Protein AF-A0A517MJU2-F1 (afdb_monomer_lite)

Organism: NCBI:txid1930274

InterPro domains:
  IPR011487 Protein of unknown function DUF1598 [PF07643] (293-374)

Structure (mmCIF, N/CA/C/O backbone):
data_AF-A0A517MJU2-F1
#
_entry.id   AF-A0A517MJU2-F1
#
loop_
_atom_site.group_PDB
_atom_site.id
_atom_site.type_symbol
_atom_site.label_atom_id
_atom_site.label_alt_id
_atom_site.label_comp_id
_atom_site.label_asym_id
_atom_site.label_entity_id
_atom_site.label_seq_id
_atom_site.pdbx_PDB_ins_code
_atom_site.Cartn_x
_atom_site.Cartn_y
_atom_site.Cartn_z
_atom_site.occupancy
_atom_site.B_iso_or_equiv
_atom_site.auth_seq_id
_atom_site.auth_comp_id
_atom_site.auth_asym_id
_atom_site.auth_atom_id
_atom_site.pdbx_PDB_model_num
ATOM 1 N N . MET A 1 1 ? 28.047 -60.889 -69.260 1.00 35.50 1 MET A N 1
ATOM 2 C CA . MET A 1 1 ? 28.869 -60.333 -68.168 1.00 35.50 1 MET A CA 1
ATOM 3 C C . MET A 1 1 ? 28.143 -59.117 -67.637 1.00 35.50 1 MET A C 1
ATOM 5 O O . MET A 1 1 ? 27.719 -58.288 -68.429 1.00 35.50 1 MET A O 1
ATOM 9 N N . GLU A 1 2 ? 27.876 -59.150 -66.340 1.00 37.34 2 GLU A N 1
ATOM 10 C CA . GLU A 1 2 ? 26.973 -58.295 -65.568 1.00 37.34 2 GLU A CA 1
ATOM 11 C C . GLU A 1 2 ? 27.322 -56.804 -65.629 1.00 37.34 2 GLU A C 1
ATOM 13 O O . GLU A 1 2 ? 28.496 -56.459 -65.604 1.00 37.34 2 GLU A O 1
ATOM 18 N N . PHE A 1 3 ? 26.306 -55.937 -65.581 1.00 30.50 3 PHE A N 1
ATOM 19 C CA . PHE A 1 3 ? 26.349 -54.735 -64.744 1.00 30.50 3 PHE A CA 1
ATOM 20 C C . PHE A 1 3 ? 24.928 -54.391 -64.285 1.00 30.50 3 PHE A C 1
ATOM 22 O O . PHE A 1 3 ? 24.055 -54.027 -65.070 1.00 30.50 3 PHE A O 1
ATOM 29 N N . VAL A 1 4 ? 24.709 -54.571 -62.985 1.00 39.84 4 VAL A N 1
ATOM 30 C CA . VAL A 1 4 ? 23.519 -54.179 -62.229 1.00 39.84 4 VAL A CA 1
ATOM 31 C C . VAL A 1 4 ? 23.628 -52.687 -61.907 1.00 39.84 4 VAL A C 1
ATOM 33 O O . VAL A 1 4 ? 24.639 -52.260 -61.355 1.00 39.84 4 VAL A O 1
ATOM 36 N N . SER A 1 5 ? 22.586 -51.894 -62.163 1.00 34.66 5 SER A N 1
ATOM 37 C CA . SER A 1 5 ? 22.390 -50.620 -61.459 1.00 34.66 5 SER A CA 1
ATOM 38 C C . SER A 1 5 ? 20.919 -50.454 -61.074 1.00 34.66 5 SER A C 1
ATOM 40 O O . SER A 1 5 ? 20.023 -50.301 -61.900 1.00 34.66 5 SER A O 1
ATOM 42 N N . GLY A 1 6 ? 20.662 -50.569 -59.770 1.00 32.41 6 GLY A N 1
ATOM 43 C CA . GLY A 1 6 ? 19.353 -50.334 -59.181 1.00 32.41 6 GLY A CA 1
ATOM 44 C C . GLY A 1 6 ? 19.100 -48.840 -59.014 1.00 32.41 6 GLY A C 1
ATOM 45 O O . GLY A 1 6 ? 19.811 -48.173 -58.264 1.00 32.41 6 GLY A O 1
ATOM 46 N N . LEU A 1 7 ? 18.054 -48.323 -59.661 1.00 33.88 7 LEU A N 1
ATOM 47 C CA . LEU A 1 7 ? 17.432 -47.069 -59.247 1.00 33.88 7 LEU A CA 1
ATOM 48 C C . LEU A 1 7 ? 16.597 -47.335 -57.987 1.00 33.88 7 LEU A C 1
ATOM 50 O O . LEU A 1 7 ? 15.564 -48.000 -58.045 1.00 33.88 7 LEU A O 1
ATOM 54 N N . LYS A 1 8 ? 17.038 -46.801 -56.844 1.00 40.03 8 LYS A N 1
ATOM 55 C CA . LYS A 1 8 ? 16.179 -46.644 -55.665 1.00 40.03 8 LYS A CA 1
ATOM 56 C C . LYS A 1 8 ? 15.242 -45.461 -55.903 1.00 40.03 8 LYS A C 1
ATOM 58 O O . LYS A 1 8 ? 15.688 -44.346 -56.155 1.00 40.03 8 LYS A O 1
ATOM 63 N N . THR A 1 9 ? 13.945 -45.717 -55.811 1.00 42.03 9 THR A N 1
ATOM 64 C CA . THR A 1 9 ? 12.885 -44.711 -55.768 1.00 42.03 9 THR A CA 1
ATOM 65 C C . THR A 1 9 ? 12.976 -43.929 -54.458 1.00 42.03 9 THR A C 1
ATOM 67 O O . THR A 1 9 ? 12.679 -44.480 -53.399 1.00 42.03 9 THR A O 1
ATOM 70 N N . THR A 1 10 ? 13.385 -42.661 -54.511 1.00 41.47 10 THR A N 1
ATOM 71 C CA . THR A 1 10 ? 13.316 -41.744 -53.364 1.00 41.47 10 THR A CA 1
ATOM 72 C C . THR A 1 10 ? 11.852 -41.407 -53.100 1.00 41.47 10 THR A C 1
ATOM 74 O O . THR A 1 10 ? 11.198 -40.752 -53.914 1.00 41.47 10 THR A O 1
ATOM 77 N N . THR A 1 11 ? 11.304 -41.890 -51.989 1.00 50.53 11 THR A N 1
ATOM 78 C CA . THR A 1 11 ? 9.923 -41.602 -51.598 1.00 50.53 11 THR A CA 1
ATOM 79 C C . THR A 1 11 ? 9.806 -40.201 -50.995 1.00 50.53 11 THR A C 1
ATOM 81 O O . THR A 1 11 ? 10.687 -39.747 -50.275 1.00 50.53 11 THR A O 1
ATOM 84 N N . TRP A 1 12 ? 8.682 -39.513 -51.236 1.00 42.19 12 TRP A N 1
ATOM 85 C CA . TRP A 1 12 ? 8.375 -38.167 -50.704 1.00 42.19 12 TRP A CA 1
ATOM 86 C C . TRP A 1 12 ? 8.541 -38.045 -49.172 1.00 42.19 12 TRP A C 1
ATOM 88 O O . TRP A 1 12 ? 8.802 -36.964 -48.648 1.00 42.19 12 TRP A O 1
ATOM 98 N N . ARG A 1 13 ? 8.440 -39.170 -48.451 1.00 44.06 13 ARG A N 1
ATOM 99 C CA . ARG A 1 13 ? 8.704 -39.278 -47.010 1.00 44.06 13 ARG A CA 1
ATOM 100 C C . ARG A 1 13 ? 10.171 -39.043 -46.633 1.00 44.06 13 ARG A C 1
ATOM 102 O O . ARG A 1 13 ? 10.407 -38.430 -45.600 1.00 44.06 13 ARG A O 1
ATOM 109 N N . ASP A 1 14 ? 11.128 -39.444 -47.469 1.00 41.28 14 ASP A N 1
ATOM 110 C CA . ASP A 1 14 ? 12.566 -39.261 -47.211 1.00 41.28 14 ASP A CA 1
ATOM 111 C C . ASP A 1 14 ? 12.999 -37.805 -47.436 1.00 41.28 14 ASP A C 1
ATOM 113 O O . ASP A 1 14 ? 13.858 -37.285 -46.727 1.00 41.28 14 ASP A O 1
ATOM 117 N N . VAL A 1 15 ? 12.338 -37.111 -48.370 1.00 50.44 15 VAL A N 1
ATOM 118 C CA . VAL A 1 15 ? 12.524 -35.669 -48.600 1.00 50.44 15 VAL A CA 1
ATOM 119 C C . VAL A 1 15 ? 11.958 -34.859 -47.429 1.00 50.44 15 VAL A C 1
ATOM 121 O O . VAL A 1 15 ? 12.618 -33.947 -46.940 1.00 50.44 15 VAL A O 1
ATOM 124 N N . LEU A 1 16 ? 10.777 -35.227 -46.917 1.00 43.12 16 LEU A N 1
ATOM 125 C CA . LEU A 1 16 ? 10.181 -34.589 -45.736 1.00 43.12 16 LEU A CA 1
ATOM 126 C C . LEU A 1 16 ? 10.998 -34.832 -44.458 1.00 43.12 16 LEU A C 1
ATOM 128 O O . LEU A 1 16 ? 11.178 -33.898 -43.683 1.00 43.12 16 LEU A O 1
ATOM 132 N N . PHE A 1 17 ? 11.546 -36.036 -44.254 1.00 40.94 17 PHE A N 1
ATOM 133 C CA . PHE A 1 17 ? 12.419 -36.320 -43.106 1.00 40.94 17 PHE A CA 1
ATOM 134 C C . PHE A 1 17 ? 13.764 -35.582 -43.207 1.00 40.94 17 PHE A C 1
ATOM 136 O O . PHE A 1 17 ? 14.238 -35.039 -42.211 1.00 40.94 17 PHE A O 1
ATOM 143 N N . GLY A 1 18 ? 14.350 -35.488 -44.406 1.00 37.50 18 GLY A N 1
ATOM 144 C CA . GLY A 1 18 ? 15.578 -34.724 -44.650 1.00 37.50 18 GLY A CA 1
ATOM 145 C C . GLY A 1 18 ? 15.412 -33.217 -44.429 1.00 37.50 18 GLY A C 1
ATOM 146 O O . GLY A 1 18 ? 16.269 -32.597 -43.807 1.00 37.50 18 GLY A O 1
ATOM 147 N N . VAL A 1 19 ? 14.290 -32.627 -44.855 1.00 46.53 19 VAL A N 1
ATOM 148 C CA . VAL A 1 19 ? 13.988 -31.200 -44.624 1.00 46.53 19 VAL A CA 1
ATOM 149 C C . VAL A 1 19 ? 13.717 -30.914 -43.143 1.00 46.53 19 VAL A C 1
ATOM 151 O O . VAL A 1 19 ? 14.149 -29.879 -42.637 1.00 46.53 19 VAL A O 1
ATOM 154 N N . LEU A 1 20 ? 13.075 -31.838 -42.419 1.00 39.31 20 LEU A N 1
ATOM 155 C CA . LEU A 1 20 ? 12.815 -31.685 -40.984 1.00 39.31 20 LEU A CA 1
ATOM 156 C C . LEU A 1 20 ? 14.105 -31.812 -40.153 1.00 39.31 20 LEU A C 1
ATOM 158 O O . LEU A 1 20 ? 14.328 -31.008 -39.252 1.00 39.31 20 LEU A O 1
ATOM 162 N N . VAL A 1 21 ? 14.988 -32.759 -40.493 1.00 40.28 21 VAL A N 1
ATOM 163 C CA . VAL A 1 21 ? 16.290 -32.946 -39.826 1.00 40.28 21 VAL A CA 1
ATOM 164 C C . VAL A 1 21 ? 17.254 -31.804 -40.151 1.00 40.28 21 VAL A C 1
ATOM 166 O O . VAL A 1 21 ? 17.891 -31.291 -39.240 1.00 40.28 21 VAL A O 1
ATOM 169 N N . VAL A 1 22 ? 17.317 -31.326 -41.400 1.00 43.47 22 VAL A N 1
ATOM 170 C CA . VAL A 1 22 ? 18.134 -30.150 -41.750 1.00 43.47 22 VAL A CA 1
ATOM 171 C C . VAL A 1 22 ? 17.583 -28.886 -41.087 1.00 43.47 22 VAL A C 1
ATOM 173 O O . VAL A 1 22 ? 18.371 -28.101 -40.574 1.00 43.47 22 VAL A O 1
ATOM 176 N N . GLY A 1 23 ? 16.260 -28.703 -41.006 1.00 37.69 23 GLY A N 1
ATOM 177 C CA . GLY A 1 23 ? 15.644 -27.581 -40.287 1.00 37.69 23 GLY A CA 1
ATOM 178 C C . GLY A 1 23 ? 15.957 -27.581 -38.786 1.00 37.69 23 GLY A C 1
ATOM 179 O O . GLY A 1 23 ? 16.372 -26.555 -38.250 1.00 37.69 23 GLY A O 1
ATOM 180 N N . LEU A 1 24 ? 15.853 -28.739 -38.123 1.00 36.03 24 LEU A N 1
ATOM 181 C CA . LEU A 1 24 ? 16.211 -28.915 -36.708 1.00 36.03 24 LEU A CA 1
ATOM 182 C C . LEU A 1 24 ? 17.719 -28.759 -36.459 1.00 36.03 24 LEU A C 1
ATOM 184 O O . LEU A 1 24 ? 18.108 -28.075 -35.519 1.00 36.03 24 LEU A O 1
ATOM 188 N N . SER A 1 25 ? 18.582 -29.312 -37.316 1.00 33.25 25 SER A N 1
ATOM 189 C CA . SER A 1 25 ? 20.036 -29.135 -37.204 1.00 33.25 25 SER A CA 1
ATOM 190 C C . SER A 1 25 ? 20.479 -27.698 -37.488 1.00 33.25 25 SER A C 1
ATOM 192 O O . SER A 1 25 ? 21.412 -27.226 -36.846 1.00 33.25 25 SER A O 1
ATOM 194 N N . SER A 1 26 ? 19.813 -26.982 -38.398 1.00 37.38 26 SER A N 1
ATOM 195 C CA . SER A 1 26 ? 20.106 -25.572 -38.701 1.00 37.38 26 SER A CA 1
ATOM 196 C C . SER A 1 26 ? 19.706 -24.657 -37.548 1.00 37.38 26 SER A C 1
ATOM 198 O O . SER A 1 26 ? 20.482 -23.784 -37.176 1.00 37.38 26 SER A O 1
ATOM 200 N N . LEU A 1 27 ? 18.535 -24.886 -36.945 1.00 37.44 27 LEU A N 1
ATOM 201 C CA . LEU A 1 27 ? 18.079 -24.137 -35.771 1.00 37.44 27 LEU A CA 1
ATOM 202 C C . LEU A 1 27 ? 19.016 -24.363 -34.576 1.00 37.44 27 LEU A C 1
ATOM 204 O O . LEU A 1 27 ? 19.504 -23.393 -34.008 1.00 37.44 27 LEU A O 1
ATOM 208 N N . VAL A 1 28 ? 19.384 -25.617 -34.287 1.00 41.59 28 VAL A N 1
ATOM 209 C CA . VAL A 1 28 ? 20.344 -25.953 -33.216 1.00 41.59 28 VAL A CA 1
ATOM 210 C C . VAL A 1 28 ? 21.744 -25.387 -33.503 1.00 41.59 28 VAL A C 1
ATOM 212 O O . VAL A 1 28 ? 22.419 -24.908 -32.595 1.00 41.59 28 VAL A O 1
ATOM 215 N N . SER A 1 29 ? 22.188 -25.381 -34.764 1.00 41.34 29 SER A N 1
ATOM 216 C CA . SER A 1 29 ? 23.501 -24.828 -35.137 1.00 41.34 29 SER A CA 1
ATOM 217 C C . SER A 1 29 ? 23.548 -23.302 -35.017 1.00 41.34 29 SER A C 1
ATOM 219 O O . SER A 1 29 ? 24.549 -22.758 -34.561 1.00 41.34 29 SER A O 1
ATOM 221 N N . VAL A 1 30 ? 22.475 -22.597 -35.389 1.00 49.72 30 VAL A N 1
ATOM 222 C CA . VAL A 1 30 ? 22.383 -21.131 -35.256 1.00 49.72 30 VAL A CA 1
ATOM 223 C C . VAL A 1 30 ? 22.284 -20.714 -33.786 1.00 49.72 30 VAL A C 1
ATOM 225 O O . VAL A 1 30 ? 22.896 -19.714 -33.398 1.00 49.72 30 VAL A O 1
ATOM 228 N N . GLU A 1 31 ? 21.572 -21.498 -32.973 1.00 48.94 31 GLU A N 1
ATOM 229 C CA . GLU A 1 31 ? 21.446 -21.305 -31.525 1.00 48.94 31 GLU A CA 1
ATOM 230 C C . GLU A 1 31 ? 22.793 -21.438 -30.792 1.00 48.94 31 GLU A C 1
ATOM 232 O O . GLU A 1 31 ? 23.118 -20.601 -29.951 1.00 48.94 31 GLU A O 1
ATOM 237 N N . ILE A 1 32 ? 23.612 -22.436 -31.135 1.00 51.34 32 ILE A N 1
ATOM 238 C CA . ILE A 1 32 ? 24.933 -22.641 -30.511 1.00 51.34 32 ILE A CA 1
ATOM 239 C C . ILE A 1 32 ? 25.925 -21.539 -30.924 1.00 51.34 32 ILE A C 1
ATOM 241 O O . ILE A 1 32 ? 26.710 -21.064 -30.102 1.00 51.34 32 ILE A O 1
ATOM 245 N N . VAL A 1 33 ? 25.868 -21.081 -32.180 1.00 54.69 33 VAL A N 1
ATOM 246 C CA . VAL A 1 33 ? 26.784 -20.056 -32.710 1.00 54.69 33 VAL A CA 1
ATOM 247 C C . VAL A 1 33 ? 26.550 -18.679 -32.073 1.00 54.69 33 VAL A C 1
ATOM 249 O O . VAL A 1 33 ? 27.524 -17.988 -31.770 1.00 54.69 33 VAL A O 1
ATOM 252 N N . HIS A 1 34 ? 25.298 -18.284 -31.807 1.00 59.72 34 HIS A N 1
ATOM 253 C CA . HIS A 1 34 ? 25.001 -16.992 -31.165 1.00 59.72 34 HIS A CA 1
ATOM 254 C C . HIS A 1 34 ? 25.488 -16.935 -29.714 1.00 59.72 34 HIS A C 1
ATOM 256 O O . HIS A 1 34 ? 26.163 -15.977 -29.332 1.00 59.72 34 HIS A O 1
ATOM 262 N N . ALA A 1 35 ? 25.210 -17.972 -28.920 1.00 59.62 35 ALA A N 1
ATOM 263 C CA . ALA A 1 35 ? 25.654 -18.037 -27.529 1.00 59.62 35 ALA A CA 1
ATOM 264 C C . ALA A 1 35 ? 27.190 -18.002 -27.418 1.00 59.62 35 ALA A C 1
ATOM 266 O O . ALA A 1 35 ? 27.748 -17.301 -26.572 1.00 59.62 35 ALA A O 1
ATOM 267 N N . GLN A 1 36 ? 27.888 -18.700 -28.318 1.00 63.38 36 GLN A N 1
ATOM 268 C CA . GLN A 1 36 ? 29.347 -18.760 -28.310 1.00 63.38 36 GLN A CA 1
ATOM 269 C C . GLN A 1 36 ? 29.997 -17.442 -28.759 1.00 63.38 36 GLN A C 1
ATOM 271 O O . GLN A 1 36 ? 31.005 -17.046 -28.174 1.00 63.38 36 GLN A O 1
ATOM 276 N N . ALA A 1 37 ? 29.392 -16.726 -29.715 1.00 66.62 37 ALA A N 1
ATOM 277 C CA . ALA A 1 37 ? 29.844 -15.403 -30.152 1.00 66.62 37 ALA A CA 1
ATOM 278 C C . ALA A 1 37 ? 29.714 -14.337 -29.047 1.00 66.62 37 ALA A C 1
ATOM 280 O O . ALA A 1 37 ? 30.634 -13.539 -28.846 1.00 66.62 37 ALA A O 1
ATOM 281 N N . VAL A 1 38 ? 28.607 -14.351 -28.292 1.00 69.44 38 VAL A N 1
ATOM 282 C CA . VAL A 1 38 ? 28.396 -13.458 -27.138 1.00 69.44 38 VAL A CA 1
ATOM 283 C C . VAL A 1 38 ? 29.459 -13.705 -26.070 1.00 69.44 38 VAL A C 1
ATOM 285 O O . VAL A 1 38 ? 30.112 -12.761 -25.626 1.00 69.44 38 VAL A O 1
ATOM 288 N N . VAL A 1 39 ? 29.671 -14.970 -25.692 1.00 70.75 39 VAL A N 1
ATOM 289 C CA . VAL A 1 39 ? 30.656 -15.349 -24.668 1.00 70.75 39 VAL A CA 1
ATOM 290 C C . VAL A 1 39 ? 32.077 -14.997 -25.110 1.00 70.75 39 VAL A C 1
ATOM 292 O O . VAL A 1 39 ? 32.844 -14.479 -24.301 1.00 70.75 39 VAL A O 1
ATOM 295 N N . SER A 1 40 ? 32.435 -15.217 -26.381 1.00 73.31 40 SER A N 1
ATOM 296 C CA . SER A 1 40 ? 33.768 -14.868 -26.888 1.00 73.31 40 SER A CA 1
ATOM 297 C C . SER A 1 40 ? 34.009 -13.360 -26.943 1.00 73.31 40 SER A C 1
ATOM 299 O O . SER A 1 40 ? 35.081 -12.908 -26.548 1.00 73.31 40 SER A O 1
ATOM 301 N N . ALA A 1 41 ? 33.020 -12.577 -27.390 1.00 77.06 41 ALA A N 1
ATOM 302 C CA . ALA A 1 41 ? 33.137 -11.121 -27.462 1.00 77.06 41 ALA A CA 1
ATOM 303 C C . ALA A 1 41 ? 33.234 -10.509 -26.059 1.00 77.06 41 ALA A C 1
ATOM 305 O O . ALA A 1 41 ? 34.077 -9.653 -25.799 1.00 77.06 41 ALA A O 1
ATOM 306 N N . ALA A 1 42 ? 32.418 -10.991 -25.123 1.00 76.62 42 ALA A N 1
ATOM 307 C CA . ALA A 1 42 ? 32.438 -10.511 -23.752 1.00 76.62 42 ALA A CA 1
ATOM 308 C C . ALA A 1 42 ? 33.731 -10.928 -23.010 1.00 76.62 42 ALA A C 1
ATOM 310 O O . ALA A 1 42 ? 34.320 -10.097 -22.317 1.00 76.62 42 ALA A O 1
ATOM 311 N N . ALA A 1 43 ? 34.270 -12.130 -23.263 1.00 75.56 43 ALA A N 1
ATOM 312 C CA . ALA A 1 43 ? 35.576 -12.556 -22.746 1.00 75.56 43 ALA A CA 1
ATOM 313 C C . ALA A 1 43 ? 36.750 -11.744 -23.328 1.00 75.56 43 ALA A C 1
ATOM 315 O O . ALA A 1 43 ? 37.752 -11.533 -22.646 1.00 75.56 43 ALA A O 1
ATOM 316 N N . ALA A 1 44 ? 36.620 -11.255 -24.565 1.00 81.62 44 ALA A N 1
ATOM 317 C CA . ALA A 1 44 ? 37.575 -10.342 -25.195 1.00 81.62 44 ALA A CA 1
ATOM 318 C C . ALA A 1 44 ? 37.430 -8.876 -24.724 1.00 81.62 44 ALA A C 1
ATOM 320 O O . ALA A 1 44 ? 38.206 -8.017 -25.141 1.00 81.62 44 ALA A O 1
ATOM 321 N N . GLY A 1 45 ? 36.451 -8.569 -23.863 1.00 79.44 45 GLY A N 1
ATOM 322 C CA . GLY A 1 45 ? 36.148 -7.207 -23.410 1.00 79.44 45 GLY A CA 1
ATOM 323 C C . GLY A 1 45 ? 35.352 -6.367 -24.420 1.00 79.44 45 GLY A C 1
ATOM 324 O O . GLY A 1 45 ? 35.089 -5.188 -24.176 1.00 79.44 45 GLY A O 1
ATOM 325 N N . GLU A 1 46 ? 34.908 -6.957 -25.532 1.00 87.94 46 GLU A N 1
ATOM 326 C CA . GLU A 1 46 ? 34.091 -6.325 -26.575 1.00 87.94 46 GLU A CA 1
ATOM 327 C C . GLU A 1 46 ? 32.603 -6.296 -26.180 1.00 87.94 46 GLU A C 1
ATOM 329 O O . GLU A 1 46 ? 31.711 -6.781 -26.881 1.00 87.94 46 GLU A O 1
ATOM 334 N N . PHE A 1 47 ? 32.305 -5.703 -25.022 1.00 87.81 47 PHE A N 1
ATOM 335 C CA . PHE A 1 47 ? 30.969 -5.749 -24.420 1.00 87.81 47 PHE A CA 1
ATOM 336 C C . PHE A 1 47 ? 29.862 -5.129 -25.284 1.00 87.81 47 PHE A C 1
ATOM 338 O O . PHE A 1 47 ? 28.710 -5.546 -25.191 1.00 87.81 47 PHE A O 1
ATOM 345 N N . ALA A 1 48 ? 30.185 -4.143 -26.126 1.00 84.62 48 ALA A N 1
ATOM 346 C CA . ALA A 1 48 ? 29.219 -3.541 -27.045 1.00 84.62 48 ALA A CA 1
ATOM 347 C C . ALA A 1 48 ? 28.770 -4.526 -28.140 1.00 84.62 48 ALA A C 1
ATOM 349 O O . ALA A 1 48 ? 27.594 -4.552 -28.496 1.00 84.62 48 ALA A O 1
ATOM 350 N N . VAL A 1 49 ? 29.691 -5.363 -28.627 1.00 85.88 49 VAL A N 1
ATOM 351 C CA . VAL A 1 49 ? 29.411 -6.394 -29.636 1.00 85.88 49 VAL A CA 1
ATOM 352 C C . VAL A 1 49 ? 28.576 -7.511 -29.017 1.00 85.88 49 VAL A C 1
ATOM 354 O O . VAL A 1 49 ? 27.543 -7.885 -29.569 1.00 85.88 49 VAL A O 1
ATOM 357 N N . ALA A 1 50 ? 28.962 -7.975 -27.823 1.00 85.75 50 ALA A N 1
ATOM 358 C CA . ALA A 1 50 ? 28.201 -8.973 -27.071 1.00 85.75 50 ALA A CA 1
ATOM 359 C C . ALA A 1 50 ? 26.761 -8.509 -26.787 1.00 85.75 50 ALA A C 1
ATOM 361 O O . ALA A 1 50 ? 25.810 -9.267 -26.970 1.00 85.75 50 ALA A O 1
ATOM 362 N N . ARG A 1 51 ? 26.591 -7.236 -26.408 1.00 86.19 51 ARG A N 1
ATOM 363 C CA . ARG A 1 51 ? 25.281 -6.610 -26.193 1.00 86.19 51 ARG A CA 1
ATOM 364 C C . ARG A 1 51 ? 24.427 -6.609 -27.465 1.00 86.19 51 ARG A C 1
ATOM 366 O O . ARG A 1 51 ? 23.282 -7.046 -27.418 1.00 86.19 51 ARG A O 1
ATOM 373 N N . ALA A 1 52 ? 24.968 -6.130 -28.586 1.00 85.19 52 ALA A N 1
ATOM 374 C CA . ALA A 1 52 ? 24.231 -6.065 -29.849 1.00 85.19 52 ALA A CA 1
ATOM 375 C C . ALA A 1 52 ? 23.790 -7.459 -30.334 1.00 85.19 52 ALA A C 1
ATOM 377 O O . ALA A 1 52 ? 22.689 -7.616 -30.858 1.00 85.19 52 ALA A O 1
ATOM 378 N N . ALA A 1 53 ? 24.621 -8.481 -30.107 1.0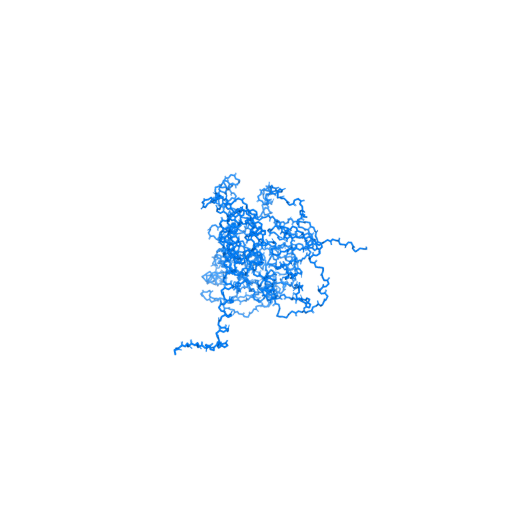0 84.88 53 ALA A N 1
ATOM 379 C CA . ALA A 1 53 ? 24.275 -9.867 -30.404 1.00 84.88 53 ALA A CA 1
ATOM 380 C C . ALA A 1 53 ? 23.132 -10.394 -29.512 1.00 84.88 53 ALA A C 1
ATOM 382 O O . ALA A 1 53 ? 22.235 -11.073 -30.010 1.00 84.88 53 ALA A O 1
ATOM 383 N N . LEU A 1 54 ? 23.107 -10.041 -28.220 1.00 85.19 54 LEU A N 1
ATOM 384 C CA . LEU A 1 54 ? 22.025 -10.423 -27.299 1.00 85.19 54 LEU A CA 1
ATOM 385 C C . LEU A 1 54 ? 20.693 -9.732 -27.599 1.00 85.19 54 LEU A C 1
ATOM 387 O O . LEU A 1 54 ? 19.639 -10.351 -27.458 1.00 85.19 54 LEU A O 1
ATOM 391 N N . GLU A 1 55 ? 20.719 -8.479 -28.058 1.00 82.31 55 GLU A N 1
ATOM 392 C CA . GLU A 1 55 ? 19.510 -7.765 -28.496 1.00 82.31 55 GLU A CA 1
ATOM 393 C C . GLU A 1 55 ? 18.814 -8.491 -29.667 1.00 82.31 55 GLU A C 1
ATOM 395 O O . GLU A 1 55 ? 17.587 -8.455 -29.783 1.00 82.31 55 GLU A O 1
ATOM 400 N N . GLN A 1 56 ? 19.576 -9.221 -30.489 1.00 80.56 56 GLN A N 1
ATOM 401 C CA . GLN A 1 56 ? 19.071 -10.008 -31.621 1.00 80.56 56 GLN A CA 1
ATOM 402 C C . GLN A 1 56 ? 18.826 -11.490 -31.286 1.00 80.56 56 GLN A C 1
ATOM 404 O O . GLN A 1 56 ? 18.226 -12.204 -32.089 1.00 80.56 56 GLN A O 1
ATOM 409 N N . ALA A 1 57 ? 19.246 -11.959 -30.107 1.00 78.69 57 ALA A N 1
ATOM 410 C CA . ALA A 1 57 ? 19.132 -13.361 -29.718 1.00 78.69 57 ALA A CA 1
ATOM 411 C C . ALA A 1 57 ? 17.664 -13.790 -29.494 1.00 78.69 57 ALA A C 1
ATOM 413 O O . ALA A 1 57 ? 16.818 -12.945 -29.167 1.00 78.69 57 ALA A O 1
ATOM 414 N N . PRO A 1 58 ? 17.332 -15.089 -29.624 1.00 73.25 58 PRO A N 1
ATOM 415 C CA . PRO A 1 58 ? 15.994 -15.596 -29.331 1.00 73.25 58 PRO A CA 1
ATOM 416 C C . PRO A 1 58 ? 15.678 -15.518 -27.826 1.00 73.25 58 PRO A C 1
ATOM 418 O O . PRO A 1 58 ? 16.571 -15.586 -26.983 1.00 73.25 58 PRO A O 1
ATOM 421 N N . ALA A 1 59 ? 14.395 -15.377 -27.472 1.00 68.50 59 ALA A N 1
ATOM 422 C CA . ALA A 1 59 ? 13.960 -15.076 -26.101 1.00 68.50 59 ALA A CA 1
ATOM 423 C C . ALA A 1 59 ? 14.450 -16.081 -25.037 1.00 68.50 59 ALA A C 1
ATOM 425 O O . ALA A 1 59 ? 14.763 -15.676 -23.924 1.00 68.50 59 ALA A O 1
ATOM 426 N N . ASN A 1 60 ? 14.580 -17.365 -25.385 1.00 69.38 60 ASN A N 1
ATOM 427 C CA . ASN A 1 60 ? 15.080 -18.431 -24.502 1.00 69.38 60 ASN A CA 1
ATOM 428 C C . ASN A 1 60 ? 16.580 -18.316 -24.158 1.00 69.38 60 ASN A C 1
ATOM 430 O O . ASN A 1 60 ? 17.033 -18.974 -23.228 1.00 69.38 60 ASN A O 1
ATOM 434 N N . GLN A 1 61 ? 17.350 -17.514 -24.897 1.00 70.62 61 GLN A N 1
ATOM 435 C CA . GLN A 1 61 ? 18.798 -17.349 -24.709 1.00 70.62 61 GLN A CA 1
ATOM 436 C C . GLN A 1 61 ? 19.184 -15.971 -24.171 1.00 70.62 61 GLN A C 1
ATOM 438 O O . GLN A 1 61 ? 20.335 -15.760 -23.786 1.00 70.62 61 GLN A O 1
ATOM 443 N N . ARG A 1 62 ? 18.235 -15.029 -24.140 1.00 79.19 62 ARG A N 1
ATOM 444 C CA . ARG A 1 62 ? 18.488 -13.653 -23.704 1.00 79.19 62 ARG A CA 1
ATOM 445 C C . ARG A 1 62 ? 18.866 -13.590 -22.233 1.00 79.19 62 ARG A C 1
ATOM 447 O O . ARG A 1 62 ? 19.905 -13.022 -21.928 1.00 79.19 62 ARG A O 1
ATOM 454 N N . ASP A 1 63 ? 18.083 -14.195 -21.347 1.00 81.25 63 ASP A N 1
ATOM 455 C CA . ASP A 1 63 ? 18.281 -14.046 -19.899 1.00 81.25 63 ASP A CA 1
ATOM 456 C C . ASP A 1 63 ? 19.624 -14.619 -19.409 1.00 81.25 63 ASP A C 1
ATOM 458 O O . ASP A 1 63 ? 20.403 -13.855 -18.826 1.00 81.25 63 ASP A O 1
ATOM 462 N N . PRO A 1 64 ? 19.997 -15.879 -19.732 1.00 82.31 64 PRO A N 1
ATOM 463 C CA . PRO A 1 64 ? 21.319 -16.401 -19.382 1.00 82.31 64 PRO A CA 1
ATOM 464 C C . PRO A 1 64 ? 22.462 -15.597 -20.014 1.00 82.31 64 PRO A C 1
ATOM 466 O O . PRO A 1 64 ? 23.507 -15.392 -19.395 1.00 82.31 64 PRO A O 1
ATOM 469 N N . GLY A 1 65 ? 22.266 -15.111 -21.243 1.00 85.38 65 GLY A N 1
ATOM 470 C CA . GLY A 1 65 ? 23.248 -14.299 -21.951 1.00 85.38 65 GLY A CA 1
ATOM 471 C C . GLY A 1 65 ? 23.464 -12.922 -21.316 1.00 85.38 65 GLY A C 1
ATOM 472 O O . GLY A 1 65 ? 24.608 -12.507 -21.124 1.00 85.38 65 GLY A O 1
ATOM 473 N N . TRP A 1 66 ? 22.387 -12.230 -20.935 1.00 89.31 66 TRP A N 1
ATOM 474 C CA . TRP A 1 66 ? 22.436 -10.940 -20.242 1.00 89.31 66 TRP A CA 1
ATOM 475 C C . TRP A 1 66 ? 23.057 -11.059 -18.852 1.00 89.31 66 TRP A C 1
ATOM 477 O O . TRP A 1 66 ? 23.893 -10.225 -18.491 1.00 89.31 66 TRP A O 1
ATOM 487 N N . ALA A 1 67 ? 22.699 -12.102 -18.098 1.00 86.75 67 ALA A N 1
ATOM 488 C CA . ALA A 1 67 ? 23.291 -12.386 -16.795 1.00 86.75 67 ALA A CA 1
ATOM 489 C C . ALA A 1 67 ? 24.798 -12.681 -16.911 1.00 86.75 67 ALA A C 1
ATOM 491 O O . ALA A 1 67 ? 25.599 -12.071 -16.200 1.00 86.75 67 ALA A O 1
ATOM 492 N N . GLY A 1 68 ? 25.202 -13.529 -17.865 1.00 86.38 68 GLY A N 1
ATOM 493 C CA . GLY A 1 68 ? 26.613 -13.843 -18.113 1.00 86.38 68 GLY A CA 1
ATOM 494 C C . GLY A 1 68 ? 27.428 -12.633 -18.584 1.00 86.38 68 GLY A C 1
ATOM 495 O O . GLY A 1 68 ? 28.543 -12.410 -18.109 1.00 86.38 68 GLY A O 1
ATOM 496 N N . LEU A 1 69 ? 26.867 -11.794 -19.463 1.00 89.81 69 LEU A N 1
ATOM 497 C CA . LEU A 1 69 ? 27.498 -10.535 -19.870 1.00 89.81 69 LEU A CA 1
ATOM 498 C C . LEU A 1 69 ? 27.689 -9.597 -18.670 1.00 89.81 69 LEU A C 1
ATOM 500 O O . LEU A 1 69 ? 28.750 -8.985 -18.535 1.00 89.81 69 LEU A O 1
ATOM 504 N N . ALA A 1 70 ? 26.688 -9.494 -17.792 1.00 90.50 70 ALA A N 1
ATOM 505 C CA . ALA A 1 70 ? 26.781 -8.668 -16.594 1.00 90.50 70 ALA A CA 1
ATOM 506 C C . ALA A 1 70 ? 27.881 -9.146 -15.638 1.00 90.50 70 ALA A C 1
ATOM 508 O O . ALA A 1 70 ? 28.630 -8.323 -15.108 1.00 90.50 70 ALA A O 1
ATOM 509 N N . GLU A 1 71 ? 28.012 -10.457 -15.445 1.00 87.50 71 GLU A N 1
ATOM 510 C CA . GLU A 1 71 ? 29.059 -11.051 -14.614 1.00 87.50 71 GLU A CA 1
ATOM 511 C C . GLU A 1 71 ? 30.458 -10.766 -15.176 1.00 87.50 71 GLU A C 1
ATOM 513 O O . GLU A 1 71 ? 31.340 -10.314 -14.447 1.00 87.50 71 GLU A O 1
ATOM 518 N N . GLN A 1 72 ? 30.656 -10.926 -16.487 1.00 88.88 72 GLN A N 1
ATOM 519 C CA . GLN A 1 72 ? 31.941 -10.622 -17.125 1.00 88.88 72 GLN A CA 1
ATOM 520 C C . GLN A 1 72 ? 32.276 -9.126 -17.082 1.00 88.88 72 GLN A C 1
ATOM 522 O O . GLN A 1 72 ? 33.418 -8.744 -16.814 1.00 88.88 72 GLN A O 1
ATOM 527 N N . GLN A 1 73 ? 31.279 -8.258 -17.273 1.00 90.88 73 GLN A N 1
ATOM 528 C CA . GLN A 1 73 ? 31.436 -6.817 -17.079 1.00 90.88 73 GLN A CA 1
ATOM 529 C C . GLN A 1 73 ? 31.817 -6.489 -15.631 1.00 90.88 73 GLN A C 1
ATOM 531 O O . GLN A 1 73 ? 32.683 -5.645 -15.404 1.00 90.88 73 GLN A O 1
ATOM 536 N N . ALA A 1 74 ? 31.215 -7.157 -14.647 1.00 88.12 74 ALA A N 1
ATOM 537 C CA . ALA A 1 74 ? 31.545 -6.985 -13.236 1.00 88.12 74 ALA A CA 1
ATOM 538 C C . ALA A 1 74 ? 32.965 -7.470 -12.906 1.00 88.12 74 ALA A C 1
ATOM 540 O O . ALA A 1 74 ? 33.712 -6.735 -12.260 1.00 88.12 74 ALA A O 1
ATOM 541 N N . ALA A 1 75 ? 33.385 -8.625 -13.426 1.00 87.00 75 ALA A N 1
ATOM 542 C CA . ALA A 1 75 ? 34.758 -9.117 -13.295 1.00 87.00 75 ALA A CA 1
ATOM 543 C C . ALA A 1 75 ? 35.781 -8.127 -13.890 1.00 87.00 75 ALA A C 1
ATOM 545 O O . ALA A 1 75 ? 36.841 -7.885 -13.311 1.00 87.00 75 ALA A O 1
ATOM 546 N N . ALA A 1 76 ? 35.426 -7.467 -14.998 1.00 87.62 76 ALA A N 1
ATOM 547 C CA . ALA A 1 76 ? 36.206 -6.392 -15.615 1.00 87.62 76 ALA A CA 1
ATOM 548 C C . ALA A 1 76 ? 36.041 -5.012 -14.935 1.00 87.62 76 ALA A C 1
ATOM 550 O O . ALA A 1 76 ? 36.546 -4.008 -15.441 1.00 87.62 76 ALA A O 1
ATOM 551 N N . ARG A 1 77 ? 35.342 -4.931 -13.794 1.00 86.44 77 ARG A N 1
ATOM 552 C CA . ARG A 1 77 ? 35.034 -3.697 -13.039 1.00 86.44 77 ARG A CA 1
ATOM 553 C C . ARG A 1 77 ? 34.200 -2.658 -13.805 1.00 86.44 77 ARG A C 1
ATOM 555 O O . ARG A 1 77 ? 34.127 -1.493 -13.407 1.00 86.44 77 ARG A O 1
ATOM 562 N N . ALA A 1 78 ? 33.511 -3.066 -14.866 1.00 88.19 78 ALA A N 1
ATOM 563 C CA . ALA A 1 78 ? 32.579 -2.256 -15.647 1.00 88.19 78 ALA A CA 1
ATOM 564 C C . ALA A 1 78 ? 31.163 -2.255 -15.024 1.00 88.19 78 ALA A C 1
ATOM 566 O O . ALA A 1 78 ? 30.182 -2.659 -15.648 1.00 88.19 78 ALA A O 1
ATOM 567 N N . TRP A 1 79 ? 31.037 -1.772 -13.781 1.00 85.44 79 TRP A N 1
ATOM 568 C CA . TRP A 1 79 ? 29.810 -1.868 -12.961 1.00 85.44 79 TRP A CA 1
ATOM 569 C C . TRP A 1 79 ? 28.559 -1.236 -13.587 1.00 85.44 79 TRP A C 1
ATOM 571 O O . TRP A 1 79 ? 27.446 -1.745 -13.447 1.00 85.44 79 TRP A O 1
ATOM 581 N N . THR A 1 80 ? 28.724 -0.100 -14.264 1.00 84.06 80 THR A N 1
ATOM 582 C CA . THR A 1 80 ? 27.629 0.595 -14.957 1.00 84.06 80 THR A CA 1
ATOM 583 C C . THR A 1 80 ? 27.160 -0.172 -16.191 1.00 84.06 80 THR A C 1
ATOM 585 O O . THR A 1 80 ? 25.972 -0.163 -16.493 1.00 84.06 80 THR A O 1
ATOM 588 N N . GLY A 1 81 ? 28.067 -0.870 -16.881 1.00 86.62 81 GLY A N 1
ATOM 589 C CA . GLY A 1 81 ? 27.717 -1.809 -17.947 1.00 86.62 81 GLY A CA 1
ATOM 590 C C . GLY A 1 81 ? 26.975 -3.021 -17.391 1.00 86.62 81 GLY A C 1
ATOM 591 O O . GLY A 1 81 ? 25.877 -3.313 -17.856 1.00 86.62 81 GLY A O 1
ATOM 592 N N . ALA A 1 82 ? 27.521 -3.636 -16.336 1.00 89.06 82 ALA A N 1
ATOM 593 C CA . ALA A 1 82 ? 26.948 -4.815 -15.689 1.00 89.06 82 ALA A CA 1
ATOM 594 C C . ALA A 1 82 ? 25.502 -4.584 -15.232 1.00 89.06 82 ALA A C 1
ATOM 596 O O . ALA A 1 82 ? 24.600 -5.336 -15.587 1.00 89.06 82 ALA A O 1
ATOM 597 N N . SER A 1 83 ? 25.258 -3.489 -14.509 1.00 87.31 83 SER A N 1
ATOM 598 C CA . SER A 1 83 ? 23.908 -3.113 -14.062 1.00 87.31 83 SER A CA 1
ATOM 599 C C . SER A 1 83 ? 22.926 -2.861 -15.210 1.00 87.31 83 SER A C 1
ATOM 601 O O . SER A 1 83 ? 21.765 -3.253 -15.107 1.00 87.31 83 SER A O 1
ATOM 603 N N . ARG A 1 84 ? 23.371 -2.253 -16.320 1.00 88.06 84 ARG A N 1
ATOM 604 C CA . ARG A 1 84 ? 22.530 -2.091 -17.518 1.00 88.06 84 ARG A CA 1
ATOM 605 C C . ARG A 1 84 ? 22.183 -3.442 -18.138 1.00 88.06 84 ARG A C 1
ATOM 607 O O . ARG A 1 84 ? 21.023 -3.655 -18.465 1.00 88.06 84 ARG A O 1
ATOM 614 N N . SER A 1 85 ? 23.143 -4.355 -18.261 1.00 90.88 85 SER A N 1
ATOM 615 C CA . SER A 1 85 ? 22.896 -5.711 -18.770 1.00 90.88 85 SER A CA 1
ATOM 616 C C . SER A 1 85 ? 21.904 -6.478 -17.885 1.00 90.88 85 SER A C 1
ATOM 618 O O . SER A 1 85 ? 20.966 -7.068 -18.407 1.00 90.88 85 SER A O 1
ATOM 620 N N . LEU A 1 86 ? 22.017 -6.374 -16.553 1.00 90.44 86 LEU A N 1
ATOM 621 C CA . LEU A 1 86 ? 21.063 -6.988 -15.615 1.00 90.44 86 LEU A CA 1
ATOM 622 C C . LEU A 1 86 ? 19.626 -6.487 -15.791 1.00 90.44 86 LEU A C 1
ATOM 624 O O . LEU A 1 86 ? 18.688 -7.260 -15.616 1.00 90.44 86 LEU A O 1
ATOM 628 N N . SER A 1 87 ? 19.434 -5.214 -16.152 1.00 88.44 87 SER A N 1
ATOM 629 C CA . SER A 1 87 ? 18.092 -4.653 -16.371 1.00 88.44 87 SER A CA 1
ATOM 630 C C . SER A 1 87 ? 17.343 -5.267 -17.561 1.00 88.44 87 SER A C 1
ATOM 632 O O . SER A 1 87 ? 16.135 -5.083 -17.671 1.00 88.44 87 SER A O 1
ATOM 634 N N . HIS A 1 88 ? 18.045 -5.999 -18.434 1.00 87.69 88 HIS A N 1
ATOM 635 C CA . HIS A 1 88 ? 17.459 -6.719 -19.565 1.00 87.69 88 HIS A CA 1
ATOM 636 C C . HIS A 1 88 ? 17.077 -8.174 -19.243 1.00 87.69 88 HIS A C 1
ATOM 638 O O . HIS A 1 88 ? 16.440 -8.810 -20.078 1.00 87.69 88 HIS A O 1
ATOM 644 N N . VAL A 1 89 ? 17.449 -8.696 -18.066 1.00 88.38 89 VAL A N 1
ATOM 645 C CA . VAL A 1 89 ? 17.062 -10.041 -17.611 1.00 88.38 89 VAL A CA 1
ATOM 646 C C . VAL A 1 89 ? 15.586 -10.023 -17.204 1.00 88.38 89 VAL A C 1
ATOM 648 O O . VAL A 1 89 ? 15.204 -9.252 -16.321 1.00 88.38 89 VAL A O 1
ATOM 651 N N . ALA A 1 90 ? 14.761 -10.837 -17.864 1.00 85.56 90 ALA A N 1
ATOM 652 C CA . ALA A 1 90 ? 13.313 -10.868 -17.669 1.00 85.56 90 ALA A CA 1
ATOM 653 C C . ALA A 1 90 ? 12.859 -11.834 -16.561 1.00 85.56 90 ALA A C 1
ATOM 655 O O . ALA A 1 90 ? 11.795 -11.619 -15.978 1.00 85.56 90 ALA A O 1
ATOM 656 N N . ASP A 1 91 ? 13.627 -12.878 -16.252 1.00 87.50 91 ASP A N 1
ATOM 657 C CA . ASP A 1 91 ? 13.360 -13.735 -15.098 1.00 87.50 91 ASP A CA 1
ATOM 658 C C . ASP A 1 91 ? 13.819 -13.068 -13.777 1.00 87.50 91 ASP A C 1
ATOM 660 O O . ASP A 1 91 ? 14.999 -12.729 -13.621 1.00 87.50 91 ASP A O 1
ATOM 664 N N . PRO A 1 92 ? 12.922 -12.877 -12.786 1.00 87.38 92 PRO A N 1
ATOM 665 C CA . PRO A 1 92 ? 13.281 -12.222 -11.528 1.00 87.38 92 PRO A CA 1
ATOM 666 C C . PRO A 1 92 ? 14.311 -12.985 -10.685 1.00 87.38 92 PRO A C 1
ATOM 668 O O . PRO A 1 92 ? 15.061 -12.357 -9.932 1.00 87.38 92 PRO A O 1
ATOM 671 N N . ALA A 1 93 ? 14.353 -14.320 -10.759 1.00 86.00 93 ALA A N 1
ATOM 672 C CA . ALA A 1 93 ? 15.297 -15.124 -9.985 1.00 86.00 93 ALA A CA 1
ATOM 673 C C . ALA A 1 93 ? 16.707 -15.041 -10.583 1.00 86.00 93 ALA A C 1
ATOM 675 O O . ALA A 1 93 ? 17.672 -14.838 -9.835 1.00 86.00 93 ALA A O 1
ATOM 676 N N . ASP A 1 94 ? 16.819 -15.102 -11.910 1.00 86.94 94 ASP A N 1
ATOM 677 C CA . ASP A 1 94 ? 18.084 -14.901 -12.624 1.00 86.94 94 ASP A CA 1
ATOM 678 C C . ASP A 1 94 ? 18.599 -13.468 -12.443 1.00 86.94 94 ASP A C 1
ATOM 680 O O . ASP A 1 94 ? 19.786 -13.254 -12.173 1.00 86.94 94 ASP A O 1
ATOM 684 N N . GLN A 1 95 ? 17.709 -12.472 -12.483 1.00 88.56 95 GLN A N 1
ATOM 685 C CA . GLN A 1 95 ? 18.075 -11.082 -12.214 1.00 88.56 95 GLN A CA 1
ATOM 686 C C . GLN A 1 95 ? 18.564 -10.897 -10.769 1.00 88.56 95 GLN A C 1
ATOM 688 O O . GLN A 1 95 ? 19.577 -10.230 -10.545 1.00 88.56 95 GLN A O 1
ATOM 693 N N . ALA A 1 96 ? 17.911 -11.530 -9.785 1.00 87.00 96 ALA A N 1
ATOM 694 C CA . ALA A 1 96 ? 18.362 -11.531 -8.391 1.00 87.00 96 ALA A CA 1
ATOM 695 C C . ALA A 1 96 ? 19.755 -12.163 -8.239 1.00 87.00 96 ALA A C 1
ATOM 697 O O . ALA A 1 96 ? 20.615 -11.623 -7.535 1.00 87.00 96 ALA A O 1
ATOM 698 N N . ALA A 1 97 ? 19.993 -13.302 -8.897 1.00 85.81 97 ALA A N 1
ATOM 699 C CA . ALA A 1 97 ? 21.286 -13.977 -8.895 1.00 85.81 97 ALA A CA 1
ATOM 700 C C . ALA A 1 97 ? 22.379 -13.101 -9.524 1.00 85.81 97 ALA A C 1
ATOM 702 O O . ALA A 1 97 ? 23.445 -12.937 -8.928 1.00 85.81 97 ALA A O 1
ATOM 703 N N . GLY A 1 98 ? 22.088 -12.463 -10.658 1.00 88.12 98 GLY A N 1
ATOM 704 C CA . GLY A 1 98 ? 23.000 -11.534 -11.316 1.00 88.12 98 GLY A CA 1
ATOM 705 C C . GLY A 1 98 ? 23.314 -10.296 -10.468 1.00 88.12 98 GLY A C 1
ATOM 706 O O . GLY A 1 98 ? 24.478 -9.911 -10.356 1.00 88.12 98 GLY A O 1
ATOM 707 N N . ILE A 1 99 ? 22.319 -9.703 -9.794 1.00 87.62 99 ILE A N 1
ATOM 708 C CA . ILE A 1 99 ? 22.539 -8.589 -8.850 1.00 87.62 99 ILE A CA 1
ATOM 709 C C . ILE A 1 99 ? 23.504 -9.005 -7.733 1.00 87.62 99 ILE A C 1
ATOM 711 O O . ILE A 1 99 ? 24.429 -8.248 -7.425 1.00 87.62 99 ILE A O 1
ATOM 715 N N . ARG A 1 100 ? 23.318 -10.198 -7.146 1.00 85.50 100 ARG A N 1
ATOM 716 C CA . ARG A 1 100 ? 24.238 -10.740 -6.131 1.00 85.50 100 ARG A CA 1
ATOM 717 C C . ARG A 1 100 ? 25.645 -10.910 -6.695 1.00 85.50 100 ARG A C 1
ATOM 719 O O . ARG A 1 100 ? 26.574 -10.358 -6.124 1.00 85.50 100 ARG A O 1
ATOM 726 N N . ALA A 1 101 ? 25.792 -11.550 -7.853 1.00 85.06 101 ALA A N 1
ATOM 727 C CA . ALA A 1 101 ? 27.096 -11.777 -8.478 1.00 85.06 101 ALA A CA 1
ATOM 728 C C . ALA A 1 101 ? 27.859 -10.469 -8.764 1.00 85.06 101 ALA A C 1
ATOM 730 O O . ALA A 1 101 ? 29.059 -10.368 -8.492 1.00 85.06 101 ALA A O 1
ATOM 731 N N . VAL A 1 102 ? 27.174 -9.435 -9.269 1.00 85.94 102 VAL A N 1
ATOM 732 C CA . VAL A 1 102 ? 27.783 -8.112 -9.498 1.00 85.94 102 VAL A CA 1
ATOM 733 C C . VAL A 1 102 ? 28.195 -7.456 -8.177 1.00 85.94 102 VAL A C 1
ATOM 735 O O . VAL A 1 102 ? 29.279 -6.870 -8.096 1.00 85.94 102 VAL A O 1
ATOM 738 N N . ARG A 1 103 ? 27.362 -7.564 -7.135 1.00 83.25 103 ARG A N 1
ATOM 739 C CA . ARG A 1 103 ? 27.659 -7.035 -5.797 1.00 83.25 103 ARG A CA 1
ATOM 740 C C . ARG A 1 103 ? 28.859 -7.749 -5.170 1.00 83.25 103 ARG A C 1
ATOM 742 O O . ARG A 1 103 ? 29.765 -7.075 -4.682 1.00 83.25 103 ARG A O 1
ATOM 749 N N . ASP A 1 104 ? 28.909 -9.071 -5.261 1.00 83.00 104 ASP A N 1
ATOM 750 C CA . ASP A 1 104 ? 29.993 -9.905 -4.738 1.00 83.00 104 ASP A CA 1
ATOM 751 C C . ASP A 1 104 ? 31.318 -9.615 -5.451 1.00 83.00 104 ASP A C 1
ATOM 753 O O . ASP A 1 104 ? 32.355 -9.507 -4.800 1.00 83.00 104 ASP A O 1
ATOM 757 N N . ASN A 1 105 ? 31.301 -9.391 -6.771 1.00 84.12 105 ASN A N 1
ATOM 758 C CA . ASN A 1 105 ? 32.489 -8.959 -7.519 1.00 84.12 105 ASN A CA 1
ATOM 759 C C . ASN A 1 105 ? 32.977 -7.562 -7.099 1.00 84.12 105 ASN A C 1
ATOM 761 O O . ASN A 1 105 ? 34.176 -7.282 -7.128 1.00 84.12 105 ASN A O 1
ATOM 765 N N . ARG A 1 106 ? 32.055 -6.664 -6.735 1.00 79.81 106 ARG A N 1
ATOM 766 C CA . ARG A 1 106 ? 32.368 -5.273 -6.386 1.00 79.81 106 ARG A CA 1
ATOM 767 C C . ARG A 1 106 ? 32.902 -5.120 -4.970 1.00 79.81 106 ARG A C 1
ATOM 769 O O . ARG A 1 106 ? 33.846 -4.359 -4.763 1.00 79.81 106 ARG A O 1
ATOM 776 N N . PHE A 1 107 ? 32.263 -5.775 -4.009 1.00 76.06 107 PHE A N 1
ATOM 777 C CA . PHE A 1 107 ? 32.571 -5.610 -2.591 1.00 76.06 107 PHE A CA 1
ATOM 778 C C . PHE A 1 107 ? 33.379 -6.783 -2.028 1.00 76.06 107 PHE A C 1
ATOM 780 O O . PHE A 1 107 ? 34.114 -6.574 -1.069 1.00 76.06 107 PHE A O 1
ATOM 787 N N . GLY A 1 108 ? 33.339 -7.959 -2.662 1.00 65.62 108 GLY A N 1
ATOM 788 C CA . GLY A 1 108 ? 33.890 -9.227 -2.176 1.00 65.62 108 GLY A CA 1
ATOM 789 C C . GLY A 1 108 ? 32.798 -10.093 -1.536 1.00 65.62 108 GLY A C 1
ATOM 790 O O . GLY A 1 108 ? 31.969 -9.575 -0.793 1.00 65.62 108 GLY A O 1
ATOM 791 N N . ALA A 1 109 ? 32.833 -11.414 -1.754 1.00 54.72 109 ALA A N 1
ATOM 792 C CA . ALA A 1 109 ? 31.821 -12.396 -1.310 1.00 54.72 109 ALA A CA 1
ATOM 793 C C . ALA A 1 109 ? 31.657 -12.565 0.228 1.00 54.72 109 ALA A C 1
ATOM 795 O O . ALA A 1 109 ? 30.996 -13.487 0.694 1.00 54.72 109 ALA A O 1
ATOM 796 N N . GLY A 1 110 ? 32.267 -11.685 1.025 1.00 50.91 110 GLY A N 1
ATOM 797 C CA . GLY A 1 110 ? 32.143 -11.616 2.487 1.00 50.91 110 GLY A CA 1
ATOM 798 C C . GLY A 1 110 ? 32.205 -10.188 3.038 1.00 50.91 110 GLY A C 1
ATOM 799 O O . GLY A 1 110 ? 32.302 -9.995 4.243 1.00 50.91 110 GLY A O 1
ATOM 800 N N . SER A 1 111 ? 32.162 -9.184 2.164 1.00 46.56 111 SER A N 1
ATOM 801 C CA . SER A 1 111 ? 32.166 -7.763 2.509 1.00 46.56 111 SER A CA 1
ATOM 802 C C . SER A 1 111 ? 30.746 -7.244 2.317 1.00 46.56 111 SER A C 1
ATOM 804 O O . SER A 1 111 ? 30.403 -6.484 1.411 1.00 46.56 111 SER A O 1
ATOM 806 N N . LEU A 1 112 ? 29.871 -7.718 3.202 1.00 45.03 112 LEU A N 1
ATOM 807 C CA . LEU A 1 112 ? 28.802 -6.848 3.656 1.00 45.03 112 LEU A CA 1
ATOM 808 C C . LEU A 1 112 ? 29.518 -5.689 4.342 1.00 45.03 112 LEU A C 1
ATOM 810 O O . LEU A 1 112 ? 30.315 -5.915 5.254 1.00 45.03 112 LEU A O 1
ATOM 814 N N . ALA A 1 113 ? 29.299 -4.462 3.870 1.00 48.66 113 ALA A N 1
ATOM 815 C CA . ALA A 1 113 ? 29.680 -3.311 4.668 1.00 48.66 113 ALA A CA 1
ATOM 816 C C . ALA A 1 113 ? 29.087 -3.523 6.065 1.00 48.66 113 ALA A C 1
ATOM 818 O O . ALA A 1 113 ? 27.920 -3.902 6.192 1.00 48.66 113 ALA A O 1
ATOM 819 N N . ASP A 1 114 ? 29.920 -3.361 7.090 1.00 45.78 114 ASP A N 1
ATOM 820 C CA . ASP A 1 114 ? 29.527 -3.511 8.485 1.00 45.78 114 ASP A CA 1
ATOM 821 C C . ASP A 1 114 ? 28.668 -2.305 8.888 1.00 45.78 114 ASP A C 1
ATOM 823 O O . ASP A 1 114 ? 29.080 -1.397 9.613 1.00 45.78 114 ASP A O 1
ATOM 827 N N . PHE A 1 115 ? 27.468 -2.256 8.308 1.00 54.06 115 PHE A N 1
ATOM 828 C CA . PHE A 1 115 ? 26.450 -1.281 8.639 1.00 54.06 115 PHE A CA 1
ATOM 829 C C . PHE A 1 115 ? 26.057 -1.442 10.099 1.00 54.06 115 PHE A C 1
ATOM 831 O O . PHE A 1 115 ? 25.774 -0.436 10.721 1.00 54.06 115 PHE A O 1
ATOM 838 N N . SER A 1 116 ? 26.156 -2.645 10.672 1.00 49.03 116 SER A N 1
ATOM 839 C CA . SER A 1 116 ? 25.948 -2.884 12.098 1.00 49.03 116 SER A CA 1
ATOM 840 C C . SER A 1 116 ? 26.917 -2.075 12.963 1.00 49.03 116 SER A C 1
ATOM 842 O O . SER A 1 116 ? 26.476 -1.422 13.901 1.00 49.03 116 SER A O 1
ATOM 844 N N . SER A 1 117 ? 28.209 -2.023 12.631 1.00 53.06 117 SER A N 1
ATOM 845 C CA . SER A 1 117 ? 29.172 -1.169 13.345 1.00 53.06 117 SER A CA 1
ATOM 846 C C . SER A 1 117 ? 28.915 0.324 13.140 1.00 53.06 117 SER A C 1
ATOM 848 O O . SER A 1 117 ? 29.086 1.103 14.076 1.00 53.06 117 SER A O 1
ATOM 850 N N . LEU A 1 118 ? 28.484 0.748 11.947 1.00 59.06 118 LEU A N 1
ATOM 851 C CA . LEU A 1 118 ? 28.122 2.150 11.693 1.00 59.06 118 LEU A CA 1
ATOM 852 C C . LEU A 1 118 ? 26.835 2.553 12.432 1.00 59.06 118 LEU A C 1
ATOM 854 O O . LEU A 1 118 ? 26.769 3.631 13.015 1.00 59.06 118 LEU A O 1
ATOM 858 N N . MET A 1 119 ? 25.826 1.686 12.411 1.00 57.44 119 MET A N 1
ATOM 859 C CA . MET A 1 119 ? 24.549 1.839 13.103 1.00 57.44 119 MET A CA 1
ATOM 860 C C . MET A 1 119 ? 24.789 1.879 14.609 1.00 57.44 119 MET A C 1
ATOM 862 O O . MET A 1 119 ? 24.379 2.830 15.259 1.00 57.44 119 MET A O 1
ATOM 866 N N . ASN A 1 120 ? 25.587 0.956 15.144 1.00 57.66 120 ASN A N 1
ATOM 867 C CA . ASN A 1 120 ? 25.993 0.967 16.545 1.00 57.66 120 ASN A CA 1
ATOM 868 C C . ASN A 1 120 ? 26.756 2.255 16.901 1.00 57.66 120 ASN A C 1
ATOM 870 O O . ASN A 1 120 ? 26.442 2.902 17.897 1.00 57.66 120 ASN A O 1
ATOM 874 N N . LEU A 1 121 ? 27.693 2.714 16.061 1.00 68.00 121 LEU A N 1
ATOM 875 C CA . LEU A 1 121 ? 28.378 3.992 16.281 1.00 68.00 121 LEU A CA 1
ATOM 876 C C . LEU A 1 121 ? 27.384 5.163 16.323 1.00 68.00 121 LEU A C 1
ATOM 878 O O . LEU A 1 121 ? 27.431 5.966 17.248 1.00 68.00 121 LEU A O 1
ATOM 882 N N . ILE A 1 122 ? 26.464 5.273 15.366 1.00 61.78 122 ILE A N 1
ATOM 883 C CA . ILE A 1 122 ? 25.478 6.363 15.356 1.00 61.78 122 ILE A CA 1
ATOM 884 C C . ILE A 1 122 ? 24.551 6.265 16.583 1.00 61.78 122 ILE A C 1
ATOM 886 O O . ILE A 1 122 ? 24.381 7.264 17.278 1.00 61.78 122 ILE A O 1
ATOM 890 N N . GLN A 1 123 ? 24.031 5.075 16.903 1.00 61.47 123 GLN A N 1
ATOM 891 C CA . GLN A 1 123 ? 23.156 4.817 18.056 1.00 61.47 123 GLN A CA 1
ATOM 892 C C . GLN A 1 123 ? 23.837 5.084 19.407 1.00 61.47 123 GLN A C 1
ATOM 894 O O . GLN A 1 123 ? 23.172 5.476 20.365 1.00 61.47 123 GLN A O 1
ATOM 899 N N . THR A 1 124 ? 25.152 4.883 19.512 1.00 65.25 124 THR A N 1
ATOM 900 C CA . THR A 1 124 ? 25.914 5.114 20.753 1.00 65.25 124 THR A CA 1
ATOM 901 C C . THR A 1 124 ? 26.485 6.524 20.866 1.00 65.25 124 THR A C 1
ATOM 903 O O . THR A 1 124 ? 26.783 6.967 21.975 1.00 65.25 124 THR A O 1
ATOM 906 N N . THR A 1 125 ? 26.630 7.246 19.751 1.00 61.69 125 THR A N 1
ATOM 907 C CA . THR A 1 125 ? 27.319 8.549 19.726 1.00 61.69 125 THR A CA 1
ATOM 908 C C . THR A 1 125 ? 26.366 9.733 19.542 1.00 61.69 125 THR A C 1
ATOM 910 O O . THR A 1 125 ? 26.654 10.826 20.027 1.00 61.69 125 THR A O 1
ATOM 913 N N . VAL A 1 126 ? 25.229 9.553 18.862 1.00 52.56 126 VAL A N 1
ATOM 914 C CA . VAL A 1 126 ? 24.257 10.624 18.582 1.00 52.56 126 VAL A CA 1
ATOM 915 C C . VAL A 1 126 ? 23.030 10.427 19.462 1.00 52.56 126 VAL A C 1
ATOM 917 O O . VAL A 1 126 ? 22.260 9.521 19.195 1.00 52.56 126 VAL A O 1
ATOM 920 N N . ALA A 1 127 ? 22.830 11.267 20.485 1.00 51.84 127 ALA A N 1
ATOM 921 C CA . ALA A 1 127 ? 21.683 11.194 21.408 1.00 51.84 127 ALA A CA 1
ATOM 922 C C . ALA A 1 127 ? 21.345 9.744 21.845 1.00 51.84 127 ALA A C 1
ATOM 924 O O . ALA A 1 127 ? 20.252 9.252 21.548 1.00 51.84 127 ALA A O 1
ATOM 925 N N . PRO A 1 128 ? 22.286 9.021 22.480 1.00 55.06 128 PRO A N 1
ATOM 926 C CA . PRO A 1 128 ? 22.171 7.585 22.756 1.00 55.06 128 PRO A CA 1
ATOM 927 C C . PRO A 1 128 ? 20.923 7.190 23.558 1.00 55.06 128 PRO A C 1
ATOM 929 O O . PRO A 1 128 ? 20.403 6.092 23.396 1.00 55.06 128 PRO A O 1
ATOM 932 N N . GLU A 1 129 ? 20.389 8.096 24.372 1.00 52.12 129 GLU A N 1
ATOM 933 C CA . GLU A 1 129 ? 19.123 7.945 25.094 1.00 52.12 129 GLU A CA 1
ATOM 934 C C . GLU A 1 129 ? 17.868 7.914 24.200 1.00 52.12 129 GLU A C 1
ATOM 936 O O . GLU A 1 129 ? 16.806 7.488 24.647 1.00 52.12 129 GLU A O 1
ATOM 941 N N . SER A 1 130 ? 17.966 8.367 22.948 1.00 54.66 130 SER A N 1
ATOM 942 C CA . SER A 1 130 ? 16.835 8.460 22.013 1.00 54.66 130 SER A CA 1
ATOM 943 C C . SER A 1 130 ? 16.634 7.212 21.149 1.00 54.66 130 SER A C 1
ATOM 945 O O . SER A 1 130 ? 15.565 7.064 20.550 1.00 54.66 130 SER A O 1
ATOM 947 N N . TRP A 1 131 ? 17.621 6.311 21.107 1.00 53.00 131 TRP A N 1
ATOM 948 C CA . TRP A 1 131 ? 17.616 5.111 20.270 1.00 53.00 131 TRP A CA 1
ATOM 949 C C . TRP A 1 131 ? 17.123 3.878 21.014 1.00 53.00 131 TRP A C 1
ATOM 951 O O . TRP A 1 131 ? 17.469 3.647 22.178 1.00 53.00 131 TRP A O 1
ATOM 961 N N . GLU A 1 132 ? 16.361 3.055 20.299 1.00 58.66 132 GLU A N 1
ATOM 962 C CA . GLU A 1 132 ? 15.783 1.826 20.835 1.00 58.66 132 GLU A CA 1
ATOM 963 C C . GLU A 1 132 ? 16.860 0.835 21.311 1.00 58.66 132 GLU A C 1
ATOM 965 O O . GLU A 1 132 ? 16.793 0.338 22.434 1.00 58.66 132 GLU A O 1
ATOM 970 N N . GLU A 1 133 ? 17.901 0.609 20.504 1.00 50.81 133 GLU A N 1
ATOM 971 C CA . GLU A 1 133 ? 18.926 -0.414 20.770 1.00 50.81 133 GLU A CA 1
ATOM 972 C C . GLU A 1 133 ? 19.920 -0.048 21.885 1.00 50.81 133 GLU A C 1
ATOM 974 O O . GLU A 1 133 ? 20.489 -0.941 22.512 1.00 50.81 133 GLU A O 1
ATOM 979 N N . THR A 1 134 ? 20.126 1.242 22.171 1.00 52.50 134 THR A N 1
ATOM 980 C CA . THR A 1 134 ? 21.109 1.676 23.179 1.00 52.50 134 THR A CA 1
ATOM 981 C C . THR A 1 134 ? 20.491 1.795 24.570 1.00 52.50 134 THR A C 1
ATOM 983 O O . THR A 1 134 ? 21.118 1.398 25.552 1.00 52.50 134 THR A O 1
ATOM 986 N N . MET A 1 135 ? 19.285 2.372 24.672 1.00 51.62 135 MET A N 1
ATOM 987 C CA . MET A 1 135 ? 18.645 2.719 25.953 1.00 51.62 135 MET A CA 1
ATOM 988 C C . MET A 1 135 ? 17.104 2.618 25.932 1.00 51.62 135 MET A C 1
ATOM 990 O O . MET A 1 135 ? 16.457 3.085 26.869 1.00 51.62 135 MET A O 1
ATOM 994 N N . GLY A 1 136 ? 16.498 2.015 24.899 1.00 50.69 136 GLY A N 1
ATOM 995 C CA . GLY A 1 136 ? 15.039 1.860 24.801 1.00 50.69 136 GLY A CA 1
ATOM 996 C C . GLY A 1 136 ? 14.285 3.144 24.433 1.00 50.69 136 GLY A C 1
ATOM 997 O O . GLY A 1 136 ? 13.134 3.316 24.835 1.00 50.69 136 GLY A O 1
ATOM 998 N N . GLY A 1 137 ? 14.933 4.067 23.714 1.00 50.12 137 GLY A N 1
ATOM 999 C CA . GLY A 1 137 ? 14.293 5.272 23.181 1.00 50.12 137 GLY A CA 1
ATOM 1000 C C . GLY A 1 137 ? 13.392 4.990 21.962 1.00 50.12 137 GLY A C 1
ATOM 1001 O O . GLY A 1 137 ? 13.467 3.914 21.375 1.00 50.12 137 GLY A O 1
ATOM 1002 N N . PRO A 1 138 ? 12.530 5.939 21.549 1.00 47.22 138 PRO A N 1
ATOM 1003 C CA . PRO A 1 138 ? 11.514 5.717 20.512 1.00 47.22 138 PRO A CA 1
ATOM 1004 C C . PRO A 1 138 ? 12.049 5.735 19.065 1.00 47.22 138 PRO A C 1
ATOM 1006 O O . PRO A 1 138 ? 11.261 5.629 18.130 1.00 47.22 138 PRO A O 1
ATOM 1009 N N . SER A 1 139 ? 13.351 5.933 18.841 1.00 46.78 139 SER A N 1
ATOM 1010 C CA . SER A 1 139 ? 13.904 6.156 17.495 1.00 46.78 139 SER A CA 1
ATOM 1011 C C . SER A 1 139 ? 14.472 4.876 16.879 1.00 46.78 139 SER A C 1
ATOM 1013 O O . SER A 1 139 ? 15.225 4.151 17.533 1.00 46.78 139 SER A O 1
ATOM 1015 N N . THR A 1 140 ? 14.185 4.652 15.589 1.00 51.56 140 THR A N 1
ATOM 1016 C CA . THR A 1 140 ? 14.754 3.564 14.769 1.00 51.56 140 THR A CA 1
ATOM 1017 C C . THR A 1 140 ? 15.553 4.133 13.595 1.00 51.56 140 THR A C 1
ATOM 1019 O O . THR A 1 140 ? 15.356 5.277 13.189 1.00 51.56 140 THR A O 1
ATOM 1022 N N . MET A 1 141 ? 16.477 3.348 13.035 1.00 52.16 141 MET A N 1
ATOM 1023 C CA . MET A 1 141 ? 17.353 3.792 11.938 1.00 52.16 141 MET A CA 1
ATOM 1024 C C . MET A 1 141 ? 16.739 3.704 10.541 1.00 52.16 141 MET A C 1
ATOM 1026 O O . MET A 1 141 ? 17.416 3.999 9.553 1.00 52.16 141 MET A O 1
ATOM 1030 N N . ALA A 1 142 ? 15.475 3.305 10.432 1.00 44.12 142 ALA A N 1
ATOM 1031 C CA . ALA A 1 142 ? 14.791 3.242 9.156 1.00 44.12 142 ALA A CA 1
ATOM 1032 C C . ALA A 1 142 ? 13.885 4.467 8.967 1.00 44.12 142 ALA A C 1
ATOM 1034 O O . ALA A 1 142 ? 13.102 4.788 9.862 1.00 44.12 142 ALA A O 1
ATOM 1035 N N . PRO A 1 143 ? 13.939 5.146 7.807 1.00 46.50 143 PRO A N 1
ATOM 1036 C CA . PRO A 1 143 ? 13.013 6.230 7.521 1.00 46.50 143 PRO A CA 1
ATOM 1037 C C . PRO A 1 143 ? 11.594 5.660 7.408 1.00 46.50 143 PRO A C 1
ATOM 1039 O O . PRO A 1 143 ? 11.280 4.941 6.458 1.00 46.50 143 PRO A O 1
ATOM 1042 N N . TYR A 1 144 ? 10.738 5.982 8.374 1.00 49.72 144 TYR A N 1
ATOM 1043 C CA . TYR A 1 144 ? 9.310 5.690 8.354 1.00 49.72 144 TYR A CA 1
ATOM 1044 C C . TYR A 1 144 ? 8.547 6.986 8.630 1.00 49.72 144 TYR A C 1
ATOM 1046 O O . TYR A 1 144 ? 8.770 7.638 9.642 1.00 49.72 144 TYR A O 1
ATOM 1054 N N . TYR A 1 145 ? 7.669 7.369 7.704 1.00 51.00 145 TYR A N 1
ATOM 1055 C CA . TYR A 1 145 ? 6.915 8.628 7.767 1.00 51.00 145 TYR A CA 1
ATOM 1056 C C . TYR A 1 145 ? 5.632 8.529 8.608 1.00 51.00 145 TYR A C 1
ATOM 1058 O O . TYR A 1 145 ? 4.891 9.501 8.728 1.00 51.00 145 TYR A O 1
ATOM 1066 N N . GLY A 1 146 ? 5.311 7.344 9.126 1.00 60.28 146 GLY A N 1
ATOM 1067 C CA . GLY A 1 146 ? 4.067 7.108 9.850 1.00 60.28 146 GLY A CA 1
ATOM 1068 C C . GLY A 1 146 ? 4.152 7.390 11.349 1.00 60.28 146 GLY A C 1
ATOM 1069 O O . GLY A 1 146 ? 5.203 7.709 11.897 1.00 60.28 146 GLY A O 1
ATOM 1070 N N . GLY A 1 147 ? 3.009 7.268 12.016 1.00 65.94 147 GLY A N 1
ATOM 1071 C CA . GLY A 1 147 ? 2.806 7.652 13.411 1.00 65.94 147 GLY A CA 1
ATOM 1072 C C . GLY A 1 147 ? 3.101 6.549 14.423 1.00 65.94 147 GLY A C 1
ATOM 1073 O O . GLY A 1 147 ? 2.647 6.654 15.561 1.00 65.94 147 GLY A O 1
ATOM 1074 N N . ILE A 1 148 ? 3.816 5.484 14.043 1.00 76.88 148 ILE A N 1
ATOM 1075 C CA . ILE A 1 148 ? 4.099 4.341 14.923 1.00 76.88 148 ILE A CA 1
ATOM 1076 C C . ILE A 1 148 ? 5.585 4.000 15.023 1.00 76.88 148 ILE A C 1
ATOM 1078 O O . ILE A 1 148 ? 6.360 4.224 14.095 1.00 76.88 148 ILE A O 1
ATOM 1082 N N . VAL A 1 149 ? 5.940 3.383 16.148 1.00 75.62 149 VAL A N 1
ATOM 1083 C CA . VAL A 1 149 ? 7.216 2.708 16.406 1.00 75.62 149 VAL A CA 1
ATOM 1084 C C . VAL A 1 149 ? 6.910 1.280 16.832 1.00 75.62 149 VAL A C 1
ATOM 1086 O O . VAL A 1 149 ? 5.965 1.049 17.591 1.00 75.62 149 VAL A O 1
ATOM 1089 N N . VAL A 1 150 ? 7.698 0.324 16.348 1.00 77.25 150 VAL A N 1
ATOM 1090 C CA . VAL A 1 150 ? 7.597 -1.084 16.737 1.00 77.25 150 VAL A CA 1
ATOM 1091 C C . VAL A 1 150 ? 8.879 -1.478 17.441 1.00 77.25 150 VAL A C 1
ATOM 1093 O O . VAL A 1 150 ? 9.944 -1.381 16.838 1.00 77.25 150 VAL A O 1
ATOM 1096 N N . ASP A 1 151 ? 8.760 -1.925 18.688 1.00 76.50 151 ASP A N 1
ATOM 1097 C CA . ASP A 1 151 ? 9.922 -2.375 19.445 1.00 76.50 151 ASP A CA 1
ATOM 1098 C C . ASP A 1 151 ? 10.396 -3.785 19.030 1.00 76.50 151 ASP A C 1
ATOM 1100 O O . ASP A 1 151 ? 9.721 -4.517 18.300 1.00 76.50 151 ASP A O 1
ATOM 1104 N N . SER A 1 152 ? 11.546 -4.213 19.549 1.00 74.69 152 SER A N 1
ATOM 1105 C CA . SER A 1 152 ? 12.105 -5.560 19.347 1.00 74.69 152 SER A CA 1
ATOM 1106 C C . SER A 1 152 ? 11.196 -6.718 19.800 1.00 74.69 152 SER A C 1
ATOM 1108 O O . SER A 1 152 ? 11.381 -7.852 19.353 1.00 74.69 152 SER A O 1
ATOM 1110 N N . SER A 1 153 ? 10.203 -6.464 20.662 1.00 80.25 153 SER A N 1
ATOM 1111 C CA . SER A 1 153 ? 9.177 -7.445 21.049 1.00 80.25 153 SER A CA 1
ATOM 1112 C C . SER A 1 153 ? 7.986 -7.484 20.079 1.00 80.25 153 SER A C 1
ATOM 1114 O O . SER A 1 153 ? 7.130 -8.371 20.168 1.00 80.25 153 SER A O 1
ATOM 1116 N N . GLY A 1 154 ? 7.940 -6.549 19.129 1.00 80.75 154 GLY A N 1
ATOM 1117 C CA . GLY A 1 154 ? 6.861 -6.359 18.170 1.00 80.75 154 GLY A CA 1
ATOM 1118 C C . GLY A 1 154 ? 5.689 -5.543 18.716 1.00 80.75 154 GLY A C 1
ATOM 1119 O O . GLY A 1 154 ? 4.590 -5.606 18.155 1.00 80.75 154 GLY A O 1
ATOM 1120 N N . LEU A 1 155 ? 5.872 -4.813 19.818 1.00 87.38 155 LEU A N 1
ATOM 1121 C CA . LEU A 1 155 ? 4.851 -3.925 20.364 1.00 87.38 155 LEU A CA 1
ATOM 1122 C C . LEU A 1 155 ? 4.808 -2.622 19.567 1.00 87.38 155 LEU A C 1
ATOM 1124 O O . LEU A 1 155 ? 5.788 -1.887 19.490 1.00 87.38 155 LEU A O 1
ATOM 1128 N N . VAL A 1 156 ? 3.632 -2.321 19.027 1.00 85.62 156 VAL A N 1
ATOM 1129 C CA . VAL A 1 156 ? 3.339 -1.084 18.311 1.00 85.62 156 VAL A CA 1
ATOM 1130 C C . VAL A 1 156 ? 2.953 0.002 19.311 1.00 85.62 156 VAL A C 1
ATOM 1132 O O . VAL A 1 156 ? 1.982 -0.139 20.062 1.00 85.62 156 VAL A O 1
ATOM 1135 N N . THR A 1 157 ? 3.682 1.110 19.276 1.00 83.31 157 THR A N 1
ATOM 1136 C CA . THR A 1 157 ? 3.434 2.318 20.072 1.00 83.31 157 THR A CA 1
ATOM 1137 C C . THR A 1 157 ? 3.355 3.542 19.170 1.00 83.31 157 THR A C 1
ATOM 1139 O O . THR A 1 157 ? 3.751 3.493 18.009 1.00 83.31 157 THR A O 1
ATOM 1142 N N . GLU A 1 158 ? 2.785 4.633 19.675 1.00 76.75 158 GLU A N 1
ATOM 1143 C CA . GLU A 1 158 ? 2.694 5.881 18.919 1.00 76.75 158 GLU A CA 1
ATOM 1144 C C . GLU A 1 158 ? 4.054 6.582 18.881 1.00 76.75 158 GLU A C 1
ATOM 1146 O O . GLU A 1 158 ? 4.707 6.754 19.914 1.00 76.75 158 GLU A O 1
ATOM 1151 N N . LEU A 1 159 ? 4.470 6.999 17.686 1.00 66.00 159 LEU A N 1
ATOM 1152 C CA . LEU A 1 159 ? 5.650 7.826 17.510 1.00 66.00 159 LEU A CA 1
ATOM 1153 C C . LEU A 1 159 ? 5.365 9.197 18.122 1.00 66.00 159 LEU A C 1
ATOM 1155 O O . LEU A 1 159 ? 4.541 9.969 17.630 1.00 66.00 159 LEU A O 1
ATOM 1159 N N . VAL A 1 160 ? 6.081 9.525 19.192 1.00 55.47 160 VAL A N 1
ATOM 1160 C CA . VAL A 1 160 ? 6.047 10.870 19.764 1.00 55.47 160 VAL A CA 1
ATOM 1161 C C . VAL A 1 160 ? 6.847 11.790 18.841 1.00 55.47 160 VAL A C 1
ATOM 1163 O O . VAL A 1 160 ? 8.052 11.965 19.012 1.00 55.47 160 VAL A O 1
ATOM 1166 N N . THR A 1 161 ? 6.188 12.360 17.832 1.00 47.78 161 THR A N 1
ATOM 1167 C CA . THR A 1 161 ? 6.817 13.328 16.927 1.00 47.78 161 THR A CA 1
ATOM 1168 C C . THR A 1 161 ? 7.185 14.609 17.674 1.00 47.78 161 THR A C 1
ATOM 1170 O O . THR A 1 161 ? 6.620 14.965 18.714 1.00 47.78 161 THR A O 1
ATOM 1173 N N . SER A 1 162 ? 8.149 15.347 17.134 1.00 40.25 162 SER A N 1
ATOM 1174 C CA . SER A 1 162 ? 8.627 16.610 17.694 1.00 40.25 162 SER A CA 1
ATOM 1175 C C . SER A 1 162 ? 7.545 17.671 17.905 1.00 40.25 162 SER A C 1
ATOM 1177 O O . SER A 1 162 ? 7.735 18.553 18.737 1.00 40.25 162 SER A O 1
ATOM 1179 N N . GLU A 1 163 ? 6.395 17.598 17.234 1.00 39.94 163 GLU A N 1
ATOM 1180 C CA . GLU A 1 163 ? 5.257 18.480 17.530 1.00 39.94 163 GLU A CA 1
ATOM 1181 C C . GLU A 1 163 ? 4.639 18.207 18.910 1.00 39.94 163 GLU A C 1
ATOM 1183 O O . GLU A 1 163 ? 4.314 19.154 19.629 1.00 39.94 163 GLU A O 1
ATOM 1188 N N . ASN A 1 164 ? 4.598 16.945 19.352 1.00 40.25 164 ASN A N 1
ATOM 1189 C CA . ASN A 1 164 ? 4.163 16.572 20.703 1.00 40.25 164 ASN A CA 1
ATOM 1190 C C . ASN A 1 164 ? 5.185 16.979 21.789 1.00 40.25 164 ASN A C 1
ATOM 1192 O O . ASN A 1 164 ? 4.804 17.255 22.929 1.00 40.25 164 ASN A O 1
ATOM 1196 N N . LEU A 1 165 ? 6.475 17.084 21.444 1.00 35.66 165 LEU A N 1
ATOM 1197 C CA . LEU A 1 165 ? 7.555 17.508 22.354 1.00 35.66 165 LEU A CA 1
ATOM 1198 C C . LEU A 1 165 ? 7.804 19.030 22.373 1.00 35.66 165 LEU A C 1
ATOM 1200 O O . LEU A 1 165 ? 8.262 19.560 23.392 1.00 35.66 165 LEU A O 1
ATOM 1204 N N . ARG A 1 166 ? 7.454 19.763 21.304 1.00 39.47 166 ARG A N 1
ATOM 1205 C CA . ARG A 1 166 ? 7.585 21.235 21.219 1.00 39.47 166 ARG A CA 1
ATOM 1206 C C . ARG A 1 166 ? 6.813 21.969 22.318 1.00 39.47 166 ARG A C 1
ATOM 1208 O O . ARG A 1 166 ? 7.238 23.039 22.741 1.00 39.47 166 ARG A O 1
ATOM 1215 N N . ASN A 1 167 ? 5.751 21.363 22.847 1.00 39.91 167 ASN A N 1
ATOM 1216 C CA . ASN A 1 167 ? 4.988 21.909 23.971 1.00 39.91 167 ASN A CA 1
ATOM 1217 C C . ASN A 1 167 ? 5.631 21.689 25.356 1.00 39.91 167 ASN A C 1
ATOM 1219 O O . ASN A 1 167 ? 5.087 22.183 26.345 1.00 39.91 167 ASN A O 1
ATOM 1223 N N . ARG A 1 168 ? 6.767 20.978 25.478 1.00 36.16 168 ARG A N 1
ATOM 1224 C CA . ARG A 1 168 ? 7.410 20.730 26.787 1.00 36.16 168 ARG A CA 1
ATOM 1225 C C . ARG A 1 168 ? 8.903 21.032 26.897 1.00 36.16 168 ARG A C 1
ATOM 1227 O O . ARG A 1 168 ? 9.343 21.314 28.007 1.00 36.16 168 ARG A O 1
ATOM 1234 N N . SER A 1 169 ? 9.681 21.058 25.820 1.00 33.16 169 SER A N 1
ATOM 1235 C CA . SER A 1 169 ? 11.104 21.427 25.925 1.00 33.16 169 SER A CA 1
ATOM 1236 C C . SER A 1 169 ? 11.695 21.715 24.550 1.00 33.16 169 SER A C 1
ATOM 1238 O O . SER A 1 169 ? 11.794 20.814 23.723 1.00 33.16 169 SER A O 1
ATOM 1240 N N . GLY A 1 170 ? 12.068 22.974 24.303 1.00 29.86 170 GLY A N 1
ATOM 1241 C CA . GLY A 1 170 ? 12.515 23.482 23.003 1.00 29.86 170 GLY A CA 1
ATOM 1242 C C . GLY A 1 170 ? 13.833 22.894 22.492 1.00 29.86 170 GLY A C 1
ATOM 1243 O O . GLY A 1 170 ? 14.876 23.529 22.619 1.00 29.86 170 GLY A O 1
ATOM 1244 N N . PHE A 1 171 ? 13.768 21.729 21.847 1.00 28.98 171 PHE A N 1
ATOM 1245 C CA . PHE A 1 171 ? 14.860 21.149 21.064 1.00 28.98 171 PHE A CA 1
ATOM 1246 C C . PHE A 1 171 ? 14.500 21.117 19.563 1.00 28.98 171 PHE A C 1
ATOM 1248 O O . PHE A 1 171 ? 13.397 20.687 19.218 1.00 28.98 171 PHE A O 1
ATOM 1255 N N . PRO A 1 172 ? 15.391 21.572 18.660 1.00 31.97 172 PRO A N 1
ATOM 1256 C CA . PRO A 1 172 ? 15.156 21.544 17.218 1.00 31.97 172 PRO A CA 1
ATOM 1257 C C . PRO A 1 172 ? 15.436 20.157 16.618 1.00 31.97 172 PRO A C 1
ATOM 1259 O O . PRO A 1 172 ? 16.453 19.531 16.902 1.00 31.97 172 PRO A O 1
ATOM 1262 N N . SER A 1 173 ? 14.517 19.699 15.768 1.00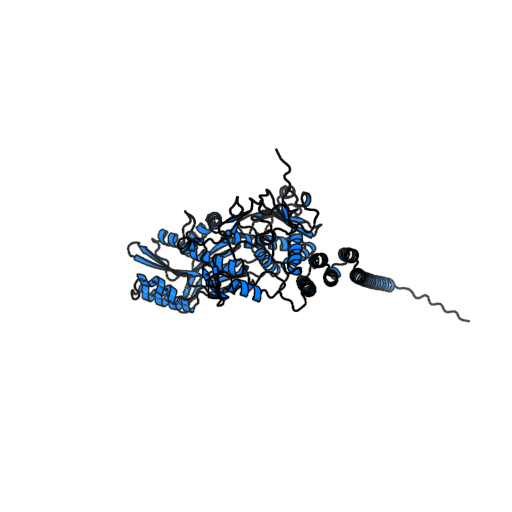 34.19 173 SER A N 1
ATOM 1263 C CA . SER A 1 173 ? 14.397 18.329 15.235 1.00 34.19 173 SER A CA 1
ATOM 1264 C C . SER A 1 173 ? 14.971 18.168 13.819 1.00 34.19 173 SER A C 1
ATOM 1266 O O . SER A 1 173 ? 14.708 17.178 13.148 1.00 34.19 173 SER A O 1
ATOM 1268 N N . ASP A 1 174 ? 15.783 19.122 13.365 1.00 29.98 174 ASP A N 1
ATOM 1269 C CA . ASP A 1 174 ? 16.240 19.217 11.969 1.00 29.98 174 ASP A CA 1
ATOM 1270 C C . ASP A 1 174 ? 17.420 18.289 11.612 1.00 29.98 174 ASP A C 1
ATOM 1272 O O . ASP A 1 174 ? 17.971 18.380 10.517 1.00 29.98 174 ASP A O 1
ATOM 1276 N N . LEU A 1 175 ? 17.847 17.396 12.511 1.00 31.94 175 LEU A N 1
ATOM 1277 C CA . LEU A 1 175 ? 19.142 16.707 12.388 1.00 31.94 175 LEU A CA 1
ATOM 1278 C C . LEU A 1 175 ? 19.086 15.206 12.066 1.00 31.94 175 LEU A C 1
ATOM 1280 O O . LEU A 1 175 ? 20.136 14.627 11.806 1.00 31.94 175 LEU A O 1
ATOM 1284 N N . LEU A 1 176 ? 17.904 14.578 12.030 1.00 34.06 176 LEU A N 1
ATOM 1285 C CA . LEU A 1 176 ? 17.787 13.115 11.867 1.00 34.06 176 LEU A CA 1
ATOM 1286 C C . LEU A 1 176 ? 16.809 12.637 10.781 1.00 34.06 176 LEU A C 1
ATOM 1288 O O . LEU A 1 176 ? 16.865 11.473 10.398 1.00 34.06 176 LEU A O 1
ATOM 1292 N N . LEU A 1 177 ? 15.977 13.529 10.232 1.00 35.47 177 LEU A N 1
ATOM 1293 C CA . LEU A 1 177 ? 14.994 13.215 9.180 1.00 35.47 177 LEU A CA 1
ATOM 1294 C C . LEU A 1 177 ? 15.297 13.875 7.829 1.00 35.47 177 LEU A C 1
ATOM 1296 O O . LEU A 1 177 ? 14.556 13.698 6.863 1.00 35.47 177 LEU A O 1
ATOM 1300 N N . ALA A 1 178 ? 16.417 14.590 7.716 1.00 28.77 178 ALA A N 1
ATOM 1301 C CA . ALA A 1 178 ? 16.920 14.971 6.409 1.00 28.77 178 ALA A CA 1
ATOM 1302 C C . ALA A 1 178 ? 17.469 13.706 5.719 1.00 28.77 178 ALA A C 1
ATOM 1304 O O . ALA A 1 178 ? 18.456 13.150 6.211 1.00 28.77 178 ALA A O 1
ATOM 1305 N N . PRO A 1 179 ? 16.925 13.246 4.569 1.00 32.69 179 PRO A N 1
ATOM 1306 C CA . PRO A 1 179 ? 17.749 12.454 3.667 1.00 32.69 179 PRO A CA 1
ATOM 1307 C C . PRO A 1 179 ? 18.987 13.308 3.414 1.00 32.69 179 PRO A C 1
ATOM 1309 O O . PRO A 1 179 ? 18.846 14.462 3.013 1.00 32.69 179 PRO A O 1
ATOM 1312 N N . SER A 1 180 ? 20.161 12.784 3.771 1.00 30.34 180 SER A N 1
ATOM 1313 C CA . SER A 1 180 ? 21.420 13.519 3.819 1.00 30.34 180 SER A CA 1
ATOM 1314 C C . SER A 1 180 ? 21.482 14.569 2.709 1.00 30.34 180 SER A C 1
ATOM 1316 O O . SER A 1 180 ? 21.552 14.229 1.526 1.00 30.34 180 SER A O 1
ATOM 1318 N N . ALA A 1 181 ? 21.473 15.849 3.093 1.00 33.94 181 ALA A N 1
ATOM 1319 C CA . ALA A 1 181 ? 21.639 16.973 2.172 1.00 33.94 181 ALA A CA 1
ATOM 1320 C C . ALA A 1 181 ? 22.999 16.940 1.430 1.00 33.94 181 ALA A C 1
ATOM 1322 O O . ALA A 1 181 ? 23.256 17.772 0.568 1.00 33.94 181 ALA A O 1
ATOM 1323 N N . ASP A 1 182 ? 23.833 15.928 1.696 1.00 30.56 182 ASP A N 1
ATOM 1324 C CA . ASP A 1 182 ? 25.110 15.643 1.043 1.00 30.56 182 ASP A CA 1
ATOM 1325 C C . ASP A 1 182 ? 25.062 14.595 -0.091 1.00 30.56 182 ASP A C 1
ATOM 1327 O O . ASP A 1 182 ? 26.100 14.251 -0.657 1.00 30.56 182 ASP A O 1
ATOM 1331 N N . ALA A 1 183 ? 23.885 14.130 -0.529 1.00 35.12 183 ALA A N 1
ATOM 1332 C CA . ALA A 1 183 ? 23.770 13.354 -1.778 1.00 35.12 183 ALA A CA 1
ATOM 1333 C C . ALA A 1 183 ? 23.618 14.231 -3.046 1.00 35.12 183 ALA A C 1
ATOM 1335 O O . ALA A 1 183 ? 23.436 13.711 -4.146 1.00 35.12 183 ALA A O 1
ATOM 1336 N N . GLY A 1 184 ? 23.740 15.558 -2.920 1.00 33.72 184 GLY A N 1
ATOM 1337 C CA . GLY A 1 184 ? 23.595 16.554 -3.995 1.00 33.72 184 GLY A CA 1
ATOM 1338 C C . GLY A 1 184 ? 24.755 16.646 -4.998 1.00 33.72 184 GLY A C 1
ATOM 1339 O O . GLY A 1 184 ? 24.965 17.696 -5.603 1.00 33.72 184 GLY A O 1
ATOM 1340 N N . ARG A 1 185 ? 25.524 15.570 -5.184 1.00 34.38 185 ARG A N 1
ATOM 1341 C CA . ARG A 1 185 ? 26.402 15.387 -6.354 1.00 34.38 185 ARG A CA 1
ATOM 1342 C C . ARG A 1 185 ? 26.240 13.982 -6.939 1.00 34.38 185 ARG A C 1
ATOM 1344 O O . ARG A 1 185 ? 27.216 13.312 -7.273 1.00 34.38 185 ARG A O 1
ATOM 1351 N N . SER A 1 186 ? 24.999 13.512 -7.073 1.00 38.50 186 SER A N 1
ATOM 1352 C CA . SER A 1 186 ? 24.669 12.659 -8.216 1.00 38.50 186 SER A CA 1
ATOM 1353 C C . SER A 1 186 ? 24.841 13.497 -9.490 1.00 38.50 186 SER A C 1
ATOM 1355 O O . SER A 1 186 ? 24.703 14.716 -9.469 1.00 38.50 186 SER A O 1
ATOM 1357 N N . ASN A 1 187 ? 25.138 12.864 -10.621 1.00 38.81 187 ASN A N 1
ATOM 1358 C CA . ASN A 1 187 ? 25.191 13.509 -11.941 1.00 38.81 187 ASN A CA 1
ATOM 1359 C C . ASN A 1 187 ? 23.811 14.062 -12.412 1.00 38.81 187 ASN A C 1
ATOM 1361 O O . ASN A 1 187 ? 23.619 14.277 -13.604 1.00 38.81 187 ASN A O 1
ATOM 1365 N N . ASP A 1 188 ? 22.861 14.298 -11.494 1.00 42.91 188 ASP A N 1
ATOM 1366 C CA . ASP A 1 188 ? 21.495 14.800 -11.720 1.00 42.91 188 ASP A CA 1
ATOM 1367 C C . ASP A 1 188 ? 21.440 16.278 -12.119 1.00 42.91 188 ASP A C 1
ATOM 1369 O O . ASP A 1 188 ? 20.360 16.804 -12.364 1.00 42.91 188 ASP A O 1
ATOM 1373 N N . SER A 1 189 ? 22.577 16.964 -12.254 1.00 43.19 189 SER A N 1
ATOM 1374 C CA . SER A 1 189 ? 22.651 18.361 -12.709 1.00 43.19 189 SER A CA 1
ATOM 1375 C C . SER A 1 189 ? 21.982 18.608 -14.076 1.00 43.19 189 SER A C 1
ATOM 1377 O O . SER A 1 189 ? 21.802 19.759 -14.466 1.00 43.19 189 SER A O 1
ATOM 1379 N N . LEU A 1 190 ? 21.659 17.539 -14.817 1.00 46.06 190 LEU A N 1
ATOM 1380 C CA . LEU A 1 190 ? 20.980 17.557 -16.115 1.00 46.06 190 LEU A CA 1
ATOM 1381 C C . LEU A 1 190 ? 19.473 17.245 -16.041 1.00 46.06 190 LEU A C 1
ATOM 1383 O O . LEU A 1 190 ? 18.780 17.439 -17.040 1.00 46.06 190 LEU A O 1
ATOM 1387 N N . LEU A 1 191 ? 18.959 16.753 -14.909 1.00 52.78 191 LEU A N 1
ATOM 1388 C CA . LEU A 1 191 ? 17.537 16.464 -14.730 1.00 52.78 191 LEU A CA 1
ATOM 1389 C C . LEU A 1 191 ? 16.817 17.665 -14.100 1.00 52.78 191 LEU A C 1
ATOM 1391 O O . LEU A 1 191 ? 17.372 18.320 -13.213 1.00 52.78 191 LEU A O 1
ATOM 1395 N N . PRO A 1 192 ? 15.572 17.965 -14.519 1.00 60.69 192 PRO A N 1
ATOM 1396 C CA . PRO A 1 192 ? 14.716 18.866 -13.763 1.00 60.69 192 PRO A CA 1
ATOM 1397 C C . PRO A 1 192 ? 14.625 18.384 -12.312 1.00 60.69 192 PRO A C 1
ATOM 1399 O O . PRO A 1 192 ? 14.611 17.188 -12.038 1.00 60.69 192 PRO A O 1
ATOM 1402 N N . ASP A 1 193 ? 14.576 19.312 -11.365 1.00 83.62 193 ASP A N 1
ATOM 1403 C CA . ASP A 1 193 ? 14.352 18.969 -9.964 1.00 83.62 193 ASP A CA 1
ATOM 1404 C C . ASP A 1 193 ? 12.960 18.328 -9.818 1.00 83.62 193 ASP A C 1
ATOM 1406 O O . ASP A 1 193 ? 11.947 18.946 -10.147 1.00 83.62 193 ASP A O 1
ATOM 1410 N N . TRP A 1 194 ? 12.914 17.080 -9.341 1.00 88.94 194 TRP A N 1
ATOM 1411 C CA . TRP A 1 194 ? 11.686 16.288 -9.193 1.00 88.94 194 TRP A CA 1
ATOM 1412 C C . TRP A 1 194 ? 10.657 16.941 -8.261 1.00 88.94 194 TRP A C 1
ATOM 1414 O O . TRP A 1 194 ? 9.473 16.610 -8.315 1.00 88.94 194 TRP A O 1
ATOM 1424 N N . THR A 1 195 ? 11.072 17.888 -7.422 1.00 91.00 195 THR A N 1
ATOM 1425 C CA . THR A 1 195 ? 10.159 18.641 -6.556 1.00 91.00 195 THR A CA 1
ATOM 1426 C C . THR A 1 195 ? 9.453 19.786 -7.282 1.00 91.00 195 THR A C 1
ATOM 1428 O O . THR A 1 195 ? 8.512 20.368 -6.743 1.00 91.00 195 THR A O 1
ATOM 1431 N N . ARG A 1 196 ? 9.848 20.125 -8.515 1.00 92.25 196 ARG A N 1
ATOM 1432 C CA . ARG A 1 196 ? 9.224 21.218 -9.269 1.00 92.25 196 ARG A CA 1
ATOM 1433 C C . ARG A 1 196 ? 7.833 20.848 -9.780 1.00 92.25 196 ARG A C 1
ATOM 1435 O O . ARG A 1 196 ? 7.589 19.679 -10.095 1.00 92.25 196 ARG A O 1
ATOM 1442 N N . PRO A 1 197 ? 6.931 21.840 -9.890 1.00 92.44 197 PRO A N 1
ATOM 1443 C CA . PRO A 1 197 ? 5.630 21.633 -10.500 1.00 92.44 197 PRO A CA 1
ATOM 1444 C C . PRO A 1 197 ? 5.764 21.284 -11.983 1.00 92.44 197 PRO A C 1
ATOM 1446 O O . PRO A 1 197 ? 6.618 21.818 -12.688 1.00 92.44 197 PRO A O 1
ATOM 1449 N N . ALA A 1 198 ? 4.869 20.425 -12.454 1.00 92.00 198 ALA A N 1
ATOM 1450 C CA . ALA A 1 198 ? 4.722 20.042 -13.843 1.00 92.00 198 ALA A CA 1
ATOM 1451 C C . ALA A 1 198 ? 3.237 19.850 -14.157 1.00 92.00 198 ALA A C 1
ATOM 1453 O O . ALA A 1 198 ? 2.543 19.080 -13.492 1.00 92.00 198 ALA A O 1
ATOM 1454 N N . LYS A 1 199 ? 2.746 20.483 -15.232 1.00 90.69 199 LYS A N 1
ATOM 1455 C CA . LYS A 1 199 ? 1.385 20.221 -15.746 1.00 90.69 199 LYS A CA 1
ATOM 1456 C C . LYS A 1 199 ? 1.166 18.733 -16.017 1.00 90.69 199 LYS A C 1
ATOM 1458 O O . LYS A 1 199 ? 0.048 18.234 -15.911 1.00 90.69 199 LYS A O 1
ATOM 1463 N N . ARG A 1 200 ? 2.238 18.045 -16.412 1.00 91.75 200 ARG A N 1
ATOM 1464 C CA . ARG A 1 200 ? 2.249 16.609 -16.632 1.00 91.75 200 ARG A CA 1
ATOM 1465 C C . ARG A 1 200 ? 3.647 16.050 -16.442 1.00 91.75 200 ARG A C 1
ATOM 1467 O O . ARG A 1 200 ? 4.564 16.448 -17.160 1.00 91.75 200 ARG A O 1
ATOM 1474 N N . ARG A 1 201 ? 3.764 15.095 -15.530 1.00 94.25 201 ARG A N 1
ATOM 1475 C CA . ARG A 1 201 ? 4.945 14.259 -15.353 1.00 94.25 201 ARG A CA 1
ATOM 1476 C C . ARG A 1 201 ? 4.706 12.894 -15.976 1.00 94.25 201 ARG A C 1
ATOM 1478 O O . ARG A 1 201 ? 3.579 12.391 -15.982 1.00 94.25 201 ARG A O 1
ATOM 1485 N N . TYR A 1 202 ? 5.765 12.320 -16.522 1.00 95.44 202 TYR A N 1
ATOM 1486 C CA . TYR A 1 202 ? 5.794 10.983 -17.093 1.00 95.44 202 TYR A CA 1
ATOM 1487 C C . TYR A 1 202 ? 6.839 10.151 -16.358 1.00 95.44 202 TYR A C 1
ATOM 1489 O O . TYR A 1 202 ? 7.968 10.605 -16.182 1.00 95.44 202 TYR A O 1
ATOM 1497 N N . VAL A 1 203 ? 6.473 8.937 -15.955 1.00 96.00 203 VAL A N 1
ATOM 1498 C CA . VAL A 1 203 ? 7.361 7.970 -15.294 1.00 96.00 203 VAL A CA 1
ATOM 1499 C C . VAL A 1 203 ? 7.345 6.676 -16.102 1.00 96.00 203 VAL A C 1
ATOM 1501 O O . VAL A 1 203 ? 6.316 6.010 -16.182 1.00 96.00 203 VAL A O 1
ATOM 1504 N N . SER A 1 204 ? 8.476 6.327 -16.718 1.00 95.62 204 SER A N 1
ATOM 1505 C CA . SER A 1 204 ? 8.654 5.061 -17.440 1.00 95.62 204 SER A CA 1
ATOM 1506 C C . SER A 1 204 ? 8.931 3.942 -16.446 1.00 95.62 204 SER A C 1
ATOM 1508 O O . SER A 1 204 ? 9.959 3.957 -15.769 1.00 95.62 204 SER A O 1
ATOM 1510 N N . LEU A 1 205 ? 8.049 2.944 -16.385 1.00 95.56 205 LEU A N 1
ATOM 1511 C CA . LEU A 1 205 ? 8.230 1.790 -15.507 1.00 95.56 205 LEU A CA 1
ATOM 1512 C C . LEU A 1 205 ? 9.430 0.937 -15.931 1.00 95.56 205 LEU A C 1
ATOM 1514 O O . LEU A 1 205 ? 10.162 0.463 -15.065 1.00 95.56 205 LEU A O 1
ATOM 1518 N N . LYS A 1 206 ? 9.706 0.810 -17.238 1.00 93.12 206 LYS A N 1
ATOM 1519 C CA . LYS A 1 206 ? 10.887 0.076 -17.724 1.00 93.12 206 LYS A CA 1
ATOM 1520 C C . LYS A 1 206 ? 12.184 0.741 -17.265 1.00 93.12 206 LYS A C 1
ATOM 1522 O O . LYS A 1 206 ? 13.069 0.079 -16.725 1.00 93.12 206 LYS A O 1
ATOM 1527 N N . ARG A 1 207 ? 12.305 2.060 -17.453 1.00 93.62 207 ARG A N 1
ATOM 1528 C CA . ARG A 1 207 ? 13.509 2.805 -17.049 1.00 93.62 207 ARG A CA 1
ATOM 1529 C C . ARG A 1 207 ? 13.625 2.923 -15.526 1.00 93.62 207 ARG A C 1
ATOM 1531 O O . ARG A 1 207 ? 14.734 2.834 -15.008 1.00 93.62 207 ARG A O 1
ATOM 1538 N N . LEU A 1 208 ? 12.505 3.060 -14.811 1.00 94.94 208 LEU A N 1
ATOM 1539 C CA . LEU A 1 208 ? 12.458 3.037 -13.344 1.00 94.94 208 LEU A CA 1
ATOM 1540 C C . LEU A 1 208 ? 12.982 1.700 -12.803 1.00 94.94 208 LEU A C 1
ATOM 1542 O O . LEU A 1 208 ? 13.815 1.685 -11.900 1.00 94.94 208 LEU A O 1
ATOM 1546 N N . GLY A 1 209 ? 12.537 0.583 -13.386 1.00 93.25 209 GLY A N 1
ATOM 1547 C CA . GLY A 1 209 ? 13.018 -0.753 -13.042 1.00 93.25 209 GLY A CA 1
ATOM 1548 C C . GLY A 1 209 ? 14.516 -0.921 -13.310 1.00 93.25 209 GLY A C 1
ATOM 1549 O O . GLY A 1 209 ? 15.244 -1.433 -12.461 1.00 93.25 209 GLY A O 1
ATOM 1550 N N . ALA A 1 210 ? 15.013 -0.411 -14.439 1.00 91.44 210 ALA A N 1
ATOM 1551 C CA . ALA A 1 210 ? 16.445 -0.421 -14.737 1.00 91.44 210 ALA A CA 1
ATOM 1552 C C . ALA A 1 210 ? 17.269 0.391 -13.720 1.00 91.44 210 ALA A C 1
ATOM 1554 O O . ALA A 1 210 ? 18.333 -0.058 -13.286 1.00 91.44 210 ALA A O 1
ATOM 1555 N N . GLU A 1 211 ? 16.771 1.556 -13.297 1.00 91.50 211 GLU A N 1
ATOM 1556 C CA . GLU A 1 211 ? 17.405 2.364 -12.251 1.00 91.50 211 GLU A CA 1
ATOM 1557 C C . GLU A 1 211 ? 17.387 1.653 -10.889 1.00 91.50 211 GLU A C 1
ATOM 1559 O O . GLU A 1 211 ? 18.396 1.646 -10.177 1.00 91.50 211 GLU A O 1
ATOM 1564 N N . TRP A 1 212 ? 16.284 0.980 -10.556 1.00 90.69 212 TRP A N 1
ATOM 1565 C CA . TRP A 1 212 ? 16.170 0.161 -9.350 1.00 90.69 212 TRP A CA 1
ATOM 1566 C C . TRP A 1 212 ? 17.192 -0.986 -9.328 1.00 90.69 212 TRP A C 1
ATOM 1568 O O . TRP A 1 212 ? 17.918 -1.160 -8.345 1.00 90.69 212 TRP A O 1
ATOM 1578 N N . VAL A 1 213 ? 17.332 -1.726 -10.432 1.00 89.94 213 VAL A N 1
ATOM 1579 C CA . VAL A 1 213 ? 18.367 -2.766 -10.590 1.00 89.94 213 VAL A CA 1
ATOM 1580 C C . VAL A 1 213 ? 19.764 -2.168 -10.451 1.00 89.94 213 VAL A C 1
ATOM 1582 O O . VAL A 1 213 ? 20.622 -2.736 -9.769 1.00 89.94 213 VAL A O 1
ATOM 1585 N N . ARG A 1 214 ? 20.001 -0.995 -11.048 1.00 88.19 214 ARG A N 1
ATOM 1586 C CA . ARG A 1 214 ? 21.295 -0.313 -10.982 1.00 88.19 214 ARG A CA 1
ATOM 1587 C C . ARG A 1 214 ? 21.686 0.021 -9.550 1.00 88.19 214 ARG A C 1
ATOM 1589 O O . ARG A 1 214 ? 22.813 -0.281 -9.157 1.00 88.19 214 ARG A O 1
ATOM 1596 N N . ILE A 1 215 ? 20.801 0.625 -8.758 1.00 85.81 215 ILE A N 1
ATOM 1597 C CA . ILE A 1 215 ? 21.151 0.980 -7.377 1.00 85.81 215 ILE A CA 1
ATOM 1598 C C . ILE A 1 215 ? 21.335 -0.254 -6.492 1.00 85.81 215 ILE A C 1
ATOM 1600 O O . ILE A 1 215 ? 22.259 -0.264 -5.677 1.00 85.81 215 ILE A O 1
ATOM 1604 N N . GLN A 1 216 ? 20.567 -1.325 -6.719 1.00 84.81 216 GLN A N 1
ATOM 1605 C CA . GLN A 1 216 ? 20.767 -2.597 -6.026 1.00 84.81 216 GLN A CA 1
ATOM 1606 C C . GLN A 1 216 ? 22.133 -3.205 -6.365 1.00 84.81 216 GLN A C 1
ATOM 1608 O O . GLN A 1 216 ? 22.908 -3.509 -5.456 1.00 84.81 216 GLN A O 1
ATOM 1613 N N . ALA A 1 217 ? 22.488 -3.319 -7.646 1.00 83.81 217 ALA A N 1
ATOM 1614 C CA . ALA A 1 217 ? 23.789 -3.843 -8.071 1.00 83.81 217 ALA A CA 1
ATOM 1615 C C . ALA A 1 217 ? 24.966 -3.014 -7.521 1.00 83.81 217 ALA A C 1
ATOM 1617 O O . ALA A 1 217 ? 26.038 -3.543 -7.231 1.00 83.81 217 ALA A O 1
ATOM 1618 N N . LEU A 1 218 ? 24.763 -1.706 -7.334 1.00 81.56 218 LEU A N 1
ATOM 1619 C CA . LEU A 1 218 ? 25.762 -0.799 -6.768 1.00 81.56 218 LEU A CA 1
ATOM 1620 C C . LEU A 1 218 ? 25.752 -0.725 -5.234 1.00 81.56 218 LEU A C 1
ATOM 1622 O O . LEU A 1 218 ? 26.615 -0.041 -4.683 1.00 81.56 218 LEU A O 1
ATOM 1626 N N . GLY A 1 219 ? 24.807 -1.388 -4.559 1.00 76.38 219 GLY A N 1
ATOM 1627 C CA . GLY A 1 219 ? 24.656 -1.343 -3.102 1.00 76.38 219 GLY A CA 1
ATOM 1628 C C . GLY A 1 219 ? 24.302 0.048 -2.568 1.00 76.38 219 GLY A C 1
ATOM 1629 O O . GLY A 1 219 ? 24.772 0.430 -1.501 1.00 76.38 219 GLY A O 1
ATOM 1630 N N . LYS A 1 220 ? 23.538 0.840 -3.329 1.00 77.62 220 LYS A N 1
ATOM 1631 C CA . LYS A 1 220 ? 23.141 2.206 -2.959 1.00 77.62 220 LYS A CA 1
ATOM 1632 C C . LYS A 1 220 ? 21.693 2.256 -2.472 1.00 77.62 220 LYS A C 1
ATOM 1634 O O . LYS A 1 220 ? 20.825 1.571 -3.015 1.00 77.62 220 LYS A O 1
ATOM 1639 N N . ALA A 1 221 ? 21.433 3.113 -1.489 1.00 74.38 221 ALA A N 1
ATOM 1640 C CA . ALA A 1 221 ? 20.075 3.480 -1.106 1.00 74.38 221 ALA A CA 1
ATOM 1641 C C . ALA A 1 221 ? 19.375 4.252 -2.247 1.00 74.38 221 ALA A C 1
ATOM 1643 O O . ALA A 1 221 ? 20.056 4.927 -3.032 1.00 74.38 221 ALA A O 1
ATOM 1644 N N . PRO A 1 222 ? 18.038 4.163 -2.363 1.00 78.56 222 PRO A N 1
ATOM 1645 C CA . PRO A 1 222 ? 17.284 4.962 -3.322 1.00 78.56 222 PRO A CA 1
ATOM 1646 C C . PRO A 1 222 ? 17.407 6.460 -3.027 1.00 78.56 222 PRO A C 1
ATOM 1648 O O . PRO A 1 222 ? 17.368 6.885 -1.875 1.00 78.56 222 PRO A O 1
ATOM 1651 N N . SER A 1 223 ? 17.536 7.271 -4.081 1.00 81.44 223 SER A N 1
ATOM 1652 C CA . SER A 1 223 ? 17.415 8.727 -3.968 1.00 81.44 223 SER A CA 1
ATOM 1653 C C . SER A 1 223 ? 15.976 9.123 -3.620 1.00 81.44 223 SER A C 1
ATOM 1655 O O . SER A 1 223 ? 15.038 8.365 -3.870 1.00 81.44 223 SER A O 1
ATOM 1657 N N . ALA A 1 224 ? 15.772 10.342 -3.114 1.00 82.12 224 ALA A N 1
ATOM 1658 C CA . ALA A 1 224 ? 14.430 10.851 -2.816 1.00 82.12 224 ALA A CA 1
ATOM 1659 C C . ALA A 1 224 ? 13.518 10.889 -4.057 1.00 82.12 224 ALA A C 1
ATOM 1661 O O . ALA A 1 224 ? 12.329 10.590 -3.949 1.00 82.12 224 ALA A O 1
ATOM 1662 N N . SER A 1 225 ? 14.076 11.199 -5.235 1.00 88.12 225 SER A N 1
ATOM 1663 C CA . SER A 1 225 ? 13.346 11.155 -6.504 1.00 88.12 225 SER A CA 1
ATOM 1664 C C . SER A 1 225 ? 12.882 9.739 -6.829 1.00 88.12 225 SER A C 1
ATOM 1666 O O . SER A 1 225 ? 11.714 9.550 -7.145 1.00 88.12 225 SER A O 1
ATOM 1668 N N . LEU A 1 226 ? 13.758 8.740 -6.698 1.00 87.44 226 LEU A N 1
ATOM 1669 C CA . LEU A 1 226 ? 13.427 7.342 -6.967 1.00 87.44 226 LEU A CA 1
ATOM 1670 C C . LEU A 1 226 ? 12.416 6.793 -5.956 1.00 87.44 226 LEU A C 1
ATOM 1672 O O . LEU A 1 226 ? 11.446 6.145 -6.342 1.00 87.44 226 LEU A O 1
ATOM 1676 N N . TYR A 1 227 ? 12.621 7.084 -4.672 1.00 86.88 227 TYR A N 1
ATOM 1677 C CA . TYR A 1 227 ? 11.742 6.636 -3.598 1.00 86.88 227 TYR A CA 1
ATOM 1678 C C . TYR A 1 227 ? 10.317 7.186 -3.761 1.00 86.88 227 TYR A C 1
ATOM 1680 O O . TYR A 1 227 ? 9.367 6.434 -3.577 1.00 86.88 227 TYR A O 1
ATOM 1688 N N . ASN A 1 228 ? 10.167 8.455 -4.160 1.00 90.62 228 ASN A N 1
ATOM 1689 C CA . ASN A 1 228 ? 8.873 9.133 -4.325 1.00 90.62 228 ASN A CA 1
ATOM 1690 C C . ASN A 1 228 ? 8.365 9.167 -5.779 1.00 90.62 228 ASN A C 1
ATOM 1692 O O . ASN A 1 228 ? 7.582 10.052 -6.123 1.00 90.62 228 ASN A O 1
ATOM 1696 N N . LEU A 1 229 ? 8.860 8.282 -6.656 1.00 94.31 229 LEU A N 1
ATOM 1697 C CA . LEU A 1 229 ? 8.476 8.186 -8.076 1.00 94.31 229 LEU A CA 1
ATOM 1698 C C . LEU A 1 229 ? 8.406 9.557 -8.775 1.00 94.31 229 LEU A C 1
ATOM 1700 O O . LEU A 1 229 ? 7.449 9.897 -9.469 1.00 94.31 229 LEU A O 1
ATOM 1704 N N . ALA A 1 230 ? 9.439 10.365 -8.546 1.00 94.38 230 ALA A N 1
ATOM 1705 C CA . ALA A 1 230 ? 9.586 11.720 -9.051 1.00 94.38 230 ALA A CA 1
ATOM 1706 C C . ALA A 1 230 ? 8.400 12.629 -8.698 1.00 94.38 230 ALA A C 1
ATOM 1708 O O . ALA A 1 230 ? 8.017 13.482 -9.487 1.00 94.38 230 ALA A O 1
ATOM 1709 N N . GLY A 1 231 ? 7.801 12.468 -7.519 1.00 93.50 231 GLY A N 1
ATOM 1710 C CA . GLY A 1 231 ? 6.723 13.333 -7.043 1.00 93.50 231 GLY A CA 1
ATOM 1711 C C . GLY A 1 231 ? 5.363 13.059 -7.683 1.00 93.50 231 GLY A C 1
ATOM 1712 O O . GLY A 1 231 ? 4.474 13.894 -7.566 1.00 93.50 231 GLY A O 1
ATOM 1713 N N . LEU A 1 232 ? 5.184 11.927 -8.370 1.00 95.56 232 LEU A N 1
ATOM 1714 C CA . LEU A 1 232 ? 3.916 11.574 -9.005 1.00 95.56 232 LEU A CA 1
ATOM 1715 C C . LEU A 1 232 ? 2.847 11.279 -7.935 1.00 95.56 232 LEU A C 1
ATOM 1717 O O . LEU A 1 232 ? 2.778 10.175 -7.404 1.00 95.56 232 LEU A O 1
ATOM 1721 N N . SER A 1 233 ? 2.054 12.289 -7.580 1.00 91.62 233 SER A N 1
ATOM 1722 C CA . SER A 1 233 ? 1.052 12.265 -6.500 1.00 91.62 233 SER A CA 1
ATOM 1723 C C . SER A 1 233 ? -0.332 11.788 -6.947 1.00 91.62 233 SER A C 1
ATOM 1725 O O . SER A 1 233 ? -1.132 11.332 -6.125 1.00 91.62 233 SER A O 1
ATOM 1727 N N . GLU A 1 234 ? -0.585 11.831 -8.254 1.00 90.56 234 GLU A N 1
ATOM 1728 C CA . GLU A 1 234 ? -1.786 11.331 -8.909 1.00 90.56 234 GLU A CA 1
ATOM 1729 C C . GLU A 1 234 ? -1.412 10.667 -10.242 1.00 90.56 234 GLU A C 1
ATOM 1731 O O . GLU A 1 234 ? -0.483 11.094 -10.929 1.00 90.56 234 GLU A O 1
ATOM 1736 N N . VAL A 1 235 ? -2.124 9.596 -10.600 1.00 93.88 235 VAL A N 1
ATOM 1737 C CA . VAL A 1 235 ? -1.946 8.882 -11.871 1.00 93.88 235 VAL A CA 1
ATOM 1738 C C . VAL A 1 235 ? -3.280 8.867 -12.594 1.00 93.88 235 VAL A C 1
ATOM 1740 O O . VAL A 1 235 ? -4.173 8.087 -12.252 1.00 93.88 235 VAL A O 1
ATOM 1743 N N . ASP A 1 236 ? -3.380 9.729 -13.601 1.00 89.94 236 ASP A N 1
ATOM 1744 C CA . ASP A 1 236 ? -4.572 9.880 -14.433 1.00 89.94 236 ASP A CA 1
ATOM 1745 C C . ASP A 1 236 ? -4.519 8.965 -15.652 1.00 89.94 236 ASP A C 1
ATOM 1747 O O . ASP A 1 236 ? -5.547 8.432 -16.070 1.00 89.94 236 ASP A O 1
ATOM 1751 N N . TYR A 1 237 ? -3.324 8.809 -16.235 1.00 95.00 237 TYR A N 1
ATOM 1752 C CA . TYR A 1 237 ? -3.121 8.109 -17.498 1.00 95.00 237 TYR A CA 1
ATOM 1753 C C . TYR A 1 237 ? -2.030 7.046 -17.405 1.00 95.00 237 TYR A C 1
ATOM 1755 O O . TYR A 1 237 ? -0.985 7.243 -16.779 1.00 95.00 237 TYR A O 1
ATOM 1763 N N . VAL A 1 238 ? -2.266 5.943 -18.107 1.00 95.88 238 VAL A N 1
ATOM 1764 C CA . VAL A 1 238 ? -1.313 4.856 -18.327 1.00 95.88 238 VAL A CA 1
ATOM 1765 C C . VAL A 1 238 ? -1.151 4.686 -19.833 1.00 95.88 238 VAL A C 1
ATOM 1767 O O . VAL A 1 238 ? -2.119 4.389 -20.532 1.00 95.88 238 VAL A O 1
ATOM 1770 N N . PHE A 1 239 ? 0.064 4.894 -20.333 1.00 94.44 239 PHE A N 1
ATOM 1771 C CA . PHE A 1 239 ? 0.401 4.755 -21.748 1.00 94.44 239 PHE A CA 1
ATOM 1772 C C . PHE A 1 239 ? 1.155 3.450 -21.980 1.00 94.44 239 PHE A C 1
ATOM 1774 O O . PHE A 1 239 ? 2.112 3.155 -21.260 1.00 94.44 239 PHE A O 1
ATOM 1781 N N . ILE A 1 240 ? 0.753 2.700 -23.002 1.00 92.38 240 ILE A N 1
ATOM 1782 C CA . ILE A 1 240 ? 1.398 1.456 -23.419 1.00 92.38 240 ILE A CA 1
ATOM 1783 C C . ILE A 1 240 ? 2.221 1.726 -24.675 1.00 92.38 240 ILE A C 1
ATOM 1785 O O . ILE A 1 240 ? 1.682 2.039 -25.735 1.00 92.38 240 ILE A O 1
ATOM 1789 N N . ASP A 1 241 ? 3.536 1.585 -24.557 1.00 89.12 241 ASP A N 1
ATOM 1790 C CA . ASP A 1 241 ? 4.486 1.680 -25.661 1.00 89.12 241 ASP A CA 1
ATOM 1791 C C . ASP A 1 241 ? 4.975 0.267 -25.991 1.00 89.12 241 ASP A C 1
ATOM 1793 O O . ASP A 1 241 ? 6.007 -0.199 -25.507 1.00 89.12 241 ASP A O 1
ATOM 1797 N N . SER A 1 242 ? 4.191 -0.449 -26.800 1.00 85.12 242 SER A N 1
ATOM 1798 C CA . SER A 1 242 ? 4.498 -1.831 -27.177 1.00 85.12 242 SER A CA 1
ATOM 1799 C C . SER A 1 242 ? 5.772 -1.953 -28.013 1.00 85.12 242 SER A C 1
ATOM 1801 O O . SER A 1 242 ? 6.393 -3.009 -28.008 1.00 85.12 242 SER A O 1
ATOM 1803 N N . VAL A 1 243 ? 6.169 -0.888 -28.720 1.00 84.75 243 VAL A N 1
ATOM 1804 C CA . VAL A 1 243 ? 7.369 -0.872 -29.571 1.00 84.75 243 VAL A CA 1
ATOM 1805 C C . VAL A 1 243 ? 8.630 -0.872 -28.716 1.00 84.75 243 VAL A C 1
ATOM 1807 O O . VAL A 1 243 ? 9.562 -1.620 -28.998 1.00 84.75 243 VAL A O 1
ATOM 1810 N N . ASN A 1 244 ? 8.658 -0.062 -27.655 1.00 84.19 244 ASN A N 1
ATOM 1811 C CA . ASN A 1 244 ? 9.797 0.001 -26.737 1.00 84.19 244 ASN A CA 1
ATOM 1812 C C . ASN A 1 244 ? 9.636 -0.905 -25.504 1.00 84.19 244 ASN A C 1
ATOM 1814 O O . ASN A 1 244 ? 10.479 -0.856 -24.600 1.00 84.19 244 ASN A O 1
ATOM 1818 N N . GLU A 1 245 ? 8.580 -1.723 -25.476 1.00 88.06 245 GLU A N 1
ATOM 1819 C CA . GLU A 1 245 ? 8.176 -2.595 -24.365 1.00 88.06 245 GLU A CA 1
ATOM 1820 C C . GLU A 1 245 ? 8.074 -1.835 -23.033 1.00 88.06 245 GLU A C 1
ATOM 1822 O O . GLU A 1 245 ? 8.565 -2.281 -21.995 1.00 88.06 245 GLU A O 1
ATOM 1827 N N . ASP A 1 246 ? 7.494 -0.641 -23.071 1.00 91.06 246 ASP A N 1
ATOM 1828 C CA . ASP A 1 246 ? 7.480 0.293 -21.953 1.00 91.06 246 ASP A CA 1
ATOM 1829 C C . ASP A 1 246 ? 6.044 0.645 -21.557 1.00 91.06 246 ASP A C 1
ATOM 1831 O O . ASP A 1 246 ? 5.114 0.634 -22.366 1.00 91.06 246 ASP A O 1
ATOM 1835 N N . VAL A 1 247 ? 5.875 0.973 -20.282 1.00 94.19 247 VAL A N 1
ATOM 1836 C CA . VAL A 1 247 ? 4.626 1.488 -19.729 1.00 94.19 247 VAL A CA 1
ATOM 1837 C C . VAL A 1 247 ? 4.954 2.790 -19.031 1.00 94.19 247 VAL A C 1
ATOM 1839 O O . VAL A 1 247 ? 5.828 2.832 -18.164 1.00 94.19 247 VAL A O 1
ATOM 1842 N N . VAL A 1 248 ? 4.254 3.855 -19.406 1.00 95.69 248 VAL A N 1
ATOM 1843 C CA . VAL A 1 248 ? 4.491 5.191 -18.863 1.00 95.69 248 VAL A CA 1
ATOM 1844 C C . VAL A 1 248 ? 3.285 5.624 -18.042 1.00 95.69 248 VAL A C 1
ATOM 1846 O O . VAL A 1 248 ? 2.178 5.751 -18.566 1.00 95.69 248 VAL A O 1
ATOM 1849 N N . LEU A 1 249 ? 3.506 5.864 -16.752 1.00 96.75 249 LEU A N 1
ATOM 1850 C CA . LEU A 1 249 ? 2.521 6.473 -15.862 1.00 96.75 249 LEU A CA 1
ATOM 1851 C C . LEU A 1 249 ? 2.557 7.988 -16.021 1.00 96.75 249 LEU A C 1
ATOM 1853 O O . LEU A 1 249 ? 3.629 8.566 -16.228 1.00 96.75 249 LEU A O 1
ATOM 1857 N N . SER A 1 250 ? 1.403 8.641 -15.910 1.00 95.56 250 SER A N 1
ATOM 1858 C CA . SER A 1 250 ? 1.335 10.090 -16.031 1.00 95.56 250 SER A CA 1
ATOM 1859 C C . SER A 1 250 ? 0.246 10.735 -15.192 1.00 95.56 250 SER A C 1
ATOM 1861 O O . SER A 1 250 ? -0.873 10.229 -15.092 1.00 95.56 250 SER A O 1
ATOM 1863 N N . GLY A 1 251 ? 0.574 11.912 -14.670 1.00 94.44 251 GLY A N 1
ATOM 1864 C CA . GLY A 1 251 ? -0.331 12.773 -13.924 1.00 94.44 251 GLY A CA 1
ATOM 1865 C C . GLY A 1 251 ? 0.272 14.160 -13.695 1.00 94.44 251 GLY A C 1
ATOM 1866 O O . GLY A 1 251 ? 1.432 14.401 -14.060 1.00 94.44 251 GLY A O 1
ATOM 1867 N N . PRO A 1 252 ? -0.519 15.101 -13.164 1.00 93.88 252 PRO A N 1
ATOM 1868 C CA . PRO A 1 252 ? -0.042 16.421 -12.779 1.00 93.88 252 PRO A CA 1
ATOM 1869 C C . PRO A 1 252 ? 0.838 16.343 -11.525 1.00 93.88 252 PRO A C 1
ATOM 1871 O O . PRO A 1 252 ? 0.686 15.446 -10.700 1.00 93.88 252 PRO A O 1
ATOM 1874 N N . VAL A 1 253 ? 1.742 17.309 -11.370 1.00 94.44 253 VAL A N 1
ATOM 1875 C CA . VAL A 1 253 ? 2.506 17.514 -10.134 1.00 94.44 253 VAL A CA 1
ATOM 1876 C C . VAL A 1 253 ? 2.468 18.996 -9.780 1.00 94.44 253 VAL A C 1
ATOM 1878 O O . VAL A 1 253 ? 2.954 19.839 -10.529 1.00 94.44 253 VAL A O 1
ATOM 1881 N N . GLY A 1 254 ? 1.905 19.335 -8.626 1.00 91.75 254 GLY A N 1
ATOM 1882 C CA . GLY A 1 254 ? 1.801 20.703 -8.110 1.00 91.75 254 GLY A CA 1
ATOM 1883 C C . GLY A 1 254 ? 3.090 21.259 -7.501 1.00 91.75 254 GLY A C 1
ATOM 1884 O O . GLY A 1 254 ? 3.127 22.399 -7.040 1.00 91.75 254 GLY A O 1
ATOM 1885 N N . GLY A 1 255 ? 4.154 20.459 -7.521 1.00 90.50 255 GLY A N 1
ATOM 1886 C CA . GLY A 1 255 ? 5.423 20.710 -6.855 1.00 90.50 255 GLY A CA 1
ATOM 1887 C C . GLY A 1 255 ? 5.420 20.098 -5.460 1.00 90.50 255 GLY A C 1
ATOM 1888 O O . GLY A 1 255 ? 4.440 20.218 -4.732 1.00 90.50 255 GLY A O 1
ATOM 1889 N N . ILE A 1 256 ? 6.499 19.419 -5.091 1.00 91.06 256 ILE A N 1
ATOM 1890 C CA . ILE A 1 256 ? 6.581 18.650 -3.851 1.00 91.06 256 ILE A CA 1
ATOM 1891 C C . ILE A 1 256 ? 7.225 19.486 -2.754 1.00 91.06 256 ILE A C 1
ATOM 1893 O O . ILE A 1 256 ? 8.265 20.113 -2.951 1.00 91.06 256 ILE A O 1
ATOM 1897 N N . VAL A 1 257 ? 6.588 19.491 -1.591 1.00 87.75 257 VAL A N 1
ATOM 1898 C CA . VAL A 1 257 ? 7.080 20.095 -0.354 1.00 87.75 257 VAL A CA 1
ATOM 1899 C C . VAL A 1 257 ? 7.001 19.062 0.759 1.00 87.75 257 VAL A C 1
ATOM 1901 O O . VAL A 1 257 ? 6.113 18.216 0.752 1.00 87.75 257 VAL A O 1
ATOM 1904 N N . THR A 1 258 ? 7.910 19.126 1.723 1.00 84.00 258 THR A N 1
ATOM 1905 C CA . THR A 1 258 ? 7.798 18.306 2.932 1.00 84.00 258 THR A CA 1
ATOM 1906 C C . THR A 1 258 ? 6.954 19.054 3.961 1.00 84.00 258 THR A C 1
ATOM 1908 O O . THR A 1 258 ? 7.250 20.209 4.268 1.00 84.00 258 THR A O 1
ATOM 1911 N N . SER A 1 259 ? 5.902 18.415 4.468 1.00 77.81 259 SER A N 1
ATOM 1912 C CA . SER A 1 259 ? 5.022 18.926 5.526 1.00 77.81 259 SER A CA 1
ATOM 1913 C C . SER A 1 259 ? 4.703 17.790 6.486 1.00 77.81 259 SER A C 1
ATOM 1915 O O . SER A 1 259 ? 4.216 16.749 6.043 1.00 77.81 259 SER A O 1
ATOM 1917 N N . ASP A 1 260 ? 4.953 18.007 7.778 1.00 73.12 260 ASP A N 1
ATOM 1918 C CA . ASP A 1 260 ? 4.802 17.005 8.848 1.00 73.12 260 ASP A CA 1
ATOM 1919 C C . ASP A 1 260 ? 5.603 15.733 8.548 1.00 73.12 260 ASP A C 1
ATOM 1921 O O . ASP A 1 260 ? 5.093 14.624 8.639 1.00 73.12 260 ASP A O 1
ATOM 1925 N N . ASP A 1 261 ? 6.834 15.906 8.060 1.00 73.88 261 ASP A N 1
ATOM 1926 C CA . ASP A 1 261 ? 7.723 14.843 7.573 1.00 73.88 261 ASP A CA 1
ATOM 1927 C C . ASP A 1 261 ? 7.228 14.085 6.323 1.00 73.88 261 ASP A C 1
ATOM 1929 O O . ASP A 1 261 ? 7.993 13.340 5.715 1.00 73.88 261 ASP A O 1
ATOM 1933 N N . TRP A 1 262 ? 6.011 14.341 5.833 1.00 81.44 262 TRP A N 1
ATOM 1934 C CA . TRP A 1 262 ? 5.500 13.753 4.594 1.00 81.44 262 TRP A CA 1
ATOM 1935 C C . TRP A 1 262 ? 5.880 14.580 3.361 1.00 81.44 262 TRP A C 1
ATOM 1937 O O . TRP A 1 262 ? 5.646 15.792 3.339 1.00 81.44 262 TRP A O 1
ATOM 1947 N N . PRO A 1 263 ? 6.368 13.958 2.270 1.00 87.06 263 PRO A N 1
ATOM 1948 C CA . PRO A 1 263 ? 6.385 14.610 0.970 1.00 87.06 263 PRO A CA 1
ATOM 1949 C C . PRO A 1 263 ? 4.943 14.768 0.476 1.00 87.06 263 PRO A C 1
ATOM 1951 O O . PRO A 1 263 ? 4.185 13.800 0.396 1.00 87.06 263 PRO A O 1
ATOM 1954 N N . ARG A 1 264 ? 4.562 15.996 0.136 1.00 90.25 264 ARG A N 1
ATOM 1955 C CA . ARG A 1 264 ? 3.215 16.349 -0.306 1.00 90.25 264 ARG A CA 1
ATOM 1956 C C . ARG A 1 264 ? 3.253 17.233 -1.536 1.00 90.25 264 ARG A C 1
ATOM 1958 O O . ARG A 1 264 ? 4.086 18.126 -1.674 1.00 90.25 264 ARG A O 1
ATOM 1965 N N . ASP A 1 265 ? 2.295 17.010 -2.411 1.00 93.12 265 ASP A N 1
ATOM 1966 C CA . ASP A 1 265 ? 1.981 17.895 -3.513 1.00 93.12 265 ASP A CA 1
ATOM 1967 C C . ASP A 1 265 ? 1.410 19.214 -2.980 1.00 93.12 265 ASP A C 1
ATOM 1969 O O . ASP A 1 265 ? 0.416 19.234 -2.257 1.00 93.12 265 ASP A O 1
ATOM 1973 N N . ARG A 1 266 ? 2.042 20.331 -3.336 1.00 91.50 266 ARG A N 1
ATOM 1974 C CA . ARG A 1 266 ? 1.708 21.670 -2.841 1.00 91.50 266 ARG A CA 1
ATOM 1975 C C . ARG A 1 266 ? 0.289 22.103 -3.205 1.00 91.50 266 ARG A C 1
ATOM 1977 O O . ARG A 1 266 ? -0.305 22.874 -2.457 1.00 91.50 266 ARG A O 1
ATOM 1984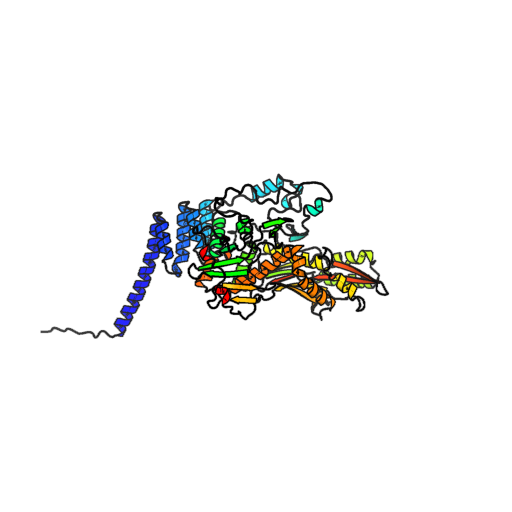 N N . LEU A 1 267 ? -0.232 21.669 -4.354 1.00 90.12 267 LEU A N 1
ATOM 1985 C CA . LEU A 1 267 ? -1.546 22.106 -4.831 1.00 90.12 267 LEU A CA 1
ATOM 1986 C C . LEU A 1 267 ? -2.672 21.261 -4.240 1.00 90.12 267 LEU A C 1
ATOM 1988 O O . LEU A 1 267 ? -3.732 21.790 -3.914 1.00 90.12 267 LEU A O 1
ATOM 1992 N N . THR A 1 268 ? -2.454 19.954 -4.120 1.00 90.50 268 THR A N 1
ATOM 1993 C CA . THR A 1 268 ? -3.514 19.003 -3.744 1.00 90.50 268 THR A CA 1
ATOM 1994 C C . THR A 1 268 ? -3.421 18.522 -2.296 1.00 90.50 268 THR A C 1
ATOM 1996 O O . THR A 1 268 ? -4.433 18.116 -1.722 1.00 90.50 268 THR A O 1
ATOM 1999 N N . GLY A 1 269 ? -2.233 18.588 -1.690 1.00 90.50 269 GLY A N 1
ATOM 2000 C CA . GLY A 1 269 ? -1.908 17.947 -0.413 1.00 90.50 269 GLY A CA 1
ATOM 2001 C C . GLY A 1 269 ? -1.646 16.441 -0.531 1.00 90.50 269 GLY A C 1
ATOM 2002 O O . GLY A 1 269 ? -1.406 15.791 0.486 1.00 90.50 269 GLY A O 1
ATOM 2003 N N . ASN A 1 270 ? -1.689 15.893 -1.749 1.00 93.00 270 ASN A N 1
ATOM 2004 C CA . ASN A 1 270 ? -1.561 14.468 -2.031 1.00 93.00 270 ASN A CA 1
ATOM 2005 C C . ASN A 1 270 ? -0.130 13.970 -1.805 1.00 93.00 270 ASN A C 1
ATOM 2007 O O . ASN A 1 270 ? 0.842 14.653 -2.121 1.00 93.00 270 ASN A O 1
ATOM 2011 N N . VAL A 1 271 ? 0.005 12.739 -1.323 1.00 93.00 271 VAL A N 1
ATOM 2012 C CA . VAL A 1 271 ? 1.304 12.069 -1.176 1.00 93.00 271 VAL A CA 1
ATOM 2013 C C . VAL A 1 271 ? 1.751 11.505 -2.534 1.00 93.00 271 VAL A C 1
ATOM 2015 O O . VAL A 1 271 ? 0.928 10.900 -3.227 1.00 93.00 271 VAL A O 1
ATOM 2018 N N . PRO A 1 272 ? 3.026 11.660 -2.933 1.00 94.31 272 PRO A N 1
ATOM 2019 C CA . PRO A 1 272 ? 3.608 10.945 -4.062 1.00 94.31 272 PRO A CA 1
ATOM 2020 C C . PRO A 1 272 ? 3.477 9.426 -3.946 1.00 94.31 272 PRO A C 1
ATOM 2022 O O . PRO A 1 272 ? 3.452 8.856 -2.857 1.00 94.31 272 PRO A O 1
ATOM 2025 N N . TRP A 1 273 ? 3.445 8.745 -5.083 1.00 95.31 273 TRP A N 1
ATOM 2026 C CA . TRP A 1 273 ? 3.615 7.302 -5.123 1.00 95.31 273 TRP A CA 1
ATOM 2027 C C . TRP A 1 273 ? 4.993 6.916 -4.579 1.00 95.31 273 TRP A C 1
ATOM 2029 O O . TRP A 1 273 ? 5.994 7.550 -4.900 1.00 95.31 273 TRP A O 1
ATOM 2039 N N . GLN A 1 274 ? 5.043 5.862 -3.765 1.00 89.75 274 GLN A N 1
ATOM 2040 C CA . GLN A 1 274 ? 6.268 5.410 -3.109 1.00 89.75 274 GLN A CA 1
ATOM 2041 C C . GLN A 1 274 ? 6.733 4.058 -3.656 1.00 89.75 274 GLN A C 1
ATOM 2043 O O . GLN A 1 274 ? 5.933 3.137 -3.842 1.00 89.75 274 GLN A O 1
ATOM 2048 N N . LEU A 1 275 ? 8.042 3.926 -3.883 1.00 89.31 275 LEU A N 1
ATOM 2049 C CA . LEU A 1 275 ? 8.652 2.726 -4.457 1.00 89.31 275 LEU A CA 1
ATOM 2050 C C . LEU A 1 275 ? 8.359 1.455 -3.639 1.00 89.31 275 LEU A C 1
ATOM 2052 O O . LEU A 1 275 ? 7.949 0.475 -4.257 1.00 89.31 275 LEU A O 1
ATOM 2056 N N . PRO A 1 276 ? 8.476 1.431 -2.293 1.00 84.88 276 PRO A N 1
ATOM 2057 C CA . PRO A 1 276 ? 8.171 0.225 -1.518 1.00 84.88 276 PRO A CA 1
ATOM 2058 C C . PRO A 1 276 ? 6.742 -0.300 -1.730 1.00 84.88 276 PRO A C 1
ATOM 2060 O O . PRO A 1 276 ? 6.537 -1.510 -1.805 1.00 84.88 276 PRO A O 1
ATOM 2063 N N . MET A 1 277 ? 5.763 0.600 -1.886 1.00 88.31 277 MET A N 1
ATOM 2064 C CA . MET A 1 277 ? 4.374 0.222 -2.165 1.00 88.31 277 MET A CA 1
ATOM 2065 C C . MET A 1 277 ? 4.217 -0.349 -3.574 1.00 88.31 277 MET A C 1
ATOM 2067 O O . MET A 1 277 ? 3.557 -1.372 -3.740 1.00 88.31 277 MET A O 1
ATOM 2071 N N . LEU A 1 278 ? 4.864 0.264 -4.575 1.00 92.25 278 LEU A N 1
ATOM 2072 C CA . LEU A 1 278 ? 4.868 -0.256 -5.943 1.00 92.25 278 LEU A CA 1
ATOM 2073 C C . LEU A 1 278 ? 5.434 -1.683 -5.989 1.00 92.25 278 LEU A C 1
ATOM 2075 O O . LEU A 1 278 ? 4.812 -2.554 -6.593 1.00 92.25 278 LEU A O 1
ATOM 2079 N N . LEU A 1 279 ? 6.579 -1.924 -5.338 1.00 88.56 279 LEU A N 1
ATOM 2080 C CA . LEU A 1 279 ? 7.224 -3.243 -5.292 1.00 88.56 279 LEU A CA 1
ATOM 2081 C C . LEU A 1 279 ? 6.268 -4.307 -4.735 1.00 88.56 279 LEU A C 1
ATOM 2083 O O . LEU A 1 279 ? 6.008 -5.322 -5.383 1.00 88.56 279 LEU A O 1
ATOM 2087 N N . ALA A 1 280 ? 5.681 -4.038 -3.568 1.00 85.81 280 ALA A N 1
ATOM 2088 C CA . ALA A 1 280 ? 4.775 -4.975 -2.918 1.00 85.81 280 ALA A CA 1
ATOM 2089 C C . ALA A 1 280 ? 3.490 -5.223 -3.725 1.00 85.81 280 ALA A C 1
ATOM 2091 O O . ALA A 1 280 ? 3.019 -6.356 -3.825 1.00 85.81 280 ALA A O 1
ATOM 2092 N N . VAL A 1 281 ? 2.936 -4.182 -4.351 1.00 91.44 281 VAL A N 1
ATOM 2093 C CA . VAL A 1 281 ? 1.737 -4.300 -5.186 1.00 91.44 281 VAL A CA 1
ATOM 2094 C C . VAL A 1 281 ? 1.993 -5.129 -6.440 1.00 91.44 281 VAL A C 1
ATOM 2096 O O . VAL A 1 281 ? 1.176 -5.991 -6.766 1.00 91.44 281 VAL A O 1
ATOM 2099 N N . VAL A 1 282 ? 3.102 -4.889 -7.147 1.00 91.94 282 VAL A N 1
ATOM 2100 C CA . VAL A 1 282 ? 3.445 -5.665 -8.349 1.00 91.94 282 VAL A CA 1
ATOM 2101 C C . VAL A 1 282 ? 3.586 -7.143 -7.986 1.00 91.94 282 VAL A C 1
ATOM 2103 O O . VAL A 1 282 ? 3.040 -7.997 -8.685 1.00 91.94 282 VAL A O 1
ATOM 2106 N N . GLN A 1 283 ? 4.215 -7.444 -6.848 1.00 88.12 283 GLN A N 1
ATOM 2107 C CA . GLN A 1 283 ? 4.319 -8.805 -6.327 1.00 88.12 283 GLN A CA 1
ATOM 2108 C C . GLN A 1 283 ? 2.952 -9.429 -6.007 1.00 88.12 283 GLN A C 1
ATOM 2110 O O . GLN A 1 283 ? 2.688 -10.557 -6.427 1.00 88.12 283 GLN A O 1
ATOM 2115 N N . ALA A 1 284 ? 2.086 -8.716 -5.284 1.00 89.06 284 ALA A N 1
ATOM 2116 C CA . ALA A 1 284 ? 0.762 -9.207 -4.903 1.00 89.06 284 ALA A CA 1
ATOM 2117 C C . ALA A 1 284 ? -0.150 -9.449 -6.115 1.00 89.06 284 ALA A C 1
ATOM 2119 O O . ALA A 1 284 ? -0.859 -10.454 -6.187 1.00 89.06 284 ALA A O 1
ATOM 2120 N N . VAL A 1 285 ? -0.118 -8.549 -7.099 1.00 92.06 285 VAL A N 1
ATOM 2121 C CA . VAL A 1 285 ? -0.890 -8.693 -8.338 1.00 92.06 285 VAL A CA 1
ATOM 2122 C C . VAL A 1 285 ? -0.361 -9.850 -9.178 1.00 92.06 285 VAL A C 1
ATOM 2124 O O . VAL A 1 285 ? -1.166 -10.601 -9.734 1.00 92.06 285 VAL A O 1
ATOM 2127 N N . GLU A 1 286 ? 0.958 -10.046 -9.264 1.00 90.62 286 GLU A N 1
ATOM 2128 C CA . GLU A 1 286 ? 1.527 -11.171 -10.012 1.00 90.62 286 GLU A CA 1
ATOM 2129 C C . GLU A 1 286 ? 1.100 -12.511 -9.402 1.00 90.62 286 GLU A C 1
ATOM 2131 O O . GLU A 1 286 ? 0.569 -13.362 -10.124 1.00 90.62 286 GLU A O 1
ATOM 2136 N N . SER A 1 287 ? 1.209 -12.661 -8.077 1.00 89.56 287 SER A N 1
ATOM 2137 C CA . SER A 1 287 ? 0.786 -13.875 -7.364 1.00 89.56 287 SER A CA 1
ATOM 2138 C C . SER A 1 287 ? -0.735 -14.048 -7.273 1.00 89.56 287 SER A C 1
ATOM 2140 O O . SER A 1 287 ? -1.207 -15.162 -7.053 1.00 89.56 287 SER A O 1
ATOM 2142 N N . GLY A 1 288 ? -1.510 -12.969 -7.438 1.00 90.19 288 GLY A N 1
ATOM 2143 C CA . GLY A 1 288 ? -2.956 -12.961 -7.198 1.00 90.19 288 GLY A CA 1
ATOM 2144 C C . GLY A 1 288 ? -3.324 -13.106 -5.718 1.00 90.19 288 GLY A C 1
ATOM 2145 O O . GLY A 1 288 ? -4.456 -13.468 -5.404 1.00 90.19 288 GLY A O 1
ATOM 2146 N N . GLN A 1 289 ? -2.374 -12.870 -4.811 1.00 91.12 289 GLN A N 1
ATOM 2147 C CA . GLN A 1 289 ? -2.561 -13.039 -3.376 1.00 91.12 289 GLN A CA 1
ATOM 2148 C C . GLN A 1 289 ? -3.047 -11.736 -2.739 1.00 91.12 289 GLN A C 1
ATOM 2150 O O . GLN A 1 289 ? -2.412 -10.691 -2.877 1.00 91.12 289 GLN A O 1
ATOM 2155 N N . SER A 1 290 ? -4.149 -11.806 -1.990 1.00 93.81 290 SER A N 1
ATOM 2156 C CA . SER A 1 290 ? -4.584 -10.694 -1.146 1.00 93.81 290 SER A CA 1
ATOM 2157 C C . SER A 1 290 ? -3.591 -10.434 -0.017 1.00 93.81 290 SER A C 1
ATOM 2159 O O . SER A 1 290 ? -3.017 -11.368 0.550 1.00 93.81 290 SER A O 1
ATOM 2161 N N . PHE A 1 291 ? -3.450 -9.170 0.365 1.00 94.25 291 PHE A N 1
ATOM 2162 C CA . PHE A 1 291 ? -2.573 -8.760 1.458 1.00 94.25 291 PHE A CA 1
ATOM 2163 C C . PHE A 1 291 ? -3.219 -7.690 2.332 1.00 94.25 291 PHE A C 1
ATOM 2165 O O . PHE A 1 291 ? -4.228 -7.077 1.964 1.00 94.25 291 PHE A O 1
ATOM 2172 N N . GLY A 1 292 ? -2.658 -7.498 3.520 1.00 95.25 292 GLY A N 1
ATOM 2173 C CA . GLY A 1 292 ? -3.237 -6.603 4.503 1.00 95.25 292 GLY A CA 1
ATOM 2174 C C . GLY A 1 292 ? -2.733 -6.838 5.917 1.00 95.25 292 GLY A C 1
ATOM 2175 O O . GLY A 1 292 ? -1.728 -7.516 6.143 1.00 95.25 292 GLY A O 1
ATOM 2176 N N . CYS A 1 293 ? -3.469 -6.277 6.866 1.00 96.56 293 CYS A N 1
ATOM 2177 C CA . CYS A 1 293 ? -3.264 -6.502 8.287 1.00 96.56 293 CYS A CA 1
ATOM 2178 C C . CYS A 1 293 ? -4.605 -6.646 9.010 1.00 96.56 293 CYS A C 1
ATOM 2180 O O . CYS A 1 293 ? -5.641 -6.185 8.520 1.00 96.56 293 CYS A O 1
ATOM 2182 N N . THR A 1 294 ? -4.582 -7.251 10.191 1.00 95.81 294 THR A N 1
ATOM 2183 C CA . THR A 1 294 ? -5.655 -7.124 11.175 1.00 95.81 294 THR A CA 1
ATOM 2184 C C . THR A 1 294 ? -5.091 -6.737 12.533 1.00 95.81 294 THR A C 1
ATOM 2186 O O . THR A 1 294 ? -3.983 -7.129 12.902 1.00 95.81 294 THR A O 1
ATOM 2189 N N . ILE A 1 295 ? -5.874 -5.961 13.277 1.00 93.25 295 ILE A N 1
ATOM 2190 C CA . ILE A 1 295 ? -5.654 -5.663 14.688 1.00 93.25 295 ILE A CA 1
ATOM 2191 C C . ILE A 1 295 ? -6.922 -6.069 15.431 1.00 93.25 295 ILE A C 1
ATOM 2193 O O . ILE A 1 295 ? -7.968 -5.412 15.322 1.00 93.25 295 ILE A O 1
ATOM 2197 N N . ASP A 1 296 ? -6.823 -7.173 16.166 1.00 90.88 296 ASP A N 1
ATOM 2198 C CA . ASP A 1 296 ? -7.954 -7.837 16.803 1.00 90.88 296 ASP A CA 1
ATOM 2199 C C . ASP A 1 296 ? -7.684 -8.127 18.289 1.00 90.88 296 ASP A C 1
ATOM 2201 O O . ASP A 1 296 ? -6.605 -8.608 18.649 1.00 90.88 296 ASP A O 1
ATOM 2205 N N . PRO A 1 297 ? -8.663 -7.906 19.186 1.00 90.31 297 PRO A N 1
ATOM 2206 C CA . PRO A 1 297 ? -8.560 -8.394 20.554 1.00 90.31 297 PRO A CA 1
ATOM 2207 C C . PRO A 1 297 ? -8.536 -9.927 20.575 1.00 90.31 297 PRO A C 1
ATOM 2209 O O . PRO A 1 297 ? -9.186 -10.596 19.768 1.00 90.31 297 PRO A O 1
ATOM 2212 N N . THR A 1 298 ? -7.804 -10.500 21.529 1.00 90.94 298 THR A N 1
ATOM 2213 C CA . THR A 1 298 ? -7.761 -11.960 21.692 1.00 90.94 298 THR A CA 1
ATOM 2214 C C . THR A 1 298 ? -9.105 -12.492 22.196 1.00 90.94 298 THR A C 1
ATOM 2216 O O . THR A 1 298 ? -9.780 -11.827 22.979 1.00 90.94 298 THR A O 1
ATOM 2219 N N . ASN A 1 299 ? -9.478 -13.727 21.835 1.00 90.50 299 ASN A N 1
ATOM 2220 C CA . ASN A 1 299 ? -10.706 -14.356 22.353 1.00 90.50 299 ASN A CA 1
ATOM 2221 C C . ASN A 1 299 ? -10.735 -14.371 23.892 1.00 90.50 299 ASN A C 1
ATOM 2223 O O . ASN A 1 299 ? -11.764 -14.095 24.504 1.00 90.50 299 ASN A O 1
ATOM 2227 N N . LYS A 1 300 ? -9.579 -14.618 24.525 1.00 92.19 300 LYS A N 1
ATOM 2228 C CA . LYS A 1 300 ? -9.428 -14.549 25.983 1.00 92.19 300 LYS A CA 1
ATOM 2229 C C . LYS A 1 300 ? -9.738 -13.147 26.513 1.00 92.19 300 LYS A C 1
ATOM 2231 O O . LYS A 1 300 ? -10.533 -13.027 27.441 1.00 92.19 300 LYS A O 1
ATOM 2236 N N . GLY A 1 301 ? -9.152 -12.114 25.909 1.00 90.38 301 GLY A N 1
ATOM 2237 C CA . GLY A 1 301 ? -9.394 -10.725 26.290 1.00 90.38 301 GLY A CA 1
ATOM 2238 C C . GLY A 1 301 ? -10.860 -10.324 26.125 1.00 90.38 301 GLY A C 1
ATOM 2239 O O . GLY A 1 301 ? -11.449 -9.721 27.018 1.00 90.38 301 GLY A O 1
ATOM 2240 N N . ILE A 1 302 ? -11.501 -10.746 25.031 1.00 89.25 302 ILE A N 1
ATOM 2241 C CA . ILE A 1 302 ? -12.940 -10.536 24.817 1.00 89.25 302 ILE A CA 1
ATOM 2242 C C . ILE A 1 302 ? -13.751 -11.206 25.936 1.00 89.25 302 ILE A C 1
ATOM 2244 O O . ILE A 1 302 ? -14.569 -10.543 26.571 1.00 89.25 302 ILE A O 1
ATOM 2248 N N . ALA A 1 303 ? -13.518 -12.488 26.225 1.00 89.88 303 ALA A N 1
ATOM 2249 C CA . ALA A 1 303 ? -14.231 -13.205 27.284 1.00 89.88 303 ALA A CA 1
ATOM 2250 C C . ALA A 1 303 ? -14.064 -12.535 28.663 1.00 89.88 303 ALA A C 1
ATOM 2252 O O . ALA A 1 303 ? -15.036 -12.372 29.402 1.00 89.88 303 ALA A O 1
ATOM 2253 N N . GLN A 1 304 ? -12.848 -12.089 28.993 1.00 90.56 304 GLN A N 1
ATOM 2254 C CA . GLN A 1 304 ? -12.559 -11.352 30.228 1.00 90.56 304 GLN A CA 1
ATOM 2255 C C . GLN A 1 304 ? -13.290 -10.003 30.269 1.00 90.56 304 GLN A C 1
ATOM 2257 O O . GLN A 1 304 ? -13.898 -9.648 31.279 1.00 90.56 304 GLN A O 1
ATOM 2262 N N . SER A 1 305 ? -13.298 -9.275 29.153 1.00 87.19 305 SER A N 1
ATOM 2263 C CA . SER A 1 305 ? -14.003 -7.999 29.030 1.00 87.19 305 SER A CA 1
ATOM 2264 C C . SER A 1 305 ? -15.522 -8.136 29.169 1.00 87.19 305 SER A C 1
ATOM 2266 O O . SER A 1 305 ? -16.159 -7.263 29.747 1.00 87.19 305 SER A O 1
ATOM 2268 N N . LEU A 1 306 ? -16.116 -9.252 28.726 1.00 85.56 306 LEU A N 1
ATOM 2269 C CA . LEU A 1 306 ? -17.540 -9.530 28.940 1.00 85.56 306 LEU A CA 1
ATOM 2270 C C . LEU A 1 306 ? -17.865 -9.690 30.430 1.00 85.56 306 LEU A C 1
ATOM 2272 O O . LEU A 1 306 ? -18.857 -9.136 30.903 1.00 85.56 306 LEU A O 1
ATOM 2276 N N . GLN A 1 307 ? -17.005 -10.384 31.181 1.00 87.94 307 GLN A N 1
ATOM 2277 C CA . GLN A 1 307 ? -17.155 -10.518 32.634 1.00 87.94 307 GLN A CA 1
ATOM 2278 C C . GLN A 1 307 ? -17.029 -9.158 33.331 1.00 87.94 307 GLN A C 1
ATOM 2280 O O . GLN A 1 307 ? -17.796 -8.843 34.240 1.00 87.94 307 GLN A O 1
ATOM 2285 N N . VAL A 1 308 ? -16.082 -8.320 32.900 1.00 87.75 308 VAL A N 1
ATOM 2286 C CA . VAL A 1 308 ? -15.929 -6.958 33.432 1.00 87.75 308 VAL A CA 1
ATOM 2287 C C . VAL A 1 308 ? -17.132 -6.080 33.083 1.00 87.75 308 VAL A C 1
ATOM 2289 O O . VAL A 1 308 ? -17.645 -5.391 33.964 1.00 87.75 308 VAL A O 1
ATOM 2292 N N . ALA A 1 309 ? -17.656 -6.158 31.859 1.00 82.25 309 ALA A N 1
ATOM 2293 C CA . ALA A 1 309 ? -18.858 -5.436 31.446 1.00 82.25 309 ALA A CA 1
ATOM 2294 C C . ALA A 1 309 ? -20.086 -5.818 32.293 1.00 82.25 309 ALA A C 1
ATOM 2296 O O . ALA A 1 309 ? -20.850 -4.939 32.697 1.00 82.25 309 ALA A O 1
ATOM 2297 N N . GLU A 1 310 ? -20.252 -7.101 32.630 1.00 84.25 310 GLU A N 1
ATOM 2298 C CA . GLU A 1 310 ? -21.310 -7.563 33.537 1.00 84.25 310 GLU A CA 1
ATOM 2299 C C . GLU A 1 310 ? -21.142 -6.976 34.948 1.00 84.25 310 GLU A C 1
ATOM 2301 O O . GLU A 1 310 ? -22.097 -6.453 35.530 1.00 84.25 310 GLU A O 1
ATOM 2306 N N . ARG A 1 311 ? -19.915 -6.971 35.484 1.00 88.00 311 ARG A N 1
ATOM 2307 C CA . ARG A 1 311 ? -19.597 -6.364 36.791 1.00 88.00 311 ARG A CA 1
ATOM 2308 C C . ARG A 1 311 ? -19.865 -4.856 36.812 1.00 88.00 311 ARG A C 1
ATOM 2310 O O . ARG A 1 311 ? -20.375 -4.346 37.812 1.00 88.00 311 ARG A O 1
ATOM 2317 N N . ILE A 1 312 ? -19.572 -4.148 35.719 1.00 83.00 312 ILE A N 1
ATOM 2318 C CA . ILE A 1 312 ? -19.894 -2.722 35.546 1.00 83.00 312 ILE A CA 1
ATOM 2319 C C . ILE A 1 312 ? -21.416 -2.520 35.525 1.00 83.00 312 ILE A C 1
ATOM 2321 O O . ILE A 1 312 ? -21.933 -1.675 36.258 1.00 83.00 312 ILE A O 1
ATOM 2325 N N . GLY A 1 313 ? -22.150 -3.326 34.748 1.00 78.81 313 GLY A N 1
ATOM 2326 C CA . GLY A 1 313 ? -23.617 -3.289 34.692 1.00 78.81 313 GLY A CA 1
ATOM 2327 C C . GLY A 1 313 ? -24.273 -3.542 36.055 1.00 78.81 313 GLY A C 1
ATOM 2328 O O . GLY A 1 313 ? -25.228 -2.855 36.426 1.00 78.81 313 GLY A O 1
ATOM 2329 N N . ASN A 1 314 ? -23.686 -4.445 36.843 1.00 85.25 314 ASN A N 1
ATOM 2330 C CA . ASN A 1 314 ? -24.088 -4.767 38.214 1.00 85.25 314 ASN A CA 1
ATOM 2331 C C . ASN A 1 314 ? -23.572 -3.767 39.269 1.00 85.25 314 ASN A C 1
ATOM 2333 O O . ASN A 1 314 ? -23.755 -3.996 40.465 1.00 85.25 314 ASN A O 1
ATOM 2337 N N . LYS A 1 315 ? -22.945 -2.654 38.854 1.00 84.69 315 LYS A N 1
ATOM 2338 C CA . LYS A 1 315 ? -22.392 -1.593 39.722 1.00 84.69 315 LYS A CA 1
ATOM 2339 C C . LYS A 1 315 ? -21.325 -2.073 40.719 1.00 84.69 315 LYS A C 1
ATOM 2341 O O . LYS A 1 315 ? -21.126 -1.439 41.752 1.00 84.69 315 LYS A O 1
ATOM 2346 N N . GLN A 1 316 ? -20.639 -3.175 40.421 1.00 89.12 316 GLN A N 1
ATOM 2347 C CA . GLN A 1 316 ? -19.533 -3.699 41.235 1.00 89.12 316 GLN A CA 1
ATOM 2348 C C . GLN A 1 316 ? -18.200 -3.010 40.924 1.00 89.12 316 GLN A C 1
ATOM 2350 O O . GLN A 1 316 ? -17.286 -3.041 41.742 1.00 89.12 316 GLN A O 1
ATOM 2355 N N . ILE A 1 317 ? -18.085 -2.411 39.739 1.00 83.56 317 ILE A N 1
ATOM 2356 C CA . ILE A 1 317 ? -16.957 -1.571 39.338 1.00 83.56 317 ILE A CA 1
ATOM 2357 C C . ILE A 1 317 ? -17.481 -0.135 39.244 1.00 83.56 317 ILE A C 1
ATOM 2359 O O . ILE A 1 317 ? -18.495 0.086 38.568 1.00 83.56 317 ILE A O 1
ATOM 2363 N N . PRO A 1 318 ? -16.849 0.840 39.924 1.00 84.44 318 PRO A N 1
ATOM 2364 C CA . PRO A 1 318 ? -17.209 2.239 39.776 1.00 84.44 318 PRO A CA 1
ATOM 2365 C C . PRO A 1 318 ? -17.125 2.664 38.313 1.00 84.44 318 PRO A C 1
ATOM 2367 O O . PRO A 1 318 ? -16.192 2.323 37.595 1.00 84.44 318 PRO A O 1
ATOM 2370 N N . VAL A 1 319 ? -18.089 3.470 37.875 1.00 76.00 319 VAL A N 1
ATOM 2371 C CA . VAL A 1 319 ? -18.131 3.984 36.498 1.00 76.00 319 VAL A CA 1
ATOM 2372 C C . VAL A 1 319 ? -16.844 4.729 36.124 1.00 76.00 319 VAL A C 1
ATOM 2374 O O . VAL A 1 319 ? -16.455 4.697 34.967 1.00 76.00 319 VAL A O 1
ATOM 2377 N N . ALA A 1 320 ? -16.177 5.380 37.081 1.00 79.62 320 ALA A N 1
ATOM 2378 C CA . ALA A 1 320 ? -14.915 6.076 36.835 1.00 79.62 320 ALA A CA 1
ATOM 2379 C C . ALA A 1 320 ? -13.781 5.130 36.391 1.00 79.62 320 ALA A C 1
ATOM 2381 O O . ALA A 1 320 ? -12.977 5.516 35.551 1.00 79.62 320 ALA A O 1
ATOM 2382 N N . ASP A 1 321 ? -13.777 3.887 36.879 1.00 82.50 321 ASP A N 1
ATOM 2383 C CA . ASP A 1 321 ? -12.703 2.909 36.645 1.00 82.50 321 ASP A CA 1
ATOM 2384 C C . ASP A 1 321 ? -13.042 1.931 35.508 1.00 82.50 321 ASP A C 1
ATOM 2386 O O . ASP A 1 321 ? -12.218 1.127 35.081 1.00 82.50 321 ASP A O 1
ATOM 2390 N N . ALA A 1 322 ? -14.276 1.980 35.005 1.00 78.50 322 ALA A N 1
ATOM 2391 C CA . ALA A 1 322 ? -14.812 1.016 34.052 1.00 78.50 322 ALA A CA 1
ATOM 2392 C C . ALA A 1 322 ? -14.058 0.985 32.709 1.00 78.50 322 ALA A C 1
ATOM 2394 O O . ALA A 1 322 ? -13.876 -0.094 32.149 1.00 78.50 322 ALA A O 1
ATOM 2395 N N . ALA A 1 323 ? -13.600 2.135 32.200 1.00 74.88 323 ALA A N 1
ATOM 2396 C CA . ALA A 1 323 ? -12.826 2.196 30.956 1.00 74.88 323 ALA A CA 1
ATOM 2397 C C . ALA A 1 323 ? -11.480 1.471 31.096 1.00 74.88 323 ALA A C 1
ATOM 2399 O O . ALA A 1 323 ? -11.124 0.644 30.258 1.00 74.88 323 ALA A O 1
ATOM 2400 N N . GLU A 1 324 ? -10.778 1.742 32.195 1.00 81.94 324 GLU A N 1
ATOM 2401 C CA . GLU A 1 324 ? -9.473 1.157 32.479 1.00 81.94 324 GLU A CA 1
ATOM 2402 C C . GLU A 1 324 ? -9.588 -0.339 32.776 1.00 81.94 324 GLU A C 1
ATOM 2404 O O . GLU A 1 324 ? -8.889 -1.142 32.165 1.00 81.94 324 GLU A O 1
ATOM 2409 N N . ALA A 1 325 ? -10.565 -0.743 33.594 1.00 85.06 325 ALA A N 1
ATOM 2410 C CA . ALA A 1 325 ? -10.838 -2.152 33.867 1.00 85.06 325 ALA A CA 1
ATOM 2411 C C . ALA A 1 325 ? -11.161 -2.945 32.586 1.00 85.06 325 ALA A C 1
ATOM 2413 O O . ALA A 1 325 ? -10.783 -4.110 32.462 1.00 85.06 325 ALA A O 1
ATOM 2414 N N . MET A 1 326 ? -11.854 -2.332 31.619 1.00 82.56 326 MET A N 1
ATOM 2415 C CA . MET A 1 326 ? -12.112 -2.952 30.315 1.00 82.56 326 MET A CA 1
ATOM 2416 C C . MET A 1 326 ? -10.850 -3.050 29.462 1.00 82.56 326 MET A C 1
ATOM 2418 O O . MET A 1 326 ? -10.628 -4.089 28.841 1.00 82.56 326 MET A O 1
ATOM 2422 N N . ARG A 1 327 ? -10.023 -1.999 29.437 1.00 82.56 327 ARG A N 1
ATOM 2423 C CA . ARG A 1 327 ? -8.742 -1.984 28.720 1.00 82.56 327 ARG A CA 1
ATOM 2424 C C . ARG A 1 327 ? -7.801 -3.066 29.253 1.00 82.56 327 ARG A C 1
ATOM 2426 O O . ARG A 1 327 ? -7.254 -3.836 28.467 1.00 82.56 327 ARG A O 1
ATOM 2433 N N . GLU A 1 328 ? -7.676 -3.177 30.575 1.00 88.56 328 GLU A N 1
ATOM 2434 C CA . GLU A 1 328 ? -6.901 -4.227 31.245 1.00 88.56 328 GLU A CA 1
ATOM 2435 C C . GLU A 1 328 ? -7.446 -5.626 30.937 1.00 88.56 328 GLU A C 1
ATOM 2437 O O . GLU A 1 328 ? -6.677 -6.537 30.632 1.00 88.56 328 GLU A O 1
ATOM 2442 N N . ALA A 1 329 ? -8.771 -5.802 30.975 1.00 89.19 329 ALA A N 1
ATOM 2443 C CA . ALA A 1 329 ? -9.404 -7.091 30.710 1.00 89.19 329 ALA A CA 1
ATOM 2444 C C . ALA A 1 329 ? -9.272 -7.540 29.251 1.00 89.19 329 ALA A C 1
ATOM 2446 O O . ALA A 1 329 ? -9.080 -8.727 29.002 1.00 89.19 329 ALA A O 1
ATOM 2447 N N . LEU A 1 330 ? -9.357 -6.614 28.292 1.00 88.31 330 LEU A N 1
ATOM 2448 C CA . LEU A 1 330 ? -9.099 -6.907 26.880 1.00 88.31 330 LEU A CA 1
ATOM 2449 C C . LEU A 1 330 ? -7.634 -7.286 26.639 1.00 88.31 330 LEU A C 1
ATOM 2451 O O . LEU A 1 330 ? -7.353 -8.134 25.789 1.00 88.31 330 LEU A O 1
ATOM 2455 N N . GLY A 1 331 ? -6.715 -6.675 27.388 1.00 90.19 331 GLY A N 1
ATOM 2456 C CA . GLY A 1 331 ? -5.279 -6.844 27.206 1.00 90.19 331 GLY A CA 1
ATOM 2457 C C . GLY A 1 331 ? -4.796 -6.246 25.885 1.00 90.19 331 GLY A C 1
ATOM 2458 O O . GLY A 1 331 ? -5.457 -5.403 25.284 1.00 90.19 331 GLY A O 1
ATOM 2459 N N . ARG A 1 332 ? -3.624 -6.669 25.410 1.00 91.69 332 ARG A N 1
ATOM 2460 C CA . ARG A 1 332 ? -3.120 -6.249 24.095 1.00 91.69 332 ARG A CA 1
ATOM 2461 C C . ARG A 1 332 ? -3.894 -6.921 22.964 1.00 91.69 332 ARG A C 1
ATOM 2463 O O . ARG A 1 332 ? -4.279 -8.089 23.062 1.00 91.69 332 ARG A O 1
ATOM 2470 N N . GLN A 1 333 ? -4.097 -6.179 21.886 1.00 91.12 333 GLN A N 1
ATOM 2471 C CA . GLN A 1 333 ? -4.640 -6.699 20.639 1.00 91.12 333 GLN A CA 1
ATOM 2472 C C . GLN A 1 333 ? -3.512 -7.322 19.821 1.00 91.12 333 GLN A C 1
ATOM 2474 O O . GLN A 1 333 ? -2.370 -6.858 19.847 1.00 91.12 333 GLN A O 1
ATOM 2479 N N . ARG A 1 334 ? -3.836 -8.403 19.117 1.00 94.12 334 ARG A N 1
ATOM 2480 C CA . ARG A 1 334 ? -2.912 -9.095 18.227 1.00 94.12 334 ARG A CA 1
ATOM 2481 C C . ARG A 1 334 ? -2.880 -8.372 16.889 1.00 94.12 334 ARG A C 1
ATOM 2483 O O . ARG A 1 334 ? -3.938 -8.063 16.343 1.00 94.12 334 ARG A O 1
ATOM 2490 N N . VAL A 1 335 ? -1.675 -8.159 16.375 1.00 95.69 335 VAL A N 1
ATOM 2491 C CA . VAL A 1 335 ? -1.436 -7.698 15.010 1.00 95.69 335 VAL A CA 1
ATOM 2492 C C . VAL A 1 335 ? -1.105 -8.914 14.150 1.00 95.69 335 VAL A C 1
ATOM 2494 O O . VAL A 1 335 ? -0.241 -9.718 14.505 1.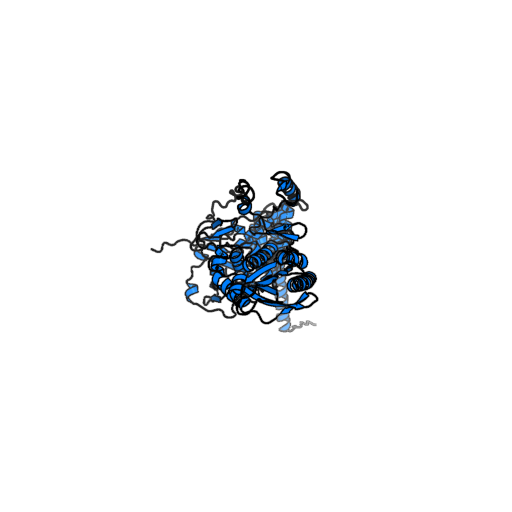00 95.69 335 VAL A O 1
ATOM 2497 N N . GLU A 1 336 ? -1.798 -9.067 13.027 1.00 95.81 336 GLU A N 1
ATOM 2498 C CA . GLU A 1 336 ? -1.497 -10.089 12.024 1.00 95.81 336 GLU A CA 1
ATOM 2499 C C . GLU A 1 336 ? -1.314 -9.420 10.665 1.00 95.81 336 GLU A C 1
ATOM 2501 O O . GLU A 1 336 ? -2.252 -8.845 10.122 1.00 95.81 336 GLU A O 1
ATOM 2506 N N . VAL A 1 337 ? -0.110 -9.504 10.101 1.00 94.38 337 VAL A N 1
ATOM 2507 C CA . VAL A 1 337 ? 0.185 -9.075 8.727 1.00 94.38 337 VAL A CA 1
ATOM 2508 C C . VAL A 1 337 ? 0.168 -10.304 7.823 1.00 94.38 337 VAL A C 1
ATOM 2510 O O . VAL A 1 337 ? 0.725 -11.345 8.172 1.00 94.38 337 VAL A O 1
ATOM 2513 N N . PHE A 1 338 ? -0.478 -10.200 6.662 1.00 93.75 338 PHE A N 1
ATOM 2514 C CA . PHE A 1 338 ? -0.604 -11.304 5.711 1.00 93.75 338 PHE A CA 1
ATOM 2515 C C . PHE A 1 338 ? -0.399 -10.829 4.272 1.00 93.75 338 PHE A C 1
ATOM 2517 O O . PHE A 1 338 ? -0.667 -9.679 3.932 1.00 93.75 338 PHE A O 1
ATOM 2524 N N . GLY A 1 339 ? 0.064 -11.732 3.405 1.00 87.88 339 GLY A N 1
ATOM 2525 C CA . GLY A 1 339 ? 0.243 -11.468 1.971 1.00 87.88 339 GLY A CA 1
ATOM 2526 C C . GLY A 1 339 ? 1.412 -10.555 1.594 1.00 87.88 339 GLY A C 1
ATOM 2527 O O . GLY A 1 339 ? 1.644 -10.342 0.410 1.00 87.88 339 GLY A O 1
ATOM 2528 N N . THR A 1 340 ? 2.170 -10.063 2.574 1.00 86.69 340 THR A N 1
ATOM 2529 C CA . THR A 1 340 ? 3.416 -9.306 2.405 1.00 86.69 340 THR A CA 1
ATOM 2530 C C . THR A 1 340 ? 4.433 -9.754 3.453 1.00 86.69 340 THR A C 1
ATOM 2532 O O . THR A 1 340 ? 4.056 -10.381 4.446 1.00 86.69 340 THR A O 1
ATOM 2535 N N . GLU A 1 341 ? 5.708 -9.421 3.248 1.00 85.94 341 GLU A N 1
ATOM 2536 C CA . GLU A 1 341 ? 6.748 -9.658 4.250 1.00 85.94 341 GLU A CA 1
ATOM 2537 C C . GLU A 1 341 ? 6.448 -8.846 5.528 1.00 85.94 341 GLU A C 1
ATOM 2539 O O . GLU A 1 341 ? 6.171 -7.641 5.436 1.00 85.94 341 GLU A O 1
ATOM 2544 N N . PRO A 1 342 ? 6.446 -9.480 6.714 1.00 87.06 342 PRO A N 1
ATOM 2545 C CA . PRO A 1 342 ? 6.005 -8.854 7.960 1.00 87.06 342 PRO A CA 1
ATOM 2546 C C . PRO A 1 342 ? 7.024 -7.862 8.545 1.00 87.06 342 PRO A C 1
ATOM 2548 O O . PRO A 1 342 ? 6.653 -7.029 9.365 1.00 87.06 342 PRO A O 1
ATOM 2551 N N . ASP A 1 343 ? 8.282 -7.921 8.108 1.00 82.75 343 ASP A N 1
ATOM 2552 C CA . ASP A 1 343 ? 9.388 -7.018 8.459 1.00 82.75 343 ASP A CA 1
ATOM 2553 C C . ASP A 1 343 ? 9.566 -5.880 7.432 1.00 82.75 343 ASP A C 1
ATOM 2555 O O . ASP A 1 343 ? 10.613 -5.237 7.356 1.00 82.75 343 ASP A O 1
ATOM 2559 N N . SER A 1 344 ? 8.543 -5.619 6.613 1.00 80.56 344 SER A N 1
ATOM 2560 C CA . SER A 1 344 ? 8.588 -4.601 5.563 1.00 80.56 344 SER A CA 1
ATOM 2561 C C . SER A 1 344 ? 7.970 -3.267 5.984 1.00 80.56 344 SER A C 1
ATOM 2563 O O . SER A 1 344 ? 7.085 -3.181 6.836 1.00 80.56 344 SER A O 1
ATOM 2565 N N . MET A 1 345 ? 8.355 -2.203 5.280 1.00 80.94 345 MET A N 1
ATOM 2566 C CA . MET A 1 345 ? 7.727 -0.885 5.418 1.00 80.94 345 MET A CA 1
ATOM 2567 C C . MET A 1 345 ? 6.227 -0.897 5.091 1.00 80.94 345 MET A C 1
ATOM 2569 O O . MET A 1 345 ? 5.463 -0.136 5.679 1.00 80.94 345 MET A O 1
ATOM 2573 N N . LEU A 1 346 ? 5.788 -1.777 4.182 1.00 86.12 346 LEU A N 1
ATOM 2574 C CA . LEU A 1 346 ? 4.366 -1.949 3.898 1.00 86.12 346 LEU A CA 1
ATOM 2575 C C . LEU A 1 346 ? 3.627 -2.532 5.112 1.00 86.12 346 LEU A C 1
ATOM 2577 O O . LEU A 1 346 ? 2.523 -2.086 5.410 1.00 86.12 346 LEU A O 1
ATOM 2581 N N . ALA A 1 347 ? 4.225 -3.495 5.821 1.00 88.44 347 ALA A N 1
ATOM 2582 C CA . ALA A 1 347 ? 3.636 -4.070 7.029 1.00 88.44 347 ALA A CA 1
ATOM 2583 C C . ALA A 1 347 ? 3.392 -2.993 8.097 1.00 88.44 347 ALA A C 1
ATOM 2585 O O . ALA A 1 347 ? 2.277 -2.878 8.604 1.00 88.44 347 ALA A O 1
ATOM 2586 N N . TRP A 1 348 ? 4.397 -2.154 8.363 1.00 88.12 348 TRP A N 1
ATOM 2587 C CA . TRP A 1 348 ? 4.271 -1.009 9.272 1.00 88.12 348 TRP A CA 1
ATOM 2588 C C . TRP A 1 348 ? 3.173 -0.046 8.827 1.00 88.12 348 TRP A C 1
ATOM 2590 O O . TRP A 1 348 ? 2.273 0.261 9.605 1.00 88.12 348 TRP A O 1
ATOM 2600 N N . PHE A 1 349 ? 3.197 0.354 7.553 1.00 91.38 349 PHE A N 1
ATOM 2601 C CA . PHE A 1 349 ? 2.208 1.261 6.975 1.00 91.38 349 PHE A CA 1
ATOM 2602 C C . PHE A 1 349 ? 0.767 0.758 7.138 1.00 91.38 349 PHE A C 1
ATOM 2604 O O . PHE A 1 349 ? -0.122 1.521 7.516 1.00 91.38 349 PHE A O 1
ATOM 2611 N N . LEU A 1 350 ? 0.520 -0.527 6.863 1.00 93.94 350 LEU A N 1
ATOM 2612 C CA . LEU A 1 350 ? -0.814 -1.117 6.978 1.00 93.94 350 LEU A CA 1
ATOM 2613 C C . LEU A 1 350 ? -1.308 -1.106 8.430 1.00 93.94 350 LEU A C 1
ATOM 26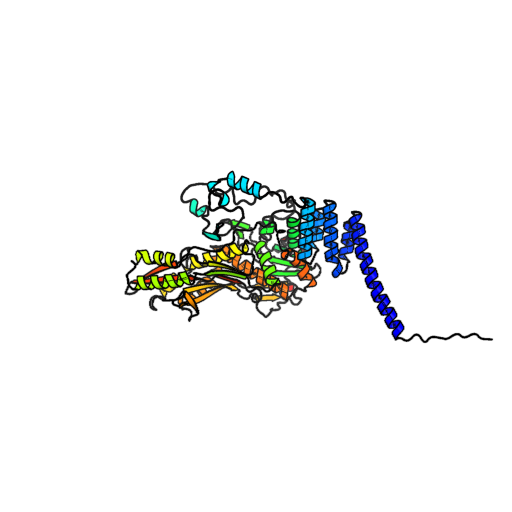15 O O . LEU A 1 350 ? -2.463 -0.776 8.692 1.00 93.94 350 LEU A O 1
ATOM 2619 N N . VAL A 1 351 ? -0.437 -1.465 9.373 1.00 94.31 351 VAL A N 1
ATOM 2620 C CA . VAL A 1 351 ? -0.755 -1.499 10.808 1.00 94.31 351 VAL A CA 1
ATOM 2621 C C . VAL A 1 351 ? -1.031 -0.096 11.346 1.00 94.31 351 VAL A C 1
ATOM 2623 O O . VAL A 1 351 ? -2.006 0.097 12.070 1.00 94.31 351 VAL A O 1
ATOM 2626 N N . ASP A 1 352 ? -0.228 0.887 10.951 1.00 93.25 352 ASP A N 1
ATOM 2627 C CA . ASP A 1 352 ? -0.418 2.292 11.309 1.00 93.25 352 ASP A CA 1
ATOM 2628 C C . ASP A 1 352 ? -1.752 2.836 10.786 1.00 93.25 352 ASP A C 1
ATOM 2630 O O . ASP A 1 352 ? -2.564 3.357 11.547 1.00 93.25 352 ASP A O 1
ATOM 2634 N N . ALA A 1 353 ? -2.044 2.615 9.503 1.00 94.81 353 ALA A N 1
ATOM 2635 C CA . ALA A 1 353 ? -3.280 3.080 8.883 1.00 94.81 353 ALA A CA 1
ATOM 2636 C C . ALA A 1 353 ? -4.536 2.464 9.528 1.00 94.81 353 ALA A C 1
ATOM 2638 O O . ALA A 1 353 ? -5.530 3.168 9.729 1.00 94.81 353 ALA A O 1
ATOM 2639 N N . ASP A 1 354 ? -4.504 1.176 9.888 1.00 95.50 354 ASP A N 1
ATOM 2640 C CA . ASP A 1 354 ? -5.602 0.522 10.610 1.00 95.50 354 ASP A CA 1
ATOM 2641 C C . ASP A 1 354 ? -5.758 1.062 12.039 1.00 95.50 354 ASP A C 1
ATOM 2643 O O . ASP A 1 354 ? -6.864 1.414 12.466 1.00 95.50 354 ASP A O 1
ATOM 2647 N N . ARG A 1 355 ? -4.648 1.173 12.779 1.00 92.62 355 ARG A N 1
ATOM 2648 C CA . ARG A 1 355 ? -4.644 1.709 14.144 1.00 92.62 355 ARG A CA 1
ATOM 2649 C C . ARG A 1 355 ? -5.183 3.139 14.162 1.00 92.62 355 ARG A C 1
ATOM 2651 O O . ARG A 1 355 ? -6.114 3.425 14.915 1.00 92.62 355 ARG A O 1
ATOM 2658 N N . HIS A 1 356 ? -4.661 4.003 13.296 1.00 93.56 356 HIS A N 1
ATOM 2659 C CA . HIS A 1 356 ? -5.054 5.404 13.198 1.00 93.56 356 HIS A CA 1
ATOM 2660 C C . HIS A 1 356 ? -6.534 5.559 12.808 1.00 93.56 356 HIS A C 1
ATOM 2662 O O . HIS A 1 356 ? -7.249 6.385 13.377 1.00 93.56 356 HIS A O 1
ATOM 2668 N N . MET A 1 357 ? -7.054 4.708 11.917 1.00 94.25 357 MET A N 1
ATOM 2669 C CA . MET A 1 357 ? -8.484 4.682 11.583 1.00 94.25 357 MET A CA 1
ATOM 2670 C C . MET A 1 357 ? -9.360 4.381 12.803 1.00 94.25 357 MET A C 1
ATOM 2672 O O . MET A 1 357 ? -10.368 5.061 13.025 1.00 94.25 357 MET A O 1
ATOM 2676 N N . LYS A 1 358 ? -8.962 3.417 13.639 1.00 91.44 358 LYS A N 1
ATOM 2677 C CA . LYS A 1 358 ? -9.685 3.080 14.877 1.00 91.44 358 LYS A CA 1
ATOM 2678 C C . LYS A 1 358 ? -9.602 4.205 15.906 1.00 91.44 358 LYS A C 1
ATOM 2680 O O . LYS A 1 358 ? -10.591 4.477 16.585 1.00 91.44 358 LYS A O 1
ATOM 2685 N N . GLN A 1 359 ? -8.462 4.888 15.989 1.00 91.19 359 GLN A N 1
ATOM 2686 C CA . GLN A 1 359 ? -8.290 6.062 16.846 1.00 91.19 359 GLN A CA 1
ATOM 2687 C C . GLN A 1 359 ? -9.188 7.232 16.418 1.00 91.19 359 GLN A C 1
ATOM 2689 O O . GLN A 1 359 ? -9.777 7.870 17.287 1.00 91.19 359 GLN A O 1
ATOM 2694 N N . LEU A 1 360 ? -9.361 7.477 15.113 1.00 91.88 360 LEU A N 1
ATOM 2695 C CA . LEU A 1 360 ? -10.321 8.471 14.614 1.00 91.88 360 LEU A CA 1
ATOM 2696 C C . LEU A 1 360 ? -11.768 8.081 14.930 1.00 91.88 360 LEU A C 1
ATOM 2698 O O . LEU A 1 360 ? -12.554 8.912 15.379 1.00 91.88 360 LEU A O 1
ATOM 2702 N N . ALA A 1 361 ? -12.131 6.812 14.720 1.00 89.69 361 ALA A N 1
ATOM 2703 C CA . ALA A 1 361 ? -13.483 6.330 14.999 1.00 89.69 361 ALA A CA 1
ATOM 2704 C C . ALA A 1 361 ? -13.873 6.507 16.478 1.00 89.69 361 ALA A C 1
ATOM 2706 O O . ALA A 1 361 ? -15.037 6.775 16.779 1.00 89.69 361 ALA A O 1
ATOM 2707 N N . LEU A 1 362 ? -12.898 6.368 17.383 1.00 87.88 362 LEU A N 1
ATOM 2708 C CA . LEU A 1 362 ? -13.068 6.428 18.836 1.00 87.88 362 LEU A CA 1
ATOM 2709 C C . LEU A 1 362 ? -12.602 7.754 19.466 1.00 87.88 362 LEU A C 1
ATOM 2711 O O . LEU A 1 362 ? -12.413 7.801 20.679 1.00 87.88 362 LEU A O 1
ATOM 2715 N N . GLU A 1 363 ? -12.432 8.812 18.666 1.00 88.31 363 GLU A N 1
ATOM 2716 C CA . GLU A 1 363 ? -12.084 10.174 19.116 1.00 88.31 363 GLU A CA 1
ATOM 2717 C C . GLU A 1 363 ? -10.771 10.288 19.916 1.00 88.31 363 GLU A C 1
ATOM 2719 O O . GLU A 1 363 ? -10.589 11.219 20.699 1.00 88.31 363 GLU A O 1
ATOM 2724 N N . GLN A 1 364 ? -9.822 9.368 19.718 1.00 86.62 364 GLN A N 1
ATOM 2725 C CA . GLN A 1 364 ? -8.459 9.526 20.247 1.00 86.62 364 GLN A CA 1
ATOM 2726 C C . GLN A 1 364 ? -7.638 10.519 19.417 1.00 86.62 364 GLN A C 1
ATOM 2728 O O . GLN A 1 364 ? -6.760 11.193 19.950 1.00 86.62 364 GLN A O 1
ATOM 2733 N N . HIS A 1 365 ? -7.966 10.645 18.130 1.00 87.19 365 HIS A N 1
ATOM 2734 C CA . HIS A 1 365 ? -7.502 11.722 17.262 1.00 87.19 365 HIS A CA 1
ATOM 2735 C C . HIS A 1 365 ? -8.709 12.461 16.666 1.00 87.19 365 HIS A C 1
ATOM 2737 O O . HIS A 1 365 ? -9.742 11.833 16.411 1.00 87.19 365 HIS A O 1
ATOM 2743 N N . PRO A 1 366 ? -8.606 13.784 16.449 1.00 90.00 366 PRO A N 1
ATOM 2744 C CA . PRO A 1 366 ? -9.719 14.575 15.943 1.00 90.00 366 PRO A CA 1
ATOM 2745 C C . PRO A 1 366 ? -9.979 14.288 14.460 1.00 90.00 366 PRO A C 1
ATOM 2747 O O . PRO A 1 366 ? -9.085 14.373 13.625 1.00 90.00 366 PRO A O 1
ATOM 2750 N N . LEU A 1 367 ? -11.230 14.015 14.102 1.00 92.06 367 LEU A N 1
ATOM 2751 C CA . LEU A 1 367 ? -11.654 14.090 12.704 1.00 92.06 367 LEU A CA 1
ATOM 2752 C C . LEU A 1 367 ? -11.690 15.561 12.236 1.00 92.06 367 LEU A C 1
ATOM 2754 O O . LEU A 1 367 ? -11.816 16.453 13.078 1.00 92.06 367 LEU A O 1
ATOM 2758 N N . PRO A 1 368 ? -11.592 15.837 10.918 1.00 92.62 368 PRO A N 1
ATOM 2759 C CA . PRO A 1 368 ? -11.786 17.189 10.402 1.00 92.62 368 PRO A CA 1
ATOM 2760 C C . PRO A 1 368 ? -13.128 17.775 10.847 1.00 92.62 368 PRO A C 1
ATOM 2762 O O . PRO A 1 368 ? -14.117 17.044 10.975 1.00 92.62 368 PRO A O 1
ATOM 2765 N N . ASP A 1 369 ? -13.181 19.100 11.004 1.00 83.38 369 ASP A N 1
ATOM 2766 C CA . ASP A 1 369 ? -14.418 19.812 11.328 1.00 83.38 369 ASP A CA 1
ATOM 2767 C C . ASP A 1 369 ? -15.553 19.359 10.398 1.00 83.38 369 ASP A C 1
ATOM 2769 O O . ASP A 1 369 ? -15.359 19.231 9.188 1.00 83.38 369 ASP A O 1
ATOM 2773 N N . SER A 1 370 ? -16.746 19.141 10.961 1.00 83.19 370 SER A N 1
ATOM 2774 C CA . SER A 1 370 ? -17.964 18.624 10.304 1.00 83.19 370 SER A CA 1
ATOM 2775 C C . SER A 1 370 ? -18.025 17.124 9.984 1.00 83.19 370 SER A C 1
ATOM 2777 O O . SER A 1 370 ? -19.085 16.663 9.554 1.00 83.19 370 SER A O 1
ATOM 2779 N N . VAL A 1 371 ? -16.971 16.342 10.241 1.00 91.12 371 VAL A N 1
ATOM 2780 C CA . VAL A 1 371 ? -17.004 14.882 10.057 1.00 91.12 371 VAL A CA 1
ATOM 2781 C C . VAL A 1 371 ? -17.381 14.195 11.379 1.00 91.12 371 VAL A C 1
ATOM 2783 O O . VAL A 1 371 ? -16.574 14.202 12.306 1.00 91.12 371 VAL A O 1
ATOM 2786 N N . PRO A 1 372 ? -18.580 13.590 11.497 1.00 91.38 372 PRO A N 1
ATOM 2787 C CA . PRO A 1 372 ? -19.013 12.962 12.743 1.00 91.38 372 PRO A CA 1
ATOM 2788 C C . PRO A 1 372 ? -18.247 11.662 13.022 1.00 91.38 372 PRO A C 1
ATOM 2790 O O . PRO A 1 372 ? -18.115 10.802 12.142 1.00 91.38 372 PRO A O 1
ATOM 2793 N N . SER A 1 373 ? -17.803 11.485 14.265 1.00 90.62 373 SER A N 1
ATOM 2794 C CA . SER A 1 373 ? -17.191 10.241 14.744 1.00 90.62 373 SER A CA 1
ATOM 2795 C C . SER A 1 373 ? -18.233 9.125 14.915 1.00 90.62 373 SER A C 1
ATOM 2797 O O . SER A 1 373 ? -19.444 9.342 14.808 1.00 90.62 373 SER A O 1
ATOM 2799 N N . TYR A 1 374 ? -17.798 7.904 15.240 1.00 90.31 374 TYR A N 1
ATOM 2800 C CA . TYR A 1 374 ? -18.748 6.858 15.635 1.00 90.31 374 TYR A CA 1
ATOM 2801 C C . TYR A 1 374 ? -19.473 7.221 16.947 1.00 90.31 374 TYR A C 1
ATOM 2803 O O . TYR A 1 374 ? -20.673 6.966 17.086 1.00 90.31 374 TYR A O 1
ATOM 2811 N N . LEU A 1 375 ? -18.779 7.871 17.886 1.00 87.31 375 LEU A N 1
ATOM 2812 C CA . LEU A 1 375 ? -19.333 8.316 19.170 1.00 87.31 375 LEU A CA 1
ATOM 2813 C C . LEU A 1 375 ? -20.376 9.436 19.001 1.00 87.31 375 LEU A C 1
ATOM 2815 O O . LEU A 1 375 ? -21.366 9.487 19.747 1.00 87.31 375 LEU A O 1
ATOM 2819 N N . ASP A 1 376 ? -20.228 10.274 17.975 1.00 89.88 376 ASP A N 1
ATOM 2820 C CA . ASP A 1 376 ? -21.245 11.246 17.569 1.00 89.88 376 ASP A CA 1
ATOM 2821 C C . ASP A 1 376 ? -22.507 10.549 17.060 1.00 89.88 376 ASP A C 1
ATOM 2823 O O . ASP A 1 376 ? -23.619 10.921 17.444 1.00 89.88 376 ASP A O 1
ATOM 2827 N N . GLN A 1 377 ? -22.369 9.489 16.253 1.00 91.12 377 GLN A N 1
ATOM 2828 C CA . GLN A 1 377 ? -23.522 8.712 15.775 1.00 91.12 377 GLN A CA 1
ATOM 2829 C C . GLN A 1 377 ? -24.256 8.025 16.934 1.00 91.12 377 GLN A C 1
ATOM 2831 O O . GLN A 1 377 ? -25.492 7.996 16.959 1.00 91.12 377 GLN A O 1
ATOM 2836 N N . VAL A 1 378 ? -23.517 7.507 17.924 1.00 87.38 378 VAL A N 1
ATOM 2837 C CA . VAL A 1 378 ? -24.097 6.956 19.162 1.00 87.38 378 VAL A CA 1
ATOM 2838 C C . VAL A 1 378 ? -24.907 8.027 19.894 1.00 87.38 378 VAL A C 1
ATOM 2840 O O . VAL A 1 378 ? -26.052 7.770 20.277 1.00 87.38 378 VAL A O 1
ATOM 2843 N N . THR A 1 379 ? -24.358 9.235 20.034 1.00 86.81 379 THR A N 1
ATOM 2844 C CA . THR A 1 379 ? -25.027 10.367 20.694 1.00 86.81 379 THR A CA 1
ATOM 2845 C C . THR A 1 379 ? -26.270 10.820 19.927 1.00 86.81 379 THR A C 1
ATOM 2847 O O . THR A 1 379 ? -27.349 10.943 20.511 1.00 86.81 379 THR A O 1
ATOM 2850 N N . ALA A 1 380 ? -26.162 10.997 18.609 1.00 87.12 380 ALA A N 1
ATOM 2851 C CA . ALA A 1 380 ? -27.254 11.436 17.742 1.00 87.12 380 ALA A CA 1
ATOM 2852 C C . ALA A 1 380 ? -28.420 10.433 17.698 1.00 87.12 380 ALA A C 1
ATOM 2854 O O . ALA A 1 380 ? -29.575 10.817 17.508 1.00 87.12 380 ALA A O 1
ATOM 2855 N N . MET A 1 381 ? -28.136 9.141 17.892 1.00 87.75 381 MET A N 1
ATOM 2856 C CA . MET A 1 381 ? -29.124 8.058 17.849 1.00 87.75 381 MET A CA 1
ATOM 2857 C C . MET A 1 381 ? -29.427 7.466 19.233 1.00 87.75 381 MET A C 1
ATOM 2859 O O . MET A 1 381 ? -29.912 6.334 19.333 1.00 87.75 381 MET A O 1
ATOM 2863 N N . ILE A 1 382 ? -29.188 8.223 20.309 1.00 83.00 382 ILE A N 1
ATOM 2864 C CA . ILE A 1 382 ? -29.390 7.749 21.687 1.00 83.00 382 ILE A CA 1
ATOM 2865 C C . ILE A 1 382 ? -30.850 7.380 21.996 1.00 83.00 382 ILE A C 1
ATOM 2867 O O . ILE A 1 382 ? -31.116 6.508 22.827 1.00 83.00 382 ILE A O 1
ATOM 2871 N N . GLY A 1 383 ? -31.810 7.991 21.291 1.00 78.62 383 GLY A N 1
ATOM 2872 C CA . GLY A 1 383 ? -33.233 7.650 21.389 1.00 78.62 383 GLY A CA 1
ATOM 2873 C C . GLY A 1 383 ? -33.541 6.192 21.017 1.00 78.62 383 GLY A C 1
ATOM 2874 O O . GLY A 1 383 ? -34.532 5.642 21.486 1.00 78.62 383 GLY A O 1
ATOM 2875 N N . GLN A 1 384 ? -32.663 5.537 20.247 1.00 81.25 384 GLN A N 1
ATOM 2876 C CA . GLN A 1 384 ? -32.751 4.114 19.888 1.00 81.25 384 GLN A CA 1
ATOM 2877 C C . GLN A 1 384 ? -32.025 3.197 20.892 1.00 81.25 384 GLN A C 1
ATOM 2879 O O . GLN A 1 384 ? -31.821 2.014 20.633 1.00 81.25 384 GLN A O 1
ATOM 2884 N N . GLY A 1 385 ? -31.607 3.730 22.042 1.00 77.69 385 GLY A N 1
ATOM 2885 C CA . GLY A 1 385 ? -30.809 3.018 23.036 1.00 77.69 385 GLY A CA 1
ATOM 2886 C C . GLY A 1 385 ? -29.307 3.175 22.816 1.00 77.69 385 GLY A C 1
ATOM 2887 O O . GLY A 1 385 ? -28.865 3.923 21.956 1.00 77.69 385 GLY A O 1
ATOM 2888 N N . VAL A 1 386 ? -28.517 2.488 23.633 1.00 74.69 386 VAL A N 1
ATOM 2889 C CA . VAL A 1 386 ? -27.056 2.424 23.496 1.00 74.69 386 VAL A CA 1
ATOM 2890 C C . VAL A 1 386 ? -26.723 1.078 22.850 1.00 74.69 386 VAL A C 1
ATOM 2892 O O . VAL A 1 386 ? -27.371 0.098 23.237 1.00 74.69 386 VAL A O 1
ATOM 2895 N N . PRO A 1 387 ? -25.771 0.988 21.898 1.00 74.62 387 PRO A N 1
ATOM 2896 C CA . PRO A 1 387 ? -25.354 -0.312 21.386 1.00 74.62 387 PRO A CA 1
ATOM 2897 C C . PRO A 1 387 ? -24.885 -1.194 22.551 1.00 74.62 387 PRO A C 1
ATOM 2899 O O . PRO A 1 387 ? -24.208 -0.738 23.469 1.00 74.62 387 PRO A O 1
ATOM 2902 N N . SER A 1 388 ? -25.286 -2.458 22.593 1.00 71.25 388 SER A N 1
ATOM 2903 C CA . SER A 1 388 ? -24.902 -3.343 23.694 1.00 71.25 388 SER A CA 1
ATOM 2904 C C . SER A 1 388 ? -24.573 -4.737 23.187 1.00 71.25 388 SER A C 1
ATOM 2906 O O . SER A 1 388 ? -25.187 -5.242 22.244 1.00 71.25 388 SER A O 1
ATOM 2908 N N . GLY A 1 389 ? -23.550 -5.346 23.794 1.00 70.88 389 GLY A N 1
ATOM 2909 C CA . GLY A 1 389 ? -23.117 -6.708 23.472 1.00 70.88 389 GLY A CA 1
ATOM 2910 C C . GLY A 1 389 ? -22.688 -6.905 22.015 1.00 70.88 389 GLY A C 1
ATOM 2911 O O . GLY A 1 389 ? -22.916 -7.982 21.462 1.00 70.88 389 GLY A O 1
ATOM 2912 N N . THR A 1 390 ? -22.138 -5.867 21.380 1.00 79.50 390 THR A N 1
ATOM 2913 C CA . THR A 1 390 ? -21.593 -5.905 20.016 1.00 79.50 390 THR A CA 1
ATOM 2914 C C . THR A 1 390 ? -20.227 -5.222 19.973 1.00 79.50 390 THR A C 1
ATOM 2916 O O . THR A 1 390 ? -19.976 -4.271 20.711 1.00 79.50 390 THR A O 1
ATOM 2919 N N . LEU A 1 391 ? -19.335 -5.763 19.149 1.00 84.12 391 LEU A N 1
ATOM 2920 C CA . LEU A 1 391 ? -18.015 -5.233 18.831 1.00 84.12 391 LEU A CA 1
ATOM 2921 C C . LEU A 1 391 ? -18.097 -4.570 17.459 1.00 84.12 391 LEU A C 1
ATOM 2923 O O . LEU A 1 391 ? -18.679 -5.148 16.537 1.00 84.12 391 LEU A O 1
ATOM 2927 N N . LEU A 1 392 ? -17.479 -3.398 17.336 1.00 88.94 392 LEU A N 1
ATOM 2928 C CA . LEU A 1 392 ? -17.392 -2.672 16.079 1.00 88.94 392 LEU A CA 1
ATOM 2929 C C . LEU A 1 392 ? -16.175 -3.188 15.305 1.00 88.94 392 LEU A C 1
ATOM 2931 O O . LEU A 1 392 ? -15.038 -3.090 15.777 1.00 88.94 392 LEU A O 1
ATOM 2935 N N . ARG A 1 393 ? -16.393 -3.740 14.113 1.00 91.12 393 ARG A N 1
ATOM 2936 C CA . ARG A 1 393 ? -15.315 -4.128 13.201 1.00 91.12 393 ARG A CA 1
ATOM 2937 C C . ARG A 1 393 ? -15.260 -3.148 12.039 1.00 91.12 393 ARG A C 1
ATOM 2939 O O . ARG A 1 393 ? -16.256 -2.978 11.346 1.00 91.12 393 ARG A O 1
ATOM 2946 N N . LEU A 1 394 ? -14.107 -2.522 11.828 1.00 94.25 394 LEU A N 1
ATOM 2947 C CA . LEU A 1 394 ? -13.849 -1.540 10.777 1.00 94.25 394 LEU A CA 1
ATOM 2948 C C . LEU A 1 394 ? -12.663 -1.994 9.934 1.00 94.25 394 LEU A C 1
ATOM 2950 O O . LEU A 1 394 ? -11.635 -2.387 10.482 1.00 94.25 394 LEU A O 1
ATOM 2954 N N . TRP A 1 395 ? -12.781 -1.945 8.611 1.00 97.06 395 TRP A N 1
ATOM 2955 C CA . TRP A 1 395 ? -11.627 -2.188 7.749 1.00 97.06 395 TRP A CA 1
ATOM 2956 C C . TRP A 1 395 ? -11.707 -1.441 6.428 1.00 97.06 395 TRP A C 1
ATOM 2958 O O . TRP A 1 395 ? -12.795 -1.175 5.914 1.00 97.06 395 TRP A O 1
ATOM 2968 N N . PHE A 1 396 ? -10.546 -1.123 5.860 1.00 98.25 396 PHE A N 1
ATOM 2969 C CA . PHE A 1 396 ? -10.477 -0.660 4.478 1.00 98.25 396 PHE A CA 1
ATOM 2970 C C . PHE A 1 396 ? -10.491 -1.838 3.516 1.00 98.25 396 PHE A C 1
ATOM 2972 O O . PHE A 1 396 ? -9.827 -2.853 3.739 1.00 98.25 396 PHE A O 1
ATOM 2979 N N . THR A 1 397 ? -11.221 -1.671 2.420 1.00 97.19 397 THR A N 1
ATOM 2980 C CA . THR A 1 397 ? -11.226 -2.606 1.298 1.00 97.19 397 THR A CA 1
ATOM 2981 C C . THR A 1 397 ? -11.221 -1.868 -0.036 1.00 97.19 397 THR A C 1
ATOM 2983 O O . THR A 1 397 ? -11.502 -0.666 -0.096 1.00 97.19 397 THR A O 1
ATOM 2986 N N . GLY A 1 398 ? -10.893 -2.589 -1.108 1.00 95.88 398 GLY A N 1
ATOM 2987 C CA . GLY A 1 398 ? -10.845 -2.047 -2.459 1.00 95.88 398 GLY A CA 1
ATOM 2988 C C . GLY A 1 398 ? -12.220 -1.602 -2.953 1.00 95.88 398 GLY A C 1
ATOM 2989 O O . GLY A 1 398 ? -13.246 -2.230 -2.679 1.00 95.88 398 GLY A O 1
ATOM 2990 N N . GLN A 1 399 ? -1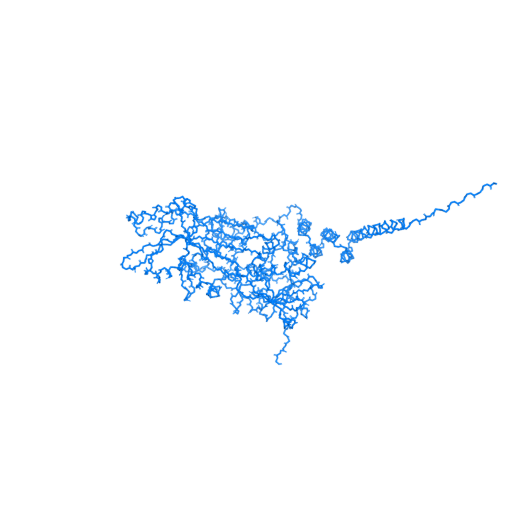2.232 -0.510 -3.709 1.00 95.69 399 GLN A N 1
ATOM 2991 C CA . GLN A 1 399 ? -13.377 -0.068 -4.487 1.00 95.69 399 GLN A CA 1
ATOM 2992 C C . GLN A 1 399 ? -12.979 -0.086 -5.971 1.00 95.69 399 GLN A C 1
ATOM 2994 O O . GLN A 1 399 ? -12.070 0.653 -6.350 1.00 95.69 399 GLN A O 1
ATOM 2999 N N . PRO A 1 400 ? -13.633 -0.917 -6.810 1.00 95.75 400 PRO A N 1
ATOM 3000 C CA . PRO A 1 400 ? -13.266 -1.059 -8.214 1.00 95.75 400 PRO A CA 1
ATOM 3001 C C . PRO A 1 400 ? -13.267 0.271 -8.974 1.00 95.75 400 PRO A C 1
ATOM 3003 O O . PRO A 1 400 ? -14.292 0.961 -9.033 1.00 95.75 400 PRO A O 1
ATOM 3006 N N . LEU A 1 401 ? -12.124 0.609 -9.572 1.00 95.38 401 LEU A N 1
ATOM 3007 C CA . LEU A 1 401 ? -11.955 1.822 -10.370 1.00 95.38 401 LEU A CA 1
ATOM 3008 C C . LEU A 1 401 ? -12.549 1.660 -11.770 1.00 95.38 401 LEU A C 1
ATOM 3010 O O . LEU A 1 401 ? -12.527 0.571 -12.351 1.00 95.38 401 LEU A O 1
ATOM 3014 N N . SER A 1 402 ? -13.053 2.762 -12.320 1.00 94.25 402 SER A N 1
ATOM 3015 C CA . SER A 1 402 ? -13.466 2.834 -13.719 1.00 94.25 402 SER A CA 1
ATOM 3016 C C . SER A 1 402 ? -12.242 3.073 -14.596 1.00 94.25 402 SER A C 1
ATOM 3018 O O . SER A 1 402 ? -11.361 3.869 -14.256 1.00 94.25 402 SER A O 1
ATOM 3020 N N . VAL A 1 403 ? -12.199 2.396 -15.742 1.00 94.50 403 VAL A N 1
ATOM 3021 C CA . VAL A 1 403 ? -11.120 2.548 -16.715 1.00 94.50 403 VAL A CA 1
ATOM 3022 C C . VAL A 1 403 ? -11.708 2.835 -18.083 1.00 94.50 403 VAL A C 1
ATOM 3024 O O . VAL A 1 403 ? -12.547 2.091 -18.593 1.00 94.50 403 VAL A O 1
ATOM 3027 N N . GLN A 1 404 ? -11.215 3.910 -18.684 1.00 95.00 404 GLN A N 1
ATOM 3028 C CA . GLN A 1 404 ? -11.501 4.272 -20.064 1.00 95.00 404 GLN A CA 1
ATOM 3029 C C . GLN A 1 404 ? -10.260 4.013 -20.913 1.00 95.00 404 GLN A C 1
ATOM 3031 O O . GLN A 1 404 ? -9.146 4.230 -20.439 1.00 95.00 404 GLN A O 1
ATOM 3036 N N . ALA A 1 405 ? -10.439 3.568 -22.152 1.00 95.25 405 ALA A N 1
ATOM 3037 C CA . ALA A 1 405 ? -9.347 3.313 -23.087 1.00 95.25 405 ALA A CA 1
ATOM 3038 C C . ALA A 1 405 ? -9.622 3.946 -24.454 1.00 95.25 405 ALA A C 1
ATOM 3040 O O . ALA A 1 405 ? -10.778 4.106 -24.853 1.00 95.25 405 ALA A O 1
ATOM 3041 N N . ASP A 1 406 ? -8.573 4.297 -25.189 1.00 94.06 406 ASP A N 1
ATOM 3042 C CA . ASP A 1 406 ? -8.686 4.575 -26.621 1.00 94.06 406 ASP A CA 1
ATOM 3043 C C . ASP A 1 406 ? -9.047 3.298 -27.412 1.00 94.06 406 ASP A C 1
ATOM 3045 O O . ASP A 1 406 ? -9.103 2.190 -26.871 1.00 94.06 406 ASP A O 1
ATOM 3049 N N . ALA A 1 407 ? -9.324 3.449 -28.711 1.00 90.81 407 ALA A N 1
ATOM 3050 C CA . ALA A 1 407 ? -9.705 2.325 -29.570 1.00 90.81 407 ALA A CA 1
ATOM 3051 C C . ALA A 1 407 ? -8.612 1.250 -29.653 1.00 90.81 407 ALA A C 1
ATOM 3053 O O . ALA A 1 407 ? -8.919 0.057 -29.632 1.00 90.81 407 ALA A O 1
ATOM 3054 N N . ASP A 1 408 ? -7.353 1.688 -29.691 1.00 89.44 408 ASP A N 1
ATOM 3055 C CA . ASP A 1 408 ? -6.189 0.826 -29.877 1.00 89.44 408 ASP A CA 1
ATOM 3056 C C . ASP A 1 408 ? -5.640 0.277 -28.550 1.00 89.44 408 ASP A C 1
ATOM 3058 O O . ASP A 1 408 ? -4.693 -0.510 -28.550 1.00 89.44 408 ASP A O 1
ATOM 3062 N N . ARG A 1 409 ? -6.251 0.644 -27.410 1.00 90.94 409 ARG A N 1
ATOM 3063 C CA . ARG A 1 409 ? -5.822 0.259 -26.052 1.00 90.94 409 ARG A CA 1
ATOM 3064 C C . ARG A 1 409 ? -4.363 0.623 -25.761 1.00 90.94 409 ARG A C 1
ATOM 3066 O O . ARG A 1 409 ? -3.648 -0.103 -25.068 1.00 90.94 409 ARG A O 1
ATOM 3073 N N . THR A 1 410 ? -3.931 1.758 -26.290 1.00 90.75 410 THR A N 1
ATOM 3074 C CA . THR A 1 410 ? -2.603 2.337 -26.077 1.00 90.75 410 THR A CA 1
ATOM 3075 C C . THR A 1 410 ? -2.597 3.370 -24.953 1.00 90.75 410 THR A C 1
ATOM 3077 O O . THR A 1 410 ? -1.548 3.625 -24.358 1.00 90.75 410 THR A O 1
ATOM 3080 N N . VAL A 1 411 ? -3.758 3.936 -24.613 1.00 93.94 411 VAL A N 1
ATOM 3081 C CA . VAL A 1 411 ? -3.924 4.933 -23.554 1.00 93.94 411 VAL A CA 1
ATOM 3082 C C . VAL A 1 411 ? -5.108 4.553 -22.683 1.00 93.94 411 VAL A C 1
ATOM 3084 O O . VAL A 1 411 ? -6.239 4.461 -23.156 1.00 93.94 411 VAL A O 1
ATOM 3087 N N . PHE A 1 412 ? -4.856 4.414 -21.387 1.00 95.38 412 PHE A N 1
ATOM 3088 C CA . PHE A 1 412 ? -5.887 4.185 -20.386 1.00 95.38 412 PHE A CA 1
ATOM 3089 C C . PHE A 1 412 ? -5.996 5.382 -19.456 1.00 95.38 412 PHE A C 1
ATOM 3091 O O . PHE A 1 412 ? -4.982 5.947 -19.046 1.00 95.38 412 PHE A O 1
ATOM 3098 N N . LYS A 1 413 ? -7.223 5.736 -19.085 1.00 95.44 413 LYS A N 1
ATOM 3099 C CA . LYS A 1 413 ? -7.531 6.713 -18.044 1.00 95.44 413 LYS A CA 1
ATOM 3100 C C . LYS A 1 413 ? -8.191 6.000 -16.870 1.00 95.44 413 LYS A C 1
ATOM 3102 O O . LYS A 1 413 ? -9.198 5.321 -17.066 1.00 95.44 413 LYS A O 1
ATOM 3107 N N . VAL A 1 414 ? -7.646 6.169 -15.668 1.00 92.75 414 VAL A N 1
ATOM 3108 C CA . VAL A 1 414 ? -8.124 5.490 -14.452 1.00 92.75 414 VAL A CA 1
ATOM 3109 C C . VAL A 1 414 ? -8.789 6.505 -13.525 1.00 92.75 414 VAL A C 1
ATOM 3111 O O . VAL A 1 414 ? -8.148 7.456 -13.086 1.00 92.75 414 VAL A O 1
ATOM 3114 N N . THR A 1 415 ? -10.067 6.314 -13.195 1.00 92.62 415 THR A N 1
ATOM 3115 C CA . THR A 1 415 ? -10.847 7.273 -12.393 1.00 92.62 415 THR A CA 1
ATOM 3116 C C . THR A 1 415 ? -11.612 6.602 -11.252 1.00 92.62 415 THR A C 1
ATOM 3118 O O . THR A 1 415 ? -11.960 5.423 -11.304 1.00 92.62 415 THR A O 1
ATOM 3121 N N . GLY A 1 416 ? -11.877 7.376 -10.195 1.00 92.06 416 GLY A N 1
ATOM 3122 C CA . GLY A 1 416 ? -12.629 6.940 -9.015 1.00 92.06 416 GLY A CA 1
ATOM 3123 C C . GLY A 1 416 ? -11.800 6.923 -7.730 1.00 92.06 416 GLY A C 1
ATOM 3124 O O . GLY A 1 416 ? -10.594 7.180 -7.746 1.00 92.06 416 GLY A O 1
ATOM 3125 N N . VAL A 1 417 ? -12.471 6.630 -6.615 1.00 93.44 417 VAL A N 1
ATOM 3126 C CA . VAL A 1 417 ? -11.855 6.454 -5.292 1.00 93.44 417 VAL A CA 1
ATOM 3127 C C . VAL A 1 417 ? -11.521 4.966 -5.120 1.00 93.44 417 VAL A C 1
ATOM 3129 O O . VAL A 1 417 ? -12.426 4.144 -5.259 1.00 93.44 417 VAL A O 1
ATOM 3132 N N . PRO A 1 418 ? -10.253 4.600 -4.861 1.00 95.50 418 PRO A N 1
ATOM 3133 C CA . PRO A 1 418 ? -9.772 3.221 -5.003 1.00 95.50 418 PRO A CA 1
ATOM 3134 C C . PRO A 1 418 ? -10.038 2.338 -3.780 1.00 95.50 418 PRO A C 1
ATOM 3136 O O . PRO A 1 418 ? -9.868 1.121 -3.839 1.00 95.50 418 PRO A O 1
ATOM 3139 N N . CYS A 1 419 ? -10.447 2.931 -2.662 1.00 96.50 419 CYS A N 1
ATOM 3140 C CA . CYS A 1 419 ? -10.759 2.211 -1.440 1.00 96.50 419 CYS A CA 1
ATOM 3141 C C . CYS A 1 419 ? -11.910 2.862 -0.687 1.00 96.50 419 CYS A C 1
ATOM 3143 O O . CYS A 1 419 ? -12.265 4.020 -0.913 1.00 96.50 419 CYS A O 1
ATOM 3145 N N . ARG A 1 420 ? -12.488 2.093 0.227 1.00 97.06 420 ARG A N 1
ATOM 3146 C CA . ARG A 1 420 ? -13.515 2.566 1.148 1.00 97.06 420 ARG A CA 1
ATOM 3147 C C . ARG A 1 420 ? -13.377 1.872 2.489 1.00 97.06 420 ARG A C 1
ATOM 3149 O O . ARG A 1 420 ? -12.973 0.709 2.556 1.00 97.06 420 ARG A O 1
ATOM 3156 N N . LEU A 1 421 ? -13.764 2.578 3.538 1.00 97.75 421 LEU A N 1
ATOM 3157 C CA . LEU A 1 421 ? -14.020 1.990 4.838 1.00 97.75 421 LEU A CA 1
ATOM 3158 C C . LEU A 1 421 ? -15.320 1.182 4.767 1.00 97.75 421 LEU A C 1
ATOM 3160 O O . LEU A 1 421 ? -16.280 1.587 4.105 1.00 97.75 421 LEU A O 1
ATOM 3164 N N . VAL A 1 422 ? -15.360 0.048 5.450 1.00 96.12 422 VAL A N 1
ATOM 3165 C CA . VAL A 1 422 ? -16.565 -0.757 5.667 1.00 96.12 422 VAL A CA 1
ATOM 3166 C C . VAL A 1 422 ? -16.641 -1.180 7.131 1.00 96.12 422 VAL A C 1
ATOM 3168 O O . VAL A 1 422 ? -15.635 -1.159 7.844 1.00 96.12 422 VAL A O 1
ATOM 3171 N N . SER A 1 423 ? -17.845 -1.531 7.583 1.00 94.31 423 SER A N 1
ATOM 3172 C CA . SER A 1 423 ? -18.096 -1.983 8.948 1.00 94.31 423 SER A CA 1
ATOM 3173 C C . SER A 1 423 ? -18.877 -3.291 8.998 1.00 94.31 423 SER A C 1
ATOM 3175 O O . SER A 1 423 ? -19.662 -3.613 8.106 1.00 94.31 423 SER A O 1
ATOM 3177 N N . GLU A 1 424 ? -18.662 -4.035 10.076 1.00 91.19 424 GLU A N 1
ATOM 3178 C CA . GLU A 1 424 ? -19.443 -5.199 10.485 1.00 91.19 424 GLU A CA 1
ATOM 3179 C C . GLU A 1 424 ? -19.618 -5.131 12.000 1.00 91.19 424 GLU A C 1
ATOM 3181 O O . GLU A 1 424 ? -18.671 -4.823 12.723 1.00 91.19 424 GLU A O 1
ATOM 3186 N N . ASP A 1 425 ? -20.814 -5.445 12.489 1.00 88.12 425 ASP A N 1
ATOM 3187 C CA . ASP A 1 425 ? -21.037 -5.597 13.922 1.00 88.12 425 ASP A CA 1
ATOM 3188 C C . ASP A 1 425 ? -20.990 -7.074 14.292 1.00 88.12 425 ASP A C 1
ATOM 3190 O O . ASP A 1 425 ? -21.587 -7.933 13.634 1.00 88.12 425 ASP A O 1
ATOM 3194 N N . GLN A 1 426 ? -20.261 -7.381 15.361 1.00 85.94 426 GLN A N 1
ATOM 3195 C CA . GLN A 1 426 ? -20.030 -8.755 15.791 1.00 85.94 426 GLN A CA 1
ATOM 3196 C C . GLN A 1 426 ? -20.492 -8.962 17.225 1.00 85.94 426 GLN A C 1
ATOM 3198 O O . GLN A 1 426 ? -20.195 -8.162 18.107 1.00 85.94 426 GLN A O 1
ATOM 3203 N N . ARG A 1 427 ? -21.177 -10.073 17.496 1.00 88.44 427 ARG A N 1
ATOM 3204 C CA . ARG A 1 427 ? -21.522 -10.475 18.861 1.00 88.44 427 ARG A CA 1
ATOM 3205 C C . ARG A 1 427 ? -20.556 -11.554 19.353 1.00 88.44 427 ARG A C 1
ATOM 3207 O O . ARG A 1 427 ? -20.471 -12.604 18.709 1.00 88.44 427 ARG A O 1
ATOM 3214 N N . PRO A 1 428 ? -19.842 -11.322 20.465 1.00 89.19 428 PRO A N 1
ATOM 3215 C CA . PRO A 1 428 ? -19.007 -12.343 21.075 1.00 89.19 428 PRO A CA 1
ATOM 3216 C C . PRO A 1 428 ? -19.837 -13.329 21.913 1.00 89.19 428 PRO A C 1
ATOM 3218 O O . PRO A 1 428 ? -20.851 -12.954 22.507 1.00 89.19 428 PRO A O 1
ATOM 3221 N N . ASP A 1 429 ? -19.406 -14.588 21.965 1.00 87.56 429 ASP A N 1
ATOM 3222 C CA . ASP A 1 429 ? -19.888 -15.588 22.922 1.00 87.56 429 ASP A CA 1
ATOM 3223 C C . ASP A 1 429 ? -19.078 -15.559 24.234 1.00 87.56 429 ASP A C 1
ATOM 3225 O O . ASP A 1 429 ? -18.131 -14.787 24.390 1.00 87.56 429 ASP A O 1
ATOM 3229 N N . VAL A 1 430 ? -19.438 -16.420 25.191 1.00 85.75 430 VAL A N 1
ATOM 3230 C CA . VAL A 1 430 ? -18.764 -16.524 26.503 1.00 85.75 430 VAL A CA 1
ATOM 3231 C C . VAL A 1 430 ? -17.281 -16.903 26.416 1.00 85.75 430 VAL A C 1
ATOM 3233 O O . VAL A 1 430 ? -16.533 -16.650 27.355 1.00 85.75 430 VAL A O 1
ATOM 3236 N N . ASN A 1 431 ? -16.851 -17.492 25.298 1.00 86.06 431 ASN A N 1
ATOM 3237 C CA . ASN A 1 431 ? -15.463 -17.863 25.030 1.00 86.06 431 ASN A CA 1
ATOM 3238 C C . ASN A 1 431 ? -14.730 -16.789 24.206 1.00 86.06 431 ASN A C 1
ATOM 3240 O O . ASN A 1 431 ? -13.569 -16.978 23.847 1.00 86.06 431 ASN A O 1
ATOM 3244 N N . GLY A 1 432 ? -15.402 -15.682 23.882 1.00 83.94 432 GLY A N 1
ATOM 3245 C CA . GLY A 1 432 ? -14.882 -14.603 23.052 1.00 83.94 432 GLY A CA 1
ATOM 3246 C C . GLY A 1 432 ? -14.904 -14.887 21.552 1.00 83.94 432 GLY A C 1
ATOM 3247 O O . GLY A 1 432 ? -14.365 -14.087 20.788 1.00 83.94 432 GLY A O 1
ATOM 3248 N N . ASN A 1 433 ? -15.529 -15.979 21.092 1.00 86.31 433 ASN A N 1
ATOM 3249 C CA . ASN A 1 433 ? -15.696 -16.202 19.655 1.00 86.31 433 ASN A CA 1
ATOM 3250 C C . ASN A 1 433 ? -16.737 -15.233 19.103 1.00 86.31 433 ASN A C 1
ATOM 3252 O O . ASN A 1 433 ? -17.802 -15.043 19.687 1.00 86.31 433 ASN A O 1
ATOM 3256 N N . ARG A 1 434 ? -16.447 -14.651 17.943 1.00 86.88 434 ARG A N 1
ATOM 3257 C CA . ARG A 1 434 ? -17.231 -13.570 17.344 1.00 86.88 434 ARG A CA 1
ATOM 3258 C C . ARG A 1 434 ? -18.115 -14.114 16.229 1.00 86.88 434 ARG A C 1
ATOM 3260 O O . ARG A 1 434 ? -17.662 -14.916 15.414 1.00 86.88 434 ARG A O 1
ATOM 3267 N N . ARG A 1 435 ? -19.374 -13.679 16.179 1.00 87.56 435 ARG A N 1
ATOM 3268 C CA . ARG A 1 435 ? -20.296 -13.983 15.076 1.00 87.56 435 ARG A CA 1
ATOM 3269 C C . ARG A 1 435 ? -20.841 -12.686 14.483 1.00 87.56 435 ARG A C 1
ATOM 3271 O O . ARG A 1 435 ? -21.274 -11.840 15.270 1.00 87.56 435 ARG A O 1
ATOM 3278 N N . PRO A 1 436 ? -20.853 -12.530 13.147 1.00 87.56 436 PRO A N 1
ATOM 3279 C CA . PRO A 1 436 ? -21.512 -11.398 12.511 1.00 87.56 436 PRO A CA 1
ATOM 3280 C C . PRO A 1 436 ? -22.978 -11.311 12.940 1.00 87.56 436 PRO A C 1
ATOM 3282 O O . PRO A 1 436 ? -23.668 -12.329 13.058 1.00 87.56 436 PRO A O 1
ATOM 3285 N N . VAL A 1 437 ? -23.446 -10.094 13.183 1.00 88.44 437 VAL A N 1
ATOM 3286 C CA . VAL A 1 437 ? -24.855 -9.777 13.428 1.00 88.44 437 VAL A CA 1
ATOM 3287 C C . VAL A 1 437 ? -25.314 -8.700 12.449 1.00 88.44 437 VAL A C 1
ATOM 3289 O O . VAL A 1 437 ? -24.523 -8.175 11.672 1.00 88.44 437 VAL A O 1
ATOM 3292 N N . ALA A 1 438 ? -26.612 -8.390 12.448 1.00 86.69 438 ALA A N 1
ATOM 3293 C CA . ALA A 1 438 ? -27.123 -7.286 11.646 1.00 86.69 438 ALA A CA 1
ATOM 3294 C C . ALA A 1 438 ? -26.412 -5.982 12.037 1.00 86.69 438 ALA A C 1
ATOM 3296 O O . ALA A 1 438 ? -26.422 -5.609 13.212 1.00 86.69 438 ALA A O 1
ATOM 3297 N N . THR A 1 439 ? -25.812 -5.317 11.051 1.00 82.62 439 THR A N 1
ATOM 3298 C CA . THR A 1 439 ? -25.045 -4.089 11.255 1.00 82.62 439 THR A CA 1
ATOM 3299 C C . THR A 1 439 ? -25.949 -2.957 11.763 1.00 82.62 439 THR A C 1
ATOM 3301 O O . THR A 1 439 ? -27.008 -2.674 11.192 1.00 82.62 439 THR A O 1
ATOM 3304 N N . ASP A 1 440 ? -25.524 -2.299 12.836 1.00 88.50 440 ASP A N 1
ATOM 3305 C CA . ASP A 1 440 ? -26.182 -1.177 13.493 1.00 88.50 440 ASP A CA 1
ATOM 3306 C C . ASP A 1 440 ? -26.266 0.024 12.521 1.00 88.50 440 ASP A C 1
ATOM 3308 O O . ASP A 1 440 ? -25.315 0.326 11.785 1.00 88.50 440 ASP A O 1
ATOM 3312 N N . PRO A 1 441 ? -27.401 0.745 12.470 1.00 91.25 441 PRO A N 1
ATOM 3313 C CA . PRO A 1 441 ? -27.524 1.972 11.684 1.00 91.25 441 PRO A CA 1
ATOM 3314 C C . PRO A 1 441 ? -26.437 3.025 11.965 1.00 91.25 441 PRO A C 1
ATOM 3316 O O . PRO A 1 441 ? -26.089 3.788 11.061 1.00 91.25 441 PRO A O 1
ATOM 3319 N N . ARG A 1 442 ? -25.886 3.071 13.184 1.00 91.12 442 ARG A N 1
ATOM 3320 C CA . ARG A 1 442 ? -24.786 3.967 13.584 1.00 91.12 442 ARG A CA 1
ATOM 3321 C C . ARG A 1 442 ? -23.495 3.617 12.854 1.00 91.12 442 ARG A C 1
ATOM 3323 O O . ARG A 1 442 ? -22.873 4.507 12.279 1.00 91.12 442 ARG A O 1
ATOM 3330 N N . SER A 1 443 ? -23.146 2.330 12.807 1.00 91.75 443 SER A N 1
ATOM 3331 C CA . SER A 1 443 ? -21.974 1.808 12.091 1.00 91.75 443 SER A CA 1
ATOM 3332 C C . SER A 1 443 ? -22.054 2.128 10.597 1.00 91.75 443 SER A C 1
ATOM 3334 O O . SER A 1 443 ? -21.065 2.550 9.996 1.00 91.75 443 SER A O 1
ATOM 3336 N N . HIS A 1 444 ? -23.245 2.013 9.998 1.00 92.12 444 HIS A N 1
ATOM 3337 C CA . HIS A 1 444 ? -23.469 2.401 8.601 1.00 92.12 444 HIS A CA 1
ATOM 3338 C C . HIS A 1 444 ? -23.332 3.908 8.365 1.00 92.12 444 HIS A C 1
ATOM 3340 O O . HIS A 1 444 ? -22.711 4.312 7.382 1.00 92.12 444 HIS A O 1
ATOM 3346 N N . ARG A 1 445 ? -23.923 4.747 9.229 1.00 94.31 445 ARG A N 1
ATOM 3347 C CA . ARG A 1 445 ? -23.832 6.211 9.096 1.00 94.31 445 ARG A CA 1
ATOM 3348 C C . ARG A 1 445 ? -22.400 6.696 9.246 1.00 94.31 445 ARG A C 1
ATOM 3350 O O . ARG A 1 445 ? -21.955 7.453 8.394 1.00 94.31 445 ARG A O 1
ATOM 3357 N N . PHE A 1 446 ? -21.683 6.202 10.255 1.00 94.50 446 PHE A N 1
ATOM 3358 C CA . PHE A 1 446 ? -20.273 6.518 10.454 1.00 94.50 446 PHE A CA 1
ATOM 3359 C C . PHE A 1 446 ? -19.453 6.196 9.203 1.00 94.50 446 PHE A C 1
ATOM 3361 O O . PHE A 1 446 ? -18.792 7.073 8.665 1.00 94.50 446 PHE A O 1
ATOM 3368 N N . VAL A 1 447 ? -19.553 4.971 8.680 1.00 95.88 447 VAL A N 1
ATOM 3369 C CA . VAL A 1 447 ? -18.801 4.569 7.483 1.00 95.88 447 VAL A CA 1
ATOM 3370 C C . VAL A 1 447 ? -19.184 5.392 6.253 1.00 95.88 447 VAL A C 1
ATOM 3372 O O . VAL A 1 447 ? -18.313 5.775 5.472 1.00 95.88 447 VAL A O 1
ATOM 3375 N N . ARG A 1 448 ? -20.475 5.676 6.057 1.00 96.19 448 ARG A N 1
ATOM 3376 C CA . ARG A 1 448 ? -20.937 6.538 4.961 1.00 96.19 448 ARG A CA 1
ATOM 3377 C C . ARG A 1 448 ? -20.321 7.933 5.072 1.00 96.19 448 ARG A C 1
ATOM 3379 O O . ARG A 1 448 ? -19.772 8.418 4.086 1.00 96.19 448 ARG A O 1
ATOM 3386 N N . ASP A 1 449 ? -20.406 8.548 6.248 1.00 95.88 449 ASP A N 1
ATOM 3387 C CA . ASP A 1 449 ? -19.932 9.910 6.485 1.00 95.88 449 ASP A CA 1
ATOM 3388 C C . ASP A 1 449 ? -18.396 9.967 6.388 1.00 95.88 449 ASP A C 1
ATOM 3390 O O . ASP A 1 449 ? -17.861 10.862 5.736 1.00 95.88 449 ASP A O 1
ATOM 3394 N N . PHE A 1 450 ? -17.687 8.962 6.914 1.00 96.81 450 PHE A N 1
ATOM 3395 C CA . PHE A 1 450 ? -16.237 8.812 6.775 1.00 96.81 450 PHE A CA 1
ATOM 3396 C C . PHE A 1 450 ? -15.819 8.723 5.302 1.00 96.81 450 PHE A C 1
ATOM 3398 O O . PHE A 1 450 ? -14.951 9.469 4.856 1.00 96.81 450 PHE A O 1
ATOM 3405 N N . ASN A 1 451 ? -16.464 7.854 4.516 1.00 97.12 451 ASN A N 1
ATOM 3406 C CA . ASN A 1 451 ? -16.149 7.691 3.095 1.00 97.12 451 ASN A CA 1
ATOM 3407 C C . ASN A 1 451 ? -16.474 8.946 2.275 1.00 97.12 451 ASN A C 1
ATOM 3409 O O . ASN A 1 451 ? -15.705 9.310 1.388 1.00 97.12 451 ASN A O 1
ATOM 3413 N N . GLN A 1 452 ? -17.582 9.628 2.576 1.00 96.00 452 GLN A N 1
ATOM 3414 C CA . GLN A 1 452 ? -17.947 10.885 1.918 1.00 96.00 452 GLN A CA 1
ATOM 3415 C C . GLN A 1 452 ? -16.898 11.981 2.157 1.00 96.00 452 GLN A C 1
ATOM 3417 O O . GLN A 1 452 ? -16.622 12.774 1.256 1.00 96.00 452 GLN A O 1
ATOM 3422 N N . HIS A 1 453 ? -16.297 12.009 3.349 1.00 96.12 453 HIS A N 1
ATOM 3423 C CA . HIS A 1 453 ? -15.306 13.011 3.741 1.00 96.12 453 HIS A CA 1
ATOM 3424 C C . HIS A 1 453 ? -13.859 12.514 3.645 1.00 96.12 453 HIS A C 1
ATOM 3426 O O . HIS A 1 453 ? -12.943 13.238 4.038 1.00 96.12 453 HIS A O 1
ATOM 3432 N N . LEU A 1 454 ? -13.619 11.334 3.060 1.00 94.88 454 LEU A N 1
ATOM 3433 C CA . LEU A 1 454 ? -12.279 10.770 2.897 1.00 94.88 454 LEU A CA 1
ATOM 3434 C C . LEU A 1 454 ? -11.280 11.745 2.240 1.00 94.88 454 LEU A C 1
ATOM 3436 O O . LEU A 1 454 ? -10.139 11.787 2.700 1.00 94.88 454 LEU A O 1
ATOM 3440 N N . PRO A 1 455 ? -11.655 12.590 1.251 1.00 92.56 455 PRO A N 1
ATOM 3441 C CA . PRO A 1 455 ? -10.750 13.614 0.726 1.00 92.56 455 PRO A CA 1
ATOM 3442 C C . PRO A 1 455 ? -10.301 14.646 1.773 1.00 92.56 455 PRO A C 1
ATOM 3444 O O . PRO A 1 455 ? -9.131 15.016 1.804 1.00 92.56 455 PRO A O 1
ATOM 3447 N N . ALA A 1 456 ? -11.201 15.103 2.651 1.00 93.38 456 ALA A N 1
ATOM 3448 C CA . ALA A 1 456 ? -10.861 16.045 3.721 1.00 93.38 456 ALA A CA 1
ATOM 3449 C C . ALA A 1 456 ? -9.994 15.373 4.796 1.00 93.38 456 ALA A C 1
ATOM 3451 O O . ALA A 1 456 ? -8.972 15.927 5.198 1.00 93.38 456 ALA A O 1
ATOM 3452 N N . ILE A 1 457 ? -10.352 14.143 5.179 1.00 94.88 457 ILE A N 1
ATOM 3453 C CA . ILE A 1 457 ? -9.582 13.320 6.119 1.00 94.88 457 ILE A CA 1
ATOM 3454 C C . ILE A 1 457 ? -8.164 13.082 5.582 1.00 94.88 457 ILE A C 1
ATOM 3456 O O . ILE A 1 457 ? -7.202 13.222 6.326 1.00 94.88 457 ILE A O 1
ATOM 3460 N N . SER A 1 458 ? -8.014 12.800 4.285 1.00 93.00 458 SER A N 1
ATOM 3461 C CA . SER A 1 458 ? -6.711 12.536 3.654 1.00 93.00 458 SER A CA 1
ATOM 3462 C C . SER A 1 458 ? -5.818 13.775 3.552 1.00 93.00 458 SER A C 1
ATOM 3464 O O . SER A 1 458 ? -4.597 13.647 3.567 1.00 93.00 458 SER A O 1
ATOM 3466 N N . ARG A 1 459 ? -6.401 14.981 3.476 1.00 90.25 459 ARG A N 1
ATOM 3467 C CA . ARG A 1 459 ? -5.631 16.236 3.534 1.00 90.25 459 ARG A CA 1
ATOM 3468 C C . ARG A 1 459 ? -5.053 16.479 4.924 1.00 90.25 459 ARG A C 1
ATOM 3470 O O . ARG A 1 459 ? -3.894 16.872 5.033 1.00 90.25 459 ARG A O 1
ATOM 3477 N N . GLN A 1 460 ? -5.845 16.233 5.969 1.00 91.62 460 GLN A N 1
ATOM 3478 C CA . GLN A 1 460 ? -5.380 16.341 7.353 1.00 91.62 460 GLN A CA 1
ATOM 3479 C C . GLN A 1 460 ? -4.385 15.221 7.694 1.00 91.62 460 GLN A C 1
ATOM 3481 O O . GLN A 1 460 ? -3.350 15.484 8.296 1.00 91.62 460 GLN A O 1
ATOM 3486 N N . TYR A 1 461 ? -4.656 13.997 7.237 1.00 92.69 461 TYR A N 1
ATOM 3487 C CA . TYR A 1 461 ? -3.889 12.790 7.542 1.00 92.69 461 TYR A CA 1
ATOM 3488 C C . TYR A 1 461 ? -3.392 12.100 6.253 1.00 92.69 461 TYR A C 1
ATOM 3490 O O . TYR A 1 461 ? -4.116 11.280 5.673 1.00 92.69 461 TYR A O 1
ATOM 3498 N N . PRO A 1 462 ? -2.144 12.372 5.817 1.00 91.56 462 PRO A N 1
ATOM 3499 C CA . PRO A 1 462 ? -1.535 11.847 4.583 1.00 91.56 462 PRO A CA 1
ATOM 3500 C C . PRO A 1 462 ? -1.607 10.345 4.402 1.00 91.56 462 PRO A C 1
ATOM 3502 O O . PRO A 1 462 ? -1.670 9.854 3.273 1.00 91.56 462 PRO A O 1
ATOM 3505 N N . ILE A 1 463 ? -1.605 9.617 5.519 1.00 93.19 463 ILE A N 1
ATOM 3506 C CA . ILE A 1 463 ? -1.642 8.162 5.549 1.00 93.19 463 ILE A CA 1
ATOM 3507 C C . ILE A 1 463 ? -2.817 7.607 4.732 1.00 93.19 463 ILE A C 1
ATOM 3509 O O . ILE A 1 463 ? -2.658 6.598 4.050 1.00 93.19 463 ILE A O 1
ATOM 3513 N N . TYR A 1 464 ? -3.959 8.305 4.686 1.00 95.50 464 TYR A N 1
ATOM 3514 C CA . TYR A 1 464 ? -5.119 7.877 3.897 1.00 95.50 464 TYR A CA 1
ATOM 3515 C C . TYR A 1 464 ? -5.009 8.202 2.406 1.00 95.50 464 TYR A C 1
ATOM 3517 O O . TYR A 1 464 ? -5.573 7.467 1.593 1.00 95.50 464 TYR A O 1
ATOM 3525 N N . HIS A 1 465 ? -4.269 9.243 2.006 1.00 95.12 465 HIS A N 1
ATOM 3526 C CA . HIS A 1 465 ? -3.939 9.427 0.586 1.00 95.12 465 HIS A CA 1
ATOM 3527 C C . HIS A 1 465 ? -2.919 8.385 0.131 1.00 95.12 465 HIS A C 1
ATOM 3529 O O . HIS A 1 465 ? -3.071 7.789 -0.931 1.00 95.12 465 HIS A O 1
ATOM 3535 N N . SER A 1 466 ? -1.919 8.101 0.967 1.00 94.19 466 SER A N 1
ATOM 3536 C CA . SER A 1 466 ? -0.961 7.025 0.712 1.00 94.19 466 SER A CA 1
ATOM 3537 C C . SER A 1 466 ? -1.664 5.659 0.619 1.00 94.19 466 SER A C 1
ATOM 3539 O O . SER A 1 466 ? -1.389 4.867 -0.282 1.00 94.19 466 SER A O 1
ATOM 3541 N N . LEU A 1 467 ? -2.686 5.425 1.454 1.00 96.06 467 LEU A N 1
ATOM 3542 C CA . LEU A 1 467 ? -3.520 4.224 1.379 1.00 96.06 467 LEU A CA 1
ATOM 3543 C C . LEU A 1 467 ? -4.301 4.178 0.063 1.00 96.06 467 LEU A C 1
ATOM 3545 O O . LEU A 1 467 ? -4.335 3.143 -0.595 1.00 96.06 467 LEU A O 1
ATOM 3549 N N . GLN A 1 468 ? -4.893 5.294 -0.365 1.00 96.06 468 GLN A N 1
ATOM 3550 C CA . GLN A 1 468 ? -5.543 5.375 -1.674 1.00 96.06 468 GLN A CA 1
ATOM 3551 C C . GLN A 1 468 ? -4.557 5.099 -2.819 1.00 96.06 468 GLN A C 1
ATOM 3553 O O . GLN A 1 468 ? -4.900 4.364 -3.747 1.00 96.06 468 GLN A O 1
ATOM 3558 N N . ASN A 1 469 ? -3.327 5.614 -2.746 1.00 95.31 469 ASN A N 1
ATOM 3559 C CA . ASN A 1 469 ? -2.280 5.310 -3.720 1.00 95.31 469 ASN A CA 1
ATOM 3560 C C . ASN A 1 469 ? -1.969 3.814 -3.773 1.00 95.31 469 ASN A C 1
ATOM 3562 O O . ASN A 1 469 ? -1.901 3.276 -4.872 1.00 95.31 469 ASN A O 1
ATOM 3566 N N . LEU A 1 470 ? -1.870 3.124 -2.633 1.00 95.44 470 LEU A N 1
ATOM 3567 C CA . LEU A 1 470 ? -1.658 1.672 -2.584 1.00 95.44 470 LEU A CA 1
ATOM 3568 C C . LEU A 1 470 ? -2.746 0.900 -3.358 1.00 95.44 470 LEU A C 1
ATOM 3570 O O . LEU A 1 470 ? -2.435 0.062 -4.207 1.00 95.44 470 LEU A O 1
ATOM 3574 N N . TYR A 1 471 ? -4.026 1.212 -3.130 1.00 96.81 471 TYR A N 1
ATOM 3575 C CA . TYR A 1 471 ? -5.126 0.574 -3.870 1.00 96.81 471 TYR A CA 1
ATOM 3576 C C . TYR A 1 471 ? -5.151 0.972 -5.355 1.00 96.81 471 TYR A C 1
ATOM 3578 O O . TYR A 1 471 ? -5.441 0.136 -6.212 1.00 96.81 471 TYR A O 1
ATOM 3586 N N . ARG A 1 472 ? -4.813 2.225 -5.691 1.00 96.38 472 ARG A N 1
ATOM 3587 C CA . ARG A 1 472 ? -4.720 2.684 -7.089 1.00 96.38 472 ARG A CA 1
ATOM 3588 C C . ARG A 1 472 ? -3.557 2.027 -7.828 1.00 96.38 472 ARG A C 1
ATOM 3590 O O . ARG A 1 472 ? -3.727 1.641 -8.981 1.00 96.38 472 ARG A O 1
ATOM 3597 N N . MET A 1 473 ? -2.407 1.855 -7.182 1.00 96.12 473 MET A N 1
ATOM 3598 C CA . MET A 1 473 ? -1.285 1.082 -7.716 1.00 96.12 473 MET A CA 1
ATOM 3599 C C . MET A 1 473 ? -1.735 -0.337 -8.041 1.00 96.12 473 MET A C 1
ATOM 3601 O O . MET A 1 473 ? -1.399 -0.838 -9.109 1.00 96.12 473 MET A O 1
ATOM 3605 N N . ALA A 1 474 ? -2.521 -0.972 -7.163 1.00 95.94 474 ALA A N 1
ATOM 3606 C CA . ALA A 1 474 ? -3.024 -2.323 -7.402 1.00 95.94 474 ALA A CA 1
ATOM 3607 C C . ALA A 1 474 ? -3.978 -2.377 -8.597 1.00 95.94 474 ALA A C 1
ATOM 3609 O O . ALA A 1 474 ? -3.846 -3.264 -9.437 1.00 95.94 474 ALA A O 1
ATOM 3610 N N . ALA A 1 475 ? -4.858 -1.384 -8.734 1.00 96.06 475 ALA A N 1
ATOM 3611 C CA . ALA A 1 475 ? -5.707 -1.223 -9.911 1.00 96.06 475 ALA A CA 1
ATOM 3612 C C . ALA A 1 475 ? -4.890 -1.041 -11.202 1.00 96.06 475 ALA A C 1
ATOM 3614 O O . ALA A 1 475 ? -5.166 -1.696 -12.204 1.00 96.06 475 ALA A O 1
ATOM 3615 N N . VAL A 1 476 ? -3.851 -0.199 -11.183 1.00 96.06 476 VAL A N 1
ATOM 3616 C CA . VAL A 1 476 ? -2.961 -0.003 -12.337 1.00 96.06 476 VAL A CA 1
ATOM 3617 C C . VAL A 1 476 ? -2.182 -1.280 -12.649 1.00 96.06 476 VAL A C 1
ATOM 3619 O O . VAL A 1 476 ? -2.155 -1.704 -13.796 1.00 96.06 476 VAL A O 1
ATOM 3622 N N . ALA A 1 477 ? -1.592 -1.954 -11.667 1.00 95.38 477 ALA A N 1
ATOM 3623 C CA . ALA A 1 477 ? -0.882 -3.209 -11.899 1.00 95.38 477 ALA A CA 1
ATOM 3624 C C . ALA A 1 477 ? -1.815 -4.305 -12.451 1.00 95.38 477 ALA A C 1
ATOM 3626 O O . ALA A 1 477 ? -1.432 -5.027 -13.375 1.00 95.38 477 ALA A O 1
ATOM 3627 N N . GLN A 1 478 ? -3.055 -4.387 -11.956 1.00 95.19 478 GLN A N 1
ATOM 3628 C CA . GLN A 1 478 ? -4.074 -5.301 -12.474 1.00 95.19 478 GLN A CA 1
ATOM 3629 C C . GLN A 1 478 ? -4.492 -4.937 -13.906 1.00 95.19 478 GLN A C 1
ATOM 3631 O O . GLN A 1 478 ? -4.651 -5.829 -14.739 1.00 95.19 478 GLN A O 1
ATOM 3636 N N . LEU A 1 479 ? -4.589 -3.644 -14.229 1.00 94.88 479 LEU A N 1
ATOM 3637 C CA . LEU A 1 479 ? -4.836 -3.158 -15.589 1.00 94.88 479 LEU A CA 1
ATOM 3638 C C . LEU A 1 479 ? -3.744 -3.651 -16.541 1.00 94.88 479 LEU A C 1
ATOM 3640 O O . LEU A 1 479 ? -4.044 -4.182 -17.612 1.00 94.88 479 LEU A O 1
ATOM 3644 N N . LEU A 1 480 ? -2.478 -3.520 -16.130 1.00 94.19 480 LEU A N 1
ATOM 3645 C CA . LEU A 1 480 ? -1.346 -4.004 -16.917 1.00 94.19 480 LEU A CA 1
ATOM 3646 C C . LEU A 1 480 ? -1.419 -5.521 -17.107 1.00 94.19 480 LEU A C 1
ATOM 3648 O O . LEU A 1 480 ? -1.228 -5.999 -18.221 1.00 94.19 480 LEU A O 1
ATOM 3652 N N . LYS A 1 481 ? -1.754 -6.278 -16.056 1.00 93.25 481 LYS A N 1
ATOM 3653 C CA . LYS A 1 481 ? -1.922 -7.738 -16.129 1.00 93.25 481 LYS A CA 1
ATOM 3654 C C . LYS A 1 481 ? -3.029 -8.164 -17.101 1.00 93.25 481 LYS A C 1
ATOM 3656 O O . LYS A 1 481 ? -2.884 -9.186 -17.762 1.00 93.25 481 LYS A O 1
ATOM 3661 N N . GLN A 1 482 ? -4.118 -7.400 -17.195 1.00 91.62 482 GLN A N 1
ATOM 3662 C CA . GLN A 1 482 ? -5.270 -7.729 -18.045 1.00 91.62 482 GLN A CA 1
ATOM 3663 C C . GLN A 1 482 ? -5.112 -7.296 -19.507 1.00 91.62 482 GLN A C 1
ATOM 3665 O O . GLN A 1 482 ? -5.659 -7.951 -20.397 1.00 91.62 482 GLN A O 1
ATOM 3670 N N . HIS A 1 483 ? -4.410 -6.190 -19.767 1.00 91.12 483 HIS A N 1
ATOM 3671 C CA . HIS A 1 483 ? -4.438 -5.545 -21.085 1.00 91.12 483 HIS A CA 1
ATOM 3672 C C . HIS A 1 483 ? -3.082 -5.379 -21.763 1.00 91.12 483 HIS A C 1
ATOM 3674 O O . HIS A 1 483 ? -3.057 -5.091 -22.959 1.00 91.12 483 HIS A O 1
ATOM 3680 N N . VAL A 1 484 ? -1.967 -5.588 -21.060 1.00 90.44 484 VAL A N 1
ATOM 3681 C CA . VAL A 1 484 ? -0.631 -5.510 -21.661 1.00 90.44 484 VAL A CA 1
ATOM 3682 C C . VAL A 1 484 ? -0.132 -6.918 -21.988 1.00 90.44 484 VAL A C 1
ATOM 3684 O O . VAL A 1 484 ? -0.114 -7.770 -21.098 1.00 90.44 484 VAL A O 1
ATOM 3687 N N . PRO A 1 485 ? 0.304 -7.187 -23.235 1.00 87.88 485 PRO A N 1
ATOM 3688 C CA . PRO A 1 485 ? 0.859 -8.484 -23.603 1.00 87.88 485 PRO A CA 1
ATOM 3689 C C . PRO A 1 485 ? 2.031 -8.887 -22.702 1.00 87.88 485 PRO A C 1
ATOM 3691 O O . PRO A 1 485 ? 2.905 -8.071 -22.412 1.00 87.88 485 PRO A O 1
ATOM 3694 N N . ASP A 1 486 ? 2.102 -10.167 -22.330 1.00 87.81 486 ASP A N 1
ATOM 3695 C CA . ASP A 1 486 ? 3.159 -10.705 -21.456 1.00 87.81 486 ASP A CA 1
ATOM 3696 C C . ASP A 1 486 ? 4.579 -10.411 -21.963 1.00 87.81 486 ASP A C 1
ATOM 3698 O O . ASP A 1 486 ? 5.480 -10.197 -21.157 1.00 87.81 486 ASP A O 1
ATOM 3702 N N . GLN A 1 487 ? 4.767 -10.355 -23.287 1.00 81.69 487 GLN A N 1
ATOM 3703 C CA . GLN A 1 487 ? 6.045 -10.029 -23.932 1.00 81.69 487 GLN A CA 1
ATOM 3704 C C . GLN A 1 487 ? 6.550 -8.625 -23.569 1.00 81.69 487 GLN A C 1
ATOM 3706 O O . GLN A 1 487 ? 7.749 -8.425 -23.446 1.00 81.69 487 GLN A O 1
ATOM 3711 N N . VAL A 1 488 ? 5.637 -7.674 -23.356 1.00 84.38 488 VAL A N 1
ATOM 3712 C CA . VAL A 1 488 ? 5.951 -6.308 -22.911 1.00 84.38 488 VAL A CA 1
ATOM 3713 C C . VAL A 1 488 ? 5.967 -6.238 -21.386 1.00 84.38 488 VAL A C 1
ATOM 3715 O O . VAL A 1 488 ? 6.866 -5.663 -20.775 1.00 84.38 488 VAL A O 1
ATOM 3718 N N . ARG A 1 489 ? 4.958 -6.842 -20.753 1.00 90.00 489 ARG A N 1
ATOM 3719 C CA . ARG A 1 489 ? 4.714 -6.727 -19.316 1.00 90.00 489 ARG A CA 1
ATOM 3720 C C . ARG A 1 489 ? 5.805 -7.388 -18.475 1.00 90.00 489 ARG A C 1
ATOM 3722 O O . ARG A 1 489 ? 6.270 -6.765 -17.524 1.00 90.00 489 ARG A O 1
ATOM 3729 N N . ARG A 1 490 ? 6.204 -8.628 -18.793 1.00 87.75 490 ARG A N 1
ATOM 3730 C CA . ARG A 1 490 ? 7.138 -9.399 -17.952 1.00 87.75 490 ARG A CA 1
ATOM 3731 C C . ARG A 1 490 ? 8.522 -8.753 -17.860 1.00 87.75 490 ARG A C 1
ATOM 3733 O O . ARG A 1 490 ? 8.945 -8.519 -16.732 1.00 87.75 490 ARG A O 1
ATOM 3740 N N . PRO A 1 491 ? 9.195 -8.379 -18.970 1.00 84.06 491 PRO A N 1
ATOM 3741 C CA . PRO A 1 491 ? 10.507 -7.736 -18.877 1.00 84.06 491 PRO A CA 1
ATOM 3742 C C . PRO A 1 491 ? 10.460 -6.406 -18.114 1.00 84.06 491 PRO A C 1
ATOM 3744 O O . PRO A 1 491 ? 11.356 -6.107 -17.334 1.00 84.06 491 PRO A O 1
ATOM 3747 N N . MET A 1 492 ? 9.391 -5.621 -18.294 1.00 89.94 492 MET A N 1
ATOM 3748 C CA . MET A 1 492 ? 9.196 -4.358 -17.576 1.00 89.94 492 MET A CA 1
ATOM 3749 C C . MET A 1 492 ? 8.967 -4.563 -16.068 1.00 89.94 492 MET A C 1
ATOM 3751 O O . MET A 1 492 ? 9.444 -3.759 -15.270 1.00 89.94 492 MET A O 1
ATOM 3755 N N . GLN A 1 493 ? 8.260 -5.627 -15.669 1.00 90.75 493 GLN A N 1
ATOM 3756 C CA . GLN A 1 493 ? 7.941 -5.904 -14.264 1.00 90.75 493 GLN A CA 1
ATOM 3757 C C . GLN A 1 493 ? 9.036 -6.658 -13.508 1.00 90.75 493 GLN A C 1
ATOM 3759 O O . GLN A 1 493 ? 9.080 -6.562 -12.282 1.00 90.75 493 GLN A O 1
ATOM 3764 N N . ALA A 1 494 ? 9.913 -7.384 -14.207 1.00 89.31 494 ALA A N 1
ATOM 3765 C CA . ALA A 1 494 ? 10.938 -8.229 -13.598 1.00 89.31 494 ALA A CA 1
ATOM 3766 C C . ALA A 1 494 ? 11.769 -7.521 -12.507 1.00 89.31 494 ALA A C 1
ATOM 3768 O O . ALA A 1 494 ? 11.843 -8.068 -11.402 1.00 89.31 494 ALA A O 1
ATOM 3769 N N . PRO A 1 495 ? 12.250 -6.271 -12.713 1.00 90.56 495 PRO A N 1
ATOM 3770 C CA . PRO A 1 495 ? 12.940 -5.496 -11.676 1.00 90.56 495 PRO A CA 1
ATOM 3771 C C . PRO A 1 495 ? 12.198 -5.362 -10.348 1.00 90.56 495 PRO A C 1
ATOM 3773 O O . PRO A 1 495 ? 12.825 -5.278 -9.291 1.00 90.56 495 PRO A O 1
ATOM 3776 N N . PHE A 1 496 ? 10.868 -5.316 -10.389 1.00 91.12 496 PHE A N 1
ATOM 3777 C CA . PHE A 1 496 ? 10.019 -5.114 -9.216 1.00 91.12 496 PHE A CA 1
ATOM 3778 C C . PHE A 1 496 ? 9.638 -6.429 -8.522 1.00 91.12 496 PHE A C 1
ATOM 3780 O O . PHE A 1 496 ? 9.084 -6.395 -7.428 1.00 91.12 496 PHE A O 1
ATOM 3787 N N . LEU A 1 497 ? 9.934 -7.575 -9.143 1.00 89.62 497 LEU A N 1
ATOM 3788 C CA . LEU A 1 497 ? 9.626 -8.918 -8.638 1.00 89.62 497 LEU A CA 1
ATOM 3789 C C . LEU A 1 497 ? 10.842 -9.633 -8.024 1.00 89.62 497 LEU A C 1
ATOM 3791 O O . LEU A 1 497 ? 10.702 -10.736 -7.490 1.00 89.62 497 LEU A O 1
ATOM 3795 N N . VAL A 1 498 ? 12.031 -9.028 -8.101 1.00 82.50 498 VAL A N 1
ATOM 3796 C CA . VAL A 1 498 ? 13.274 -9.543 -7.507 1.00 82.50 498 VAL A CA 1
ATOM 3797 C C . VAL A 1 498 ? 13.105 -9.738 -5.993 1.00 82.50 498 VAL A C 1
ATOM 3799 O O . VAL A 1 498 ? 12.765 -8.797 -5.278 1.00 82.50 498 VAL A O 1
ATOM 3802 N N . ARG A 1 499 ? 13.377 -10.956 -5.496 1.00 68.62 499 ARG A N 1
ATOM 3803 C CA . ARG A 1 499 ? 13.258 -11.330 -4.071 1.00 68.62 499 ARG A CA 1
ATOM 3804 C C . ARG A 1 499 ? 14.611 -11.513 -3.368 1.00 68.62 499 ARG A C 1
ATOM 3806 O O . ARG A 1 499 ? 15.596 -11.930 -3.978 1.00 68.62 499 ARG A O 1
ATOM 3813 N N . GLY A 1 500 ? 14.599 -11.340 -2.042 1.00 56.38 500 GLY A N 1
ATOM 3814 C CA . GLY A 1 500 ? 15.687 -11.687 -1.115 1.00 56.38 500 GLY A CA 1
ATOM 3815 C C . GLY A 1 500 ? 16.550 -10.496 -0.678 1.00 56.38 500 GLY A C 1
ATOM 3816 O O . GLY A 1 500 ? 16.261 -9.355 -1.023 1.00 56.38 500 GLY A O 1
ATOM 3817 N N . ASN A 1 501 ? 17.653 -10.768 0.038 1.00 53.78 501 ASN A N 1
ATOM 3818 C CA . ASN A 1 501 ? 18.593 -9.771 0.602 1.00 53.78 501 ASN A CA 1
ATOM 3819 C C . ASN A 1 501 ? 19.367 -8.934 -0.450 1.00 53.78 501 ASN A C 1
ATOM 3821 O O . ASN A 1 501 ? 20.428 -8.368 -0.178 1.00 53.78 501 ASN A O 1
ATOM 3825 N N . THR A 1 502 ? 18.883 -8.874 -1.689 1.00 52.38 502 THR A N 1
ATOM 3826 C CA . THR A 1 502 ? 19.392 -7.970 -2.723 1.00 52.38 502 THR A CA 1
ATOM 3827 C C . THR A 1 502 ? 18.861 -6.553 -2.545 1.00 52.38 502 THR A C 1
ATOM 3829 O O . THR A 1 502 ? 19.521 -5.613 -2.992 1.00 52.38 502 THR A O 1
ATOM 3832 N N . THR A 1 503 ? 17.726 -6.372 -1.867 1.00 58.31 503 THR A N 1
ATOM 3833 C CA . THR A 1 503 ? 17.145 -5.048 -1.639 1.00 58.31 503 THR A CA 1
ATOM 3834 C C . THR A 1 503 ? 18.028 -4.222 -0.709 1.00 58.31 503 THR A C 1
ATOM 3836 O O . THR A 1 503 ? 18.505 -4.704 0.312 1.00 58.31 503 THR A O 1
ATOM 3839 N N . THR A 1 504 ? 18.250 -2.953 -1.053 1.00 54.16 504 THR A N 1
ATOM 3840 C CA . THR A 1 504 ? 18.976 -1.991 -0.201 1.00 54.16 504 THR A CA 1
ATOM 3841 C C . THR A 1 504 ? 18.071 -1.323 0.840 1.00 54.16 504 THR A C 1
ATOM 3843 O O . THR A 1 504 ? 18.484 -0.377 1.501 1.00 54.16 504 THR A O 1
ATOM 3846 N N . ILE A 1 505 ? 16.834 -1.809 0.974 1.00 63.41 505 ILE A N 1
ATOM 3847 C CA . ILE A 1 505 ? 15.872 -1.396 1.994 1.00 63.41 505 ILE A CA 1
ATOM 3848 C C . ILE A 1 505 ? 16.084 -2.303 3.209 1.00 63.41 505 ILE A C 1
ATOM 3850 O O . ILE A 1 505 ? 15.996 -3.523 3.074 1.00 63.41 505 ILE A O 1
ATOM 3854 N N . SER A 1 506 ? 16.389 -1.706 4.362 1.00 63.59 506 SER A N 1
ATOM 3855 C CA . SER A 1 506 ? 16.606 -2.436 5.613 1.00 63.59 506 SER A CA 1
ATOM 3856 C C . SER A 1 506 ? 15.314 -3.094 6.116 1.00 63.59 506 SER A C 1
ATOM 3858 O O . SER A 1 506 ? 14.253 -2.471 6.009 1.00 63.59 506 SER A O 1
ATOM 3860 N N . PRO A 1 507 ? 15.388 -4.311 6.686 1.00 71.38 507 PRO A N 1
ATOM 3861 C CA . PRO A 1 507 ? 14.253 -4.923 7.369 1.00 71.38 507 PRO A CA 1
ATOM 3862 C C . PRO A 1 507 ? 13.892 -4.133 8.634 1.00 71.38 507 PRO A C 1
ATOM 3864 O O . PRO A 1 507 ? 14.743 -3.462 9.226 1.00 71.38 507 PRO A O 1
ATOM 3867 N N . LEU A 1 508 ? 12.630 -4.225 9.044 1.00 77.31 508 LEU A N 1
ATOM 3868 C CA . LEU A 1 508 ? 12.065 -3.565 10.219 1.00 77.31 508 LEU A CA 1
ATOM 3869 C C . LEU A 1 508 ? 11.618 -4.593 11.270 1.00 77.31 508 LEU A C 1
ATOM 3871 O O . LEU A 1 508 ? 11.228 -5.704 10.906 1.00 77.31 508 LEU A O 1
ATOM 3875 N N . PRO A 1 509 ? 11.588 -4.236 12.567 1.00 79.75 509 PRO A N 1
ATOM 3876 C CA . PRO A 1 509 ? 10.925 -5.047 13.585 1.00 79.75 509 PRO A CA 1
ATOM 3877 C C . PRO A 1 509 ? 9.496 -5.430 13.181 1.00 79.75 509 PRO A C 1
ATOM 3879 O O . PRO A 1 509 ? 8.741 -4.613 12.658 1.00 79.75 509 PRO A O 1
ATOM 3882 N N . VAL A 1 510 ? 9.109 -6.683 13.413 1.00 88.25 510 VAL A N 1
ATOM 3883 C CA . VAL A 1 510 ? 7.794 -7.187 12.996 1.00 88.25 510 VAL A CA 1
ATOM 3884 C C . VAL A 1 510 ? 6.710 -6.710 13.974 1.00 88.25 510 VAL A C 1
ATOM 3886 O O . VAL A 1 510 ? 6.801 -7.039 15.157 1.00 88.25 510 VAL A O 1
ATOM 3889 N N . PRO A 1 511 ? 5.646 -6.012 13.529 1.00 89.50 511 PRO A N 1
ATOM 3890 C CA . PRO A 1 511 ? 4.538 -5.630 14.402 1.00 89.50 511 PRO A CA 1
ATOM 3891 C C . PRO A 1 511 ? 3.677 -6.851 14.756 1.00 89.50 511 PRO A C 1
ATOM 3893 O O . PRO A 1 511 ? 3.091 -7.488 13.880 1.00 89.50 511 PRO A O 1
ATOM 3896 N N . THR A 1 512 ? 3.575 -7.176 16.047 1.00 94.25 512 THR A N 1
ATOM 3897 C CA . THR A 1 512 ? 2.854 -8.363 16.550 1.00 94.25 512 THR A CA 1
ATOM 3898 C C . THR A 1 512 ? 1.748 -8.041 17.552 1.00 94.25 512 THR A C 1
ATOM 3900 O O . THR A 1 512 ? 0.808 -8.831 17.704 1.00 94.25 512 THR A O 1
ATOM 3903 N N . SER A 1 513 ? 1.807 -6.894 18.235 1.00 93.31 513 SER A N 1
ATOM 3904 C CA . SER A 1 513 ? 0.780 -6.500 19.204 1.00 93.31 513 SER A CA 1
ATOM 3905 C C . SER A 1 513 ? 0.658 -4.988 19.377 1.00 93.31 513 SER A C 1
ATOM 3907 O O . SER A 1 513 ? 1.588 -4.247 19.087 1.00 93.31 513 SER A O 1
ATOM 3909 N N . VAL A 1 514 ? -0.490 -4.526 19.869 1.00 90.44 514 VAL A N 1
ATOM 3910 C CA . VAL A 1 514 ? -0.750 -3.117 20.213 1.00 90.44 514 VAL A CA 1
ATOM 3911 C C . VAL A 1 514 ? -1.604 -3.045 21.476 1.00 90.44 514 VAL A C 1
ATOM 3913 O O . VAL A 1 514 ? -2.393 -3.954 21.757 1.00 90.44 514 VAL A O 1
ATOM 3916 N N . ASP A 1 515 ? -1.461 -1.982 22.263 1.00 86.62 515 ASP A N 1
ATOM 3917 C CA . ASP A 1 515 ? -2.352 -1.753 23.400 1.00 86.62 515 ASP A CA 1
ATOM 3918 C C . ASP A 1 515 ? -3.804 -1.549 22.936 1.00 86.62 515 ASP A C 1
ATOM 3920 O O . ASP A 1 515 ? -4.071 -0.919 21.912 1.00 86.62 515 ASP A O 1
ATOM 3924 N N . SER A 1 516 ? -4.763 -2.105 23.687 1.00 80.94 516 SER A N 1
ATOM 3925 C CA . SER A 1 516 ? -6.178 -2.035 23.311 1.00 80.94 516 SER A CA 1
ATOM 3926 C C . SER A 1 516 ? -6.690 -0.604 23.223 1.00 80.94 516 SER A C 1
ATOM 3928 O O . SER A 1 516 ? -6.641 0.154 24.193 1.00 80.94 516 SER A O 1
ATOM 3930 N N . ILE A 1 517 ? -7.302 -0.292 22.082 1.00 70.44 517 ILE A N 1
ATOM 3931 C CA . ILE A 1 517 ? -8.097 0.916 21.883 1.00 70.44 517 ILE A CA 1
ATOM 3932 C C . ILE A 1 517 ? -9.525 0.606 22.356 1.00 70.44 517 ILE A C 1
ATOM 3934 O O . ILE A 1 517 ? -10.356 0.090 21.605 1.00 70.44 517 ILE A O 1
ATOM 3938 N N . ALA A 1 518 ? -9.796 0.873 23.634 1.00 65.50 518 ALA A N 1
ATOM 3939 C CA . ALA A 1 518 ? -11.123 0.759 24.232 1.00 65.50 518 ALA A CA 1
ATOM 3940 C C . ALA A 1 518 ? -11.547 2.116 24.796 1.00 65.50 518 ALA A C 1
ATOM 3942 O O . ALA A 1 518 ? -10.827 2.709 25.599 1.00 65.50 518 ALA A O 1
ATOM 3943 N N . VAL A 1 519 ? -12.718 2.603 24.384 1.00 62.25 519 VAL A N 1
ATOM 3944 C CA . VAL A 1 519 ? -13.280 3.863 24.888 1.00 62.25 519 VAL A CA 1
ATOM 3945 C C . VAL A 1 519 ? -14.622 3.586 25.547 1.00 62.25 519 VAL A C 1
ATOM 3947 O O . VAL A 1 519 ? -15.471 2.867 25.012 1.00 62.25 519 VAL A O 1
ATOM 3950 N N . MET A 1 520 ? -14.804 4.164 26.734 1.00 61.97 520 MET A N 1
ATOM 3951 C CA . MET A 1 520 ? -16.089 4.190 27.414 1.00 61.97 520 MET A CA 1
ATOM 3952 C C . MET A 1 520 ? -16.740 5.554 27.223 1.00 61.97 520 MET A C 1
ATOM 3954 O O . MET A 1 520 ? -16.240 6.566 27.712 1.00 61.97 520 MET A O 1
ATOM 3958 N N . GLN A 1 521 ? -17.909 5.567 26.593 1.00 61.44 521 GLN A N 1
ATOM 3959 C CA . GLN A 1 521 ? -18.718 6.768 26.456 1.00 61.44 521 GLN A CA 1
ATOM 3960 C C . GLN A 1 521 ? -19.886 6.726 27.444 1.00 61.44 521 GLN A C 1
ATOM 3962 O O . GLN A 1 521 ? -20.608 5.732 27.565 1.00 61.44 521 GLN A O 1
ATOM 3967 N N . SER A 1 522 ? -20.087 7.829 28.163 1.00 57.34 522 SER A N 1
ATOM 3968 C CA . SER A 1 522 ? -21.245 8.018 29.039 1.00 57.34 522 SER A CA 1
ATOM 3969 C C . SER A 1 522 ? -22.240 8.947 28.360 1.00 57.34 522 SER A C 1
ATOM 3971 O O . SER A 1 522 ? -21.976 10.141 28.243 1.00 57.34 522 SER A O 1
ATOM 3973 N N . VAL A 1 523 ? -23.399 8.430 27.953 1.00 56.62 523 VAL A N 1
ATOM 3974 C CA . VAL A 1 523 ? -24.440 9.232 27.294 1.00 56.62 523 VAL A CA 1
ATOM 3975 C C . VAL A 1 523 ? -25.633 9.403 28.236 1.00 56.62 523 VAL A C 1
ATOM 3977 O O . VAL A 1 523 ? -26.065 8.462 28.909 1.00 56.62 523 VAL A O 1
ATOM 3980 N N . ARG A 1 524 ? -26.169 10.626 28.332 1.00 52.72 524 ARG A N 1
ATOM 3981 C CA . ARG A 1 524 ? -27.309 10.955 29.203 1.00 52.72 524 ARG A CA 1
ATOM 3982 C C . ARG A 1 524 ? -28.571 11.160 28.366 1.00 52.72 524 ARG A C 1
ATOM 3984 O O . ARG A 1 524 ? -28.716 12.187 27.718 1.00 52.72 524 ARG A O 1
ATOM 3991 N N . HIS A 1 525 ? -29.510 10.218 28.446 1.00 47.47 525 HIS A N 1
ATOM 3992 C CA . HIS A 1 525 ? -30.861 10.367 27.895 1.00 47.47 525 HIS A CA 1
ATOM 3993 C C . HIS A 1 525 ? -31.874 9.760 28.875 1.00 47.47 525 HIS A C 1
ATOM 3995 O O . HIS A 1 525 ? -32.054 8.542 28.947 1.00 47.47 525 HIS A O 1
ATOM 4001 N N . GLY A 1 526 ? -32.482 10.613 29.705 1.00 63.97 526 GLY A N 1
ATOM 4002 C CA . GLY A 1 526 ? -33.211 10.189 30.905 1.00 63.97 526 GLY A CA 1
ATOM 4003 C C . GLY A 1 526 ? -32.248 9.751 32.015 1.00 63.97 526 GLY A C 1
ATOM 4004 O O . GLY A 1 526 ? -31.848 10.570 32.844 1.00 63.97 526 GLY A O 1
ATOM 4005 N N . SER A 1 527 ? -31.831 8.481 32.007 1.00 57.12 527 SER A N 1
ATOM 4006 C CA . SER A 1 527 ? -30.774 7.947 32.882 1.00 57.12 527 SER A CA 1
ATOM 4007 C C . SER A 1 527 ? -29.393 7.992 32.204 1.00 57.12 527 SER A C 1
ATOM 4009 O O . SER A 1 527 ? -29.293 8.030 30.976 1.00 57.12 527 SER A O 1
ATOM 4011 N N . LYS A 1 528 ? -28.308 8.023 32.997 1.00 56.50 528 LYS A N 1
ATOM 4012 C CA . LYS A 1 528 ? -26.941 7.848 32.471 1.00 56.50 528 LYS A CA 1
ATOM 4013 C C . LYS A 1 528 ? -26.786 6.402 31.995 1.00 56.50 528 LYS A C 1
ATOM 4015 O O . LYS A 1 528 ? -27.033 5.482 32.774 1.00 56.50 528 LYS A O 1
ATOM 4020 N N . ARG A 1 529 ? -26.399 6.213 30.734 1.00 61.25 529 ARG A N 1
ATOM 4021 C CA . ARG A 1 529 ? -26.095 4.904 30.146 1.00 61.25 529 ARG A CA 1
ATOM 4022 C C . ARG A 1 529 ? -24.635 4.892 29.706 1.00 61.25 529 ARG A C 1
ATOM 4024 O O . ARG A 1 529 ? -24.168 5.854 29.100 1.00 61.25 529 ARG A O 1
ATOM 4031 N N . HIS A 1 530 ? -23.931 3.817 30.037 1.00 59.81 530 HIS A N 1
ATOM 4032 C CA . HIS A 1 530 ? -22.519 3.635 29.715 1.00 59.81 530 HIS A CA 1
ATOM 4033 C C . HIS A 1 530 ? -22.392 2.643 28.563 1.00 59.81 530 HIS A C 1
ATOM 4035 O O . HIS A 1 530 ? -23.022 1.585 28.590 1.00 59.81 530 HIS A O 1
ATOM 4041 N N . HIS A 1 531 ? -21.603 3.006 27.558 1.00 67.25 531 HIS A N 1
ATOM 4042 C CA . HIS A 1 531 ? -21.270 2.165 26.418 1.00 67.25 531 HIS A CA 1
ATOM 4043 C C . HIS A 1 531 ? -19.767 1.933 26.396 1.00 67.25 531 HIS A C 1
ATOM 4045 O O . HIS A 1 531 ? -19.014 2.898 26.506 1.00 67.25 531 HIS A O 1
ATOM 4051 N N . ILE A 1 532 ? -19.338 0.686 26.231 1.00 64.00 532 ILE A N 1
ATOM 4052 C CA . ILE A 1 532 ? -17.939 0.371 25.951 1.00 64.00 532 ILE A CA 1
ATOM 4053 C C . ILE A 1 532 ? -17.866 -0.128 24.520 1.00 64.00 532 ILE A C 1
ATOM 4055 O O . ILE A 1 532 ? -18.608 -1.040 24.146 1.00 64.00 532 ILE A O 1
ATOM 4059 N N . ILE A 1 533 ? -16.973 0.478 23.746 1.00 72.31 533 ILE A N 1
ATOM 4060 C CA . ILE A 1 533 ? -16.732 0.113 22.357 1.00 72.31 533 ILE A CA 1
ATOM 4061 C C . ILE A 1 533 ? -15.331 -0.458 22.260 1.00 72.31 533 ILE A C 1
ATOM 4063 O O . ILE A 1 533 ? -14.366 0.127 22.753 1.00 72.31 533 ILE A O 1
ATOM 4067 N N . VAL A 1 534 ? -15.244 -1.605 21.599 1.00 73.38 534 VAL A N 1
ATOM 4068 C CA . VAL A 1 534 ? -13.983 -2.238 21.235 1.00 73.38 534 VAL A CA 1
ATOM 4069 C C . VAL A 1 534 ? -13.936 -2.273 19.721 1.00 73.38 534 VAL A C 1
ATOM 4071 O O . VAL A 1 534 ? -14.799 -2.891 19.090 1.00 73.38 534 VAL A O 1
ATOM 4074 N N . ALA A 1 535 ? -12.948 -1.586 19.156 1.00 79.75 535 ALA A N 1
ATOM 4075 C CA . ALA A 1 535 ? -12.708 -1.599 17.726 1.00 79.75 535 ALA A CA 1
ATOM 4076 C C . ALA A 1 535 ? -11.824 -2.796 17.345 1.00 79.75 535 ALA A C 1
ATOM 4078 O O . ALA A 1 535 ? -10.860 -3.135 18.035 1.00 79.75 535 ALA A O 1
ATOM 4079 N N . SER A 1 536 ? -12.172 -3.434 16.234 1.00 84.38 536 SER A N 1
ATOM 4080 C CA . SER A 1 536 ? -11.446 -4.545 15.611 1.00 84.38 536 SER A CA 1
ATOM 4081 C C . SER A 1 536 ? -11.441 -4.369 14.091 1.00 84.38 536 SER A C 1
ATOM 4083 O O . SER A 1 536 ? -12.095 -3.457 13.586 1.00 84.38 536 SER A O 1
ATOM 4085 N N . GLY A 1 537 ? -10.718 -5.207 13.347 1.00 88.00 537 GLY A N 1
ATOM 4086 C CA . GLY A 1 537 ? -10.672 -5.146 11.881 1.00 88.00 537 GLY A CA 1
ATOM 4087 C C . GLY A 1 537 ? -9.279 -4.840 11.349 1.00 88.00 537 GLY A C 1
ATOM 4088 O O . GLY A 1 537 ? -8.318 -5.313 11.947 1.00 88.00 537 GLY A O 1
ATOM 4089 N N . GLY A 1 538 ? -9.148 -4.125 10.234 1.00 94.75 538 GLY A N 1
ATOM 4090 C CA . GLY A 1 538 ? -7.883 -4.133 9.502 1.00 94.75 538 GLY A CA 1
ATOM 4091 C C . GLY A 1 538 ? -7.837 -3.362 8.190 1.00 94.75 538 GLY A C 1
ATOM 4092 O O . GLY A 1 538 ? -8.613 -2.449 7.909 1.00 94.75 538 GLY A O 1
ATOM 4093 N N . ILE A 1 539 ? -6.946 -3.816 7.321 1.00 97.44 539 ILE A N 1
ATOM 4094 C CA . ILE A 1 539 ? -6.882 -3.421 5.915 1.00 97.44 539 ILE A CA 1
ATOM 4095 C C . ILE A 1 539 ? -6.840 -4.697 5.093 1.00 97.44 539 ILE A C 1
ATOM 4097 O O . ILE A 1 539 ? -6.090 -5.615 5.414 1.00 97.44 539 ILE A O 1
ATOM 4101 N N . HIS A 1 540 ? -7.648 -4.767 4.039 1.00 96.69 540 HIS A N 1
ATOM 4102 C CA . HIS A 1 540 ? -7.686 -5.916 3.147 1.00 96.69 540 HIS A CA 1
ATOM 4103 C C . HIS A 1 540 ? -7.717 -5.476 1.686 1.00 96.69 540 HIS A C 1
ATOM 4105 O O . HIS A 1 540 ? -8.715 -4.923 1.213 1.00 96.69 540 HIS A O 1
ATOM 4111 N N . LEU A 1 541 ? -6.652 -5.797 0.958 1.00 95.94 541 LEU A N 1
ATOM 4112 C CA . LEU A 1 541 ? -6.544 -5.556 -0.471 1.00 95.94 541 LEU A CA 1
ATOM 4113 C C . LEU A 1 541 ? -6.565 -6.889 -1.218 1.00 95.94 541 LEU A C 1
ATOM 4115 O O . LEU A 1 541 ? -5.661 -7.709 -1.078 1.00 95.94 541 LEU A O 1
ATOM 4119 N N . ASP A 1 542 ? -7.603 -7.079 -2.031 1.00 94.81 542 ASP A N 1
ATOM 4120 C CA . ASP A 1 542 ? -7.686 -8.143 -3.030 1.00 94.81 542 ASP A CA 1
ATOM 4121 C C . ASP A 1 542 ? -7.285 -7.569 -4.400 1.00 94.81 542 ASP A C 1
ATOM 4123 O O . ASP A 1 542 ? -8.025 -6.739 -4.942 1.00 94.81 542 ASP A O 1
ATOM 4127 N N . PRO A 1 543 ? -6.130 -7.966 -4.969 1.00 90.56 543 PRO A N 1
ATOM 4128 C CA . PRO A 1 543 ? -5.635 -7.400 -6.222 1.00 90.56 543 PRO A CA 1
ATOM 4129 C C . PRO A 1 543 ? -6.548 -7.705 -7.417 1.00 90.56 543 PRO A C 1
ATOM 4131 O O . PRO A 1 543 ? -6.542 -6.965 -8.404 1.00 90.56 543 PRO A O 1
ATOM 4134 N N . THR A 1 544 ? -7.349 -8.771 -7.339 1.00 89.31 544 THR A N 1
ATOM 4135 C CA . THR A 1 544 ? -8.176 -9.240 -8.456 1.00 89.31 544 THR A CA 1
ATOM 4136 C C . THR A 1 544 ? -9.443 -8.408 -8.654 1.00 89.31 544 THR A C 1
ATOM 4138 O O . THR A 1 544 ? -9.948 -8.337 -9.775 1.00 89.31 544 THR A O 1
ATOM 4141 N N . ASN A 1 545 ? -9.909 -7.721 -7.606 1.00 90.56 545 ASN A N 1
ATOM 4142 C CA . ASN A 1 545 ? -11.159 -6.958 -7.585 1.00 90.56 545 ASN A CA 1
ATOM 4143 C C . ASN A 1 545 ? -10.925 -5.439 -7.451 1.00 90.56 545 ASN A C 1
ATOM 4145 O O . ASN A 1 545 ? -11.585 -4.742 -6.680 1.00 90.56 545 ASN A O 1
ATOM 4149 N N . THR A 1 546 ? -9.939 -4.921 -8.182 1.00 94.31 546 THR A N 1
ATOM 4150 C CA . THR A 1 546 ? -9.528 -3.503 -8.146 1.00 94.31 546 THR A CA 1
ATOM 4151 C C . THR A 1 546 ? -10.068 -2.675 -9.314 1.00 94.31 546 THR A C 1
ATOM 4153 O O . THR A 1 546 ? -10.042 -1.445 -9.260 1.00 94.31 546 THR A O 1
ATOM 4156 N N . LEU A 1 547 ? -10.598 -3.326 -10.351 1.00 94.56 547 LEU A N 1
ATOM 4157 C CA . LEU A 1 547 ? -11.107 -2.702 -11.573 1.00 94.56 547 LEU A CA 1
ATOM 4158 C C . LEU A 1 547 ? -12.548 -3.120 -11.843 1.00 94.56 547 LEU A C 1
ATOM 4160 O O . LEU A 1 547 ? -12.935 -4.260 -11.583 1.00 94.56 547 LEU A O 1
ATOM 4164 N N . GLN A 1 548 ? -13.344 -2.203 -12.388 1.00 92.56 548 GLN A N 1
ATOM 4165 C CA . GLN A 1 548 ? -14.648 -2.552 -12.942 1.00 92.56 548 GLN A CA 1
ATOM 4166 C C . GLN A 1 548 ? -14.472 -3.495 -14.146 1.00 92.56 548 GLN A C 1
ATOM 4168 O O . GLN A 1 548 ? -13.507 -3.358 -14.895 1.00 92.56 548 GLN A O 1
ATOM 4173 N N . PRO A 1 549 ? -15.401 -4.442 -14.368 1.00 84.44 549 PRO A N 1
ATOM 4174 C CA . PRO A 1 549 ? -15.235 -5.479 -15.389 1.00 84.44 549 PRO A CA 1
ATOM 4175 C C . PRO A 1 549 ? -15.284 -4.945 -16.827 1.00 84.44 549 PRO A C 1
ATOM 4177 O O . PRO A 1 549 ? -14.762 -5.586 -17.736 1.00 84.44 549 PRO A O 1
ATOM 4180 N N . ASN A 1 550 ? -15.920 -3.792 -17.047 1.00 85.19 550 ASN A N 1
ATOM 4181 C CA . ASN A 1 550 ? -16.119 -3.224 -18.374 1.00 85.19 550 ASN A CA 1
ATOM 4182 C C . ASN A 1 550 ? -15.164 -2.052 -18.600 1.00 85.19 550 ASN A C 1
ATOM 4184 O O . ASN A 1 550 ? -15.201 -1.071 -17.859 1.00 85.19 550 ASN A O 1
ATOM 4188 N N . LEU A 1 551 ? -14.367 -2.138 -19.666 1.00 85.62 551 LEU A N 1
ATOM 4189 C CA . LEU A 1 551 ? -13.641 -0.994 -20.206 1.00 85.62 551 LEU A CA 1
ATOM 4190 C C . LEU A 1 551 ? -14.571 -0.148 -21.075 1.00 85.62 551 LEU A C 1
ATOM 4192 O O . LEU A 1 551 ? -15.219 -0.669 -21.986 1.00 85.62 551 LEU A O 1
ATOM 4196 N N . GLU A 1 552 ? -14.583 1.159 -20.847 1.00 88.06 552 GLU A N 1
ATOM 4197 C CA . GLU A 1 552 ? -15.275 2.104 -21.723 1.00 88.06 552 GLU A CA 1
ATOM 4198 C C . GLU A 1 552 ? -14.323 2.593 -22.821 1.00 88.06 552 GLU A C 1
ATOM 4200 O O . GLU A 1 552 ? -13.256 3.137 -22.536 1.00 88.06 552 GLU A O 1
ATOM 4205 N N . THR A 1 553 ? -14.694 2.429 -24.093 1.00 88.94 553 THR A N 1
ATOM 4206 C CA . THR A 1 553 ? -13.909 2.993 -25.200 1.00 88.94 553 THR A CA 1
ATOM 4207 C C . THR A 1 553 ? -14.259 4.463 -25.405 1.00 88.94 553 THR A C 1
ATOM 4209 O O . THR A 1 553 ? -15.411 4.802 -25.676 1.00 88.94 553 THR A O 1
ATOM 4212 N N . TYR A 1 554 ? -13.255 5.335 -25.344 1.00 89.19 554 TYR A N 1
ATOM 4213 C CA . TYR A 1 554 ? -13.405 6.775 -25.518 1.00 89.19 554 TYR A CA 1
ATOM 4214 C C . TYR A 1 554 ? -12.387 7.296 -26.540 1.00 89.19 554 TYR A C 1
ATOM 4216 O O . TYR A 1 554 ? -11.223 7.534 -26.232 1.00 89.19 554 TYR A O 1
ATOM 4224 N N . GLN A 1 555 ? -12.837 7.473 -27.787 1.00 78.56 555 GLN A N 1
ATOM 4225 C CA . GLN A 1 555 ? -11.988 7.783 -28.951 1.00 78.56 555 GLN A CA 1
ATOM 4226 C C . GLN A 1 555 ? -11.083 9.010 -28.755 1.00 78.56 555 GLN A C 1
ATOM 4228 O O . GLN A 1 555 ? -9.951 9.035 -29.229 1.00 78.56 555 GLN A O 1
ATOM 4233 N N . THR A 1 556 ? -11.540 10.025 -28.016 1.00 85.19 556 THR A N 1
ATOM 4234 C CA . THR A 1 556 ? -10.743 11.239 -27.791 1.00 85.19 556 THR A CA 1
ATOM 4235 C C . THR A 1 556 ? -9.506 10.991 -26.923 1.00 85.19 556 THR A C 1
ATOM 4237 O O . THR A 1 556 ? -8.645 11.865 -26.858 1.00 85.19 556 THR A O 1
ATOM 4240 N N . LEU A 1 557 ? -9.364 9.826 -26.275 1.00 86.06 557 LEU A N 1
ATOM 4241 C CA . LEU A 1 557 ? -8.155 9.482 -25.521 1.00 86.06 557 LEU A CA 1
ATOM 4242 C C . LEU A 1 557 ? -6.919 9.343 -26.417 1.00 86.06 557 LEU A C 1
ATOM 4244 O O . LEU A 1 557 ? -5.826 9.672 -25.968 1.00 86.06 557 LEU A O 1
ATOM 4248 N N . ALA A 1 558 ? -7.087 8.992 -27.696 1.00 80.12 558 ALA A N 1
ATOM 4249 C CA . ALA A 1 558 ? -5.986 8.960 -28.664 1.00 80.12 558 ALA A CA 1
ATOM 4250 C C . ALA A 1 558 ? -5.347 10.347 -28.895 1.00 80.12 558 ALA A C 1
ATOM 4252 O O . ALA A 1 558 ? -4.199 10.448 -29.317 1.00 80.12 558 ALA A O 1
ATOM 4253 N N . SER A 1 559 ? -6.081 11.429 -28.598 1.00 78.06 559 SER A N 1
ATOM 4254 C CA . SER A 1 559 ? -5.579 12.808 -28.686 1.00 78.06 559 SER A CA 1
ATOM 4255 C C . SER A 1 559 ? -4.831 13.271 -27.433 1.00 78.06 559 SER A C 1
ATOM 4257 O O . SER A 1 559 ? -4.236 14.352 -27.431 1.00 78.06 559 SER A O 1
ATOM 4259 N N . VAL A 1 560 ? -4.847 12.474 -26.355 1.00 79.56 560 VAL A N 1
ATOM 4260 C CA . VAL A 1 560 ? -4.065 12.770 -25.153 1.00 79.56 560 VAL A CA 1
ATOM 4261 C C . VAL A 1 560 ? -2.592 12.738 -25.530 1.00 79.56 560 VAL A C 1
ATOM 4263 O O . VAL A 1 560 ? -2.110 11.822 -26.192 1.00 79.56 560 VAL A O 1
ATOM 4266 N N . ARG A 1 561 ? -1.873 13.775 -25.107 1.00 73.38 561 ARG A N 1
ATOM 4267 C CA . ARG A 1 561 ? -0.485 13.990 -25.496 1.00 73.38 561 ARG A CA 1
ATOM 4268 C C . ARG A 1 561 ? 0.381 12.763 -25.217 1.00 73.38 561 ARG A C 1
ATOM 4270 O O . ARG A 1 561 ? 0.494 12.327 -24.074 1.00 73.38 561 ARG A O 1
ATOM 4277 N N . SER A 1 562 ? 1.026 12.270 -26.273 1.00 76.56 562 SER A N 1
ATOM 4278 C CA . SER A 1 562 ? 1.895 11.102 -26.190 1.00 76.56 562 SER A CA 1
ATOM 4279 C C . SER A 1 562 ? 3.183 11.408 -25.410 1.00 76.56 562 SER A C 1
ATOM 4281 O O . SER A 1 562 ? 3.819 12.441 -25.661 1.00 76.56 562 SER A O 1
ATOM 4283 N N . PRO A 1 563 ? 3.622 10.495 -24.525 1.00 80.94 563 PRO A N 1
ATOM 4284 C CA . PRO A 1 563 ? 4.906 10.594 -23.834 1.00 80.94 563 PRO A CA 1
ATOM 4285 C C . PRO A 1 563 ? 6.112 10.571 -24.787 1.00 80.94 563 PRO A C 1
ATOM 4287 O O . PRO A 1 563 ? 7.172 11.083 -24.431 1.00 80.94 563 PRO A O 1
ATOM 4290 N N . ALA A 1 564 ? 5.966 10.011 -25.995 1.00 77.94 564 ALA A N 1
ATOM 4291 C CA . ALA A 1 564 ? 7.067 9.819 -26.942 1.00 77.94 564 ALA A CA 1
ATOM 4292 C C . ALA A 1 564 ? 7.691 11.140 -27.423 1.00 77.94 564 ALA A C 1
ATOM 4294 O O . ALA A 1 564 ? 8.902 11.212 -27.613 1.00 77.94 564 ALA A O 1
ATOM 4295 N N . ALA A 1 565 ? 6.886 12.198 -27.571 1.00 74.31 565 ALA A N 1
ATOM 4296 C CA . ALA A 1 565 ? 7.340 13.482 -28.112 1.00 74.31 565 ALA A CA 1
ATOM 4297 C C . ALA A 1 565 ? 8.325 14.230 -27.194 1.00 74.31 565 ALA A C 1
ATOM 4299 O O . ALA A 1 565 ? 9.085 15.069 -27.668 1.00 74.31 565 ALA A O 1
ATOM 4300 N N . SER A 1 566 ? 8.301 13.950 -25.888 1.00 80.00 566 SER A N 1
ATOM 4301 C CA . SER A 1 566 ? 9.182 14.576 -24.894 1.00 80.00 566 SER A CA 1
ATOM 4302 C C . SER A 1 566 ? 10.066 13.563 -24.162 1.00 80.00 566 SER A C 1
ATOM 4304 O O . SER A 1 566 ? 10.684 13.913 -23.160 1.00 80.00 566 SER A O 1
ATOM 4306 N N . LYS A 1 567 ? 10.114 12.306 -24.626 1.00 84.50 567 LYS A N 1
ATOM 4307 C CA . LYS A 1 567 ? 10.900 11.241 -23.995 1.00 84.50 567 LYS A CA 1
ATOM 4308 C C . LYS A 1 567 ? 12.396 11.576 -24.105 1.00 84.50 567 LYS A C 1
ATOM 4310 O O . LYS A 1 567 ? 12.887 11.748 -25.221 1.00 84.50 567 LYS A O 1
ATOM 4315 N N . PRO A 1 568 ? 13.147 11.636 -22.990 1.00 83.50 568 PRO A N 1
ATOM 4316 C CA . PRO A 1 568 ? 14.576 11.904 -23.037 1.00 83.50 568 PRO A CA 1
ATOM 4317 C C . PRO A 1 568 ? 15.330 10.811 -23.797 1.00 83.50 568 PRO A C 1
ATOM 4319 O O . PRO A 1 568 ? 15.071 9.615 -23.600 1.00 83.50 568 PRO A O 1
ATOM 4322 N N . THR A 1 569 ? 16.305 11.226 -24.609 1.00 81.56 569 THR A N 1
ATOM 4323 C CA . THR A 1 569 ? 17.226 10.325 -25.316 1.00 81.56 569 THR A CA 1
ATOM 4324 C C . THR A 1 569 ? 18.042 9.446 -24.361 1.00 81.56 569 THR A C 1
ATOM 4326 O O . THR A 1 569 ? 18.130 8.245 -24.624 1.00 81.56 569 THR A O 1
ATOM 4329 N N . PRO A 1 570 ? 18.610 9.966 -23.248 1.00 79.69 570 PRO A N 1
ATOM 4330 C CA . PRO A 1 570 ? 19.331 9.128 -22.293 1.00 79.69 570 PRO A CA 1
ATOM 4331 C C . PRO A 1 570 ? 18.397 8.101 -21.636 1.00 79.69 570 PRO A C 1
ATOM 4333 O O . PRO A 1 570 ? 17.322 8.440 -21.138 1.00 79.69 570 PRO A O 1
ATOM 4336 N N . SER A 1 571 ? 18.787 6.824 -21.656 1.00 74.56 571 SER A N 1
ATOM 4337 C CA . SER A 1 571 ? 17.977 5.716 -21.127 1.00 74.56 571 SER A CA 1
ATOM 4338 C C . SER A 1 571 ? 17.987 5.620 -19.599 1.00 74.56 571 SER A C 1
ATOM 4340 O O . SER A 1 571 ? 17.135 4.952 -19.026 1.00 74.56 571 SER A O 1
ATOM 4342 N N . ASP A 1 572 ? 18.958 6.262 -18.954 1.00 73.81 572 ASP A N 1
ATOM 4343 C CA . ASP A 1 572 ? 19.079 6.424 -17.502 1.00 73.81 572 ASP A CA 1
ATOM 4344 C C . ASP A 1 572 ? 18.124 7.488 -16.935 1.00 73.81 572 ASP A C 1
ATOM 4346 O O . ASP A 1 572 ? 17.885 7.526 -15.731 1.00 73.81 572 ASP A O 1
ATOM 4350 N N . HIS A 1 573 ? 17.504 8.303 -17.792 1.00 87.19 573 HIS A N 1
ATOM 4351 C CA . HIS A 1 573 ? 16.439 9.222 -17.399 1.00 87.19 573 HIS A CA 1
ATOM 4352 C C . HIS A 1 573 ? 15.087 8.495 -17.408 1.00 87.19 573 HIS A C 1
ATOM 4354 O O . HIS A 1 573 ? 14.489 8.272 -18.467 1.00 87.19 573 HIS A O 1
ATOM 4360 N N . TRP A 1 574 ? 14.600 8.118 -16.225 1.00 91.75 574 TRP A N 1
ATOM 4361 C CA . TRP A 1 574 ? 13.387 7.309 -16.058 1.00 91.75 574 TRP A CA 1
ATOM 4362 C C . TRP A 1 574 ? 12.087 8.108 -15.898 1.00 91.75 574 TRP A C 1
ATOM 4364 O O . TRP A 1 574 ? 11.000 7.533 -15.967 1.00 91.75 574 TRP A O 1
ATOM 4374 N N . TRP A 1 575 ? 12.179 9.427 -15.757 1.00 93.94 575 TRP A N 1
ATOM 4375 C CA . TRP A 1 575 ? 11.036 10.334 -15.720 1.00 93.94 575 TRP A CA 1
ATOM 4376 C C . TRP A 1 575 ? 11.356 11.650 -16.434 1.00 93.94 575 TRP A C 1
ATOM 4378 O O . TRP A 1 575 ? 12.523 11.971 -16.671 1.00 93.94 575 TRP A O 1
ATOM 4388 N N . TRP A 1 576 ? 10.314 12.380 -16.826 1.00 93.06 576 TRP A N 1
ATOM 4389 C CA . TRP A 1 576 ? 10.423 13.696 -17.456 1.00 93.06 576 TRP A CA 1
ATOM 4390 C C . TRP A 1 576 ? 9.109 14.467 -17.358 1.00 93.06 576 TRP A C 1
ATOM 4392 O O . TRP A 1 576 ? 8.039 13.885 -17.168 1.00 93.06 576 TRP A O 1
ATOM 4402 N N . ASP A 1 577 ? 9.190 15.779 -17.548 1.00 91.25 577 ASP A N 1
ATOM 4403 C CA . ASP A 1 577 ? 8.020 16.643 -17.652 1.00 91.25 577 ASP A CA 1
ATOM 4404 C C . ASP A 1 577 ? 7.631 16.820 -19.126 1.00 91.25 577 ASP A C 1
ATOM 4406 O O . ASP A 1 577 ? 8.478 16.843 -20.023 1.00 91.25 577 ASP A O 1
ATOM 4410 N N . GLY A 1 578 ? 6.334 16.908 -19.412 1.00 85.75 578 GLY A N 1
ATOM 4411 C CA . GLY A 1 578 ? 5.867 17.220 -20.761 1.00 85.75 578 GLY A CA 1
ATOM 4412 C C . GLY A 1 578 ? 6.180 18.669 -21.127 1.00 85.75 578 GLY A C 1
ATOM 4413 O O . GLY A 1 578 ? 5.743 19.568 -20.416 1.00 85.75 578 GLY A O 1
ATOM 4414 N N . ASN A 1 579 ? 6.880 18.902 -22.246 1.00 69.50 579 ASN A N 1
ATOM 4415 C CA . ASN A 1 579 ? 7.247 20.253 -22.702 1.00 69.50 579 ASN A CA 1
ATOM 4416 C C . ASN A 1 579 ? 6.029 21.183 -22.743 1.00 69.50 579 ASN A C 1
ATOM 4418 O O . ASN A 1 579 ? 5.034 20.845 -23.377 1.00 69.50 579 ASN A O 1
ATOM 4422 N N . GLU A 1 580 ? 6.091 22.381 -22.177 1.00 50.09 580 GLU A N 1
ATOM 4423 C CA . GLU A 1 580 ? 5.112 23.409 -22.530 1.00 50.09 580 GLU A CA 1
ATOM 4424 C C . GLU A 1 580 ? 5.318 23.761 -24.008 1.00 50.09 580 GLU A C 1
ATOM 4426 O O . GLU A 1 580 ? 6.382 24.221 -24.402 1.00 50.09 580 GLU A O 1
ATOM 4431 N N . LEU A 1 581 ? 4.333 23.473 -24.857 1.00 38.59 581 LEU A N 1
ATOM 4432 C CA . LEU A 1 581 ? 4.131 24.337 -26.010 1.00 38.59 581 LEU A CA 1
ATOM 4433 C C . LEU A 1 581 ? 3.135 25.368 -25.505 1.00 38.59 581 LEU A C 1
ATOM 4435 O O . LEU A 1 581 ? 2.038 24.992 -25.085 1.00 38.59 581 LEU A O 1
ATOM 4439 N N . GLU A 1 582 ? 3.584 26.619 -25.434 1.00 36.31 582 GLU A N 1
ATOM 4440 C CA . GLU A 1 582 ? 2.743 27.785 -25.192 1.00 36.31 582 GLU A CA 1
ATOM 4441 C C . GLU A 1 582 ? 1.501 27.671 -26.080 1.00 36.31 582 GLU A C 1
ATOM 4443 O O . GLU A 1 582 ? 1.592 27.625 -27.306 1.00 36.31 582 GLU A O 1
ATOM 4448 N N . SER A 1 583 ? 0.340 27.542 -25.450 1.00 28.95 583 SER A N 1
ATOM 4449 C CA . SER A 1 583 ? -0.932 27.828 -26.091 1.00 28.95 583 SER A CA 1
ATOM 4450 C C . SER A 1 583 ? -1.525 29.029 -25.370 1.00 28.95 583 SER A C 1
ATOM 4452 O O . SER A 1 583 ? -2.360 28.870 -24.478 1.00 28.95 583 SER A O 1
ATOM 4454 N N . GLU A 1 584 ? -1.022 30.203 -25.735 1.00 28.30 584 GLU A N 1
ATOM 4455 C CA . GLU A 1 584 ? -1.851 31.385 -25.974 1.00 28.30 584 GLU A CA 1
ATOM 4456 C C . GLU A 1 584 ? -1.634 31.838 -27.417 1.00 28.30 584 GLU A C 1
ATOM 4458 O O . GLU A 1 584 ? -0.461 31.861 -27.858 1.00 28.30 584 GLU A O 1
#

Sequence (584 aa):
MEFVSGLKTTTWRDVLFGVLVVGLSSLVSVEIVHAQAVVSAAAAGEFAVARAALEQAPANQRDPGWAGLAEQQAAARAWTGASRSLSHVADPADQAAGIRAVRDNRFGAGSLADFSSLMNLIQTTVAPESWEETMGGPSTMAPYYGGIVVDSSGLVTELVTSENLRNRSGFPSDLLLAPSADAGRSNDSLLPDWTRPAKRRYVSLKRLGAEWVRIQALGKAPSASLYNLAGLSEVDYVFIDSVNEDVVLSGPVGGIVTSDDWPRDRLTGNVPWQLPMLLAVVQAVESGQSFGCTIDPTNKGIAQSLQVAERIGNKQIPVADAAEAMREALGRQRVEVFGTEPDSMLAWFLVDADRHMKQLALEQHPLPDSVPSYLDQVTAMIGQGVPSGTLLRLWFTGQPLSVQADADRTVFKVTGVPCRLVSEDQRPDVNGNRRPVATDPRSHRFVRDFNQHLPAISRQYPIYHSLQNLYRMAAVAQLLKQHVPDQVRRPMQAPFLVRGNTTTISPLPVPTSVDSIAVMQSVRHGSKRHHIIVASGGIHLDPTNTLQPNLETYQTLASVRSPAASKPTPSDHWWWDGNELESE

Foldseek 3Di:
DDDDDDDDDDDPVNVVVVVVVCVVVVVVVVLVVLLVQLLVCLLVVVLVSSVVSLVVHDPVRNQVSLLSSLLSCLLVVVLVSSLLSLLQRLAQASSLVSLLSSQCSVQNPPDPPPVVVVVVCCCCPPPVCQDCVRNRHQDDLADALFQWGAHLVQEIDGNCDVVVVVVPDDDDPPPRLPPPPVVVPDVCPVADQLQDWFQKKKFKLSLLLSLLSSCLSVLHDDDPCSFLVSQAQDFFKWFQDVVVLIIMTMDTAQGWDQDSSFTAGPPQRGGGAGLLLLLLLLQCLVVLHKWWKWWAQDLQLLLQLVVLVVCVVVVVDPPVCSQVSSLVSSWWTWMDTPSDDLQGSVVVLFVRLQVVVLCCLQVVDDAPPPQDHLVNLQQVVCVVPHDPQKAKEKEKEFDAWAWAAAPVRRMIGTDDQGIFMAIFIWGADSSSDTDTDPDDPSRVVNRVSCRVCLSVRCSVPVSSSNVSSSSVSLNVSNVCVVRPDCVSSSSSCSSSNNDDPSRSRDGHNGNTIYRWPKDWDWHDDPHTDIDIYGYIYTYMYRSNRRHDPDHHHDNCSVVPDDPVVVPDPDSSPRMHHDDDPDDD

Radius of gyration: 29.54 Å; chains: 1; bounding box: 71×92×109 Å

Secondary structure (DSSP, 8-state):
-----------HHHHHHHHHHHHHHHHHHHHHHHHHHHHHHHHTT-HHHHHHHHHHS-HHHHHHHHHHHHHHHHHTT-HHHHHHHHTT--SHHHHHHHHHHHHHHHH-TT----HHHHHHHHHHHSSGGGBHHHH--SB-SS---SSEEE-TT-EEEE---HHHHHTT-----TTSSS--TT-TTSSGGGSPPTTS-EEEEEEEHHHHHHHHHHHHHTTPPPPHHHHTGGG-----EEEEETTTTEEEEEEEE--EEEETTEEEETTT-PPPP-HHHHHHHHHHHHHT--EEEEEEE-HHHHHHHHHHHHHHHTT-S-TTTHHHHHHHHH-PEEEEEESS-TTSHHHHHHHHHHHHHHHHHTTSSPPPTT---HHHHHHHTGGG----S-EEEEEEEE-PBEEEE-TTSSEEEEES--EEEEEEEEEE-TT--EEEEPPPHHHHHHHHHHHHTHHHHHHH-HHHHHHHHHHHHHHHHHHHHHHS-HHHHHHHHHHHH--STT-SSPP-PPP-EE---EEEEEEEESEEEEEEEEEEEEEEE-GGGSB-S-PEE-GGGGGSPPGGGG--SSTT--EEEPP-----

pLDDT: mean 78.37, std 18.83, range [28.3, 98.25]